Protein AF-A0A847WRG9-F1 (afdb_monomer)

Structure (mmCIF, N/CA/C/O backbone):
data_AF-A0A847WRG9-F1
#
_entry.id   AF-A0A847WRG9-F1
#
loop_
_atom_site.group_PDB
_atom_site.id
_atom_site.type_symbol
_atom_site.label_atom_id
_atom_site.label_alt_id
_atom_site.label_comp_id
_atom_site.label_asym_id
_atom_site.label_entity_id
_atom_site.label_seq_id
_atom_site.pdbx_PDB_ins_code
_atom_site.Cartn_x
_atom_site.Cartn_y
_atom_site.Cartn_z
_atom_site.occupancy
_atom_site.B_iso_or_equiv
_atom_site.auth_seq_id
_atom_site.auth_comp_id
_atom_site.auth_asym_id
_atom_site.auth_atom_id
_atom_site.pdbx_PDB_model_num
ATOM 1 N N . LEU A 1 1 ? -12.737 -18.619 11.299 1.00 97.94 1 LEU A N 1
ATOM 2 C CA . LEU A 1 1 ? -12.515 -17.155 11.251 1.00 97.94 1 LEU A CA 1
ATOM 3 C C . LEU A 1 1 ? -13.622 -16.467 10.463 1.00 97.94 1 LEU A C 1
ATOM 5 O O . LEU A 1 1 ? -14.404 -15.782 11.099 1.00 97.94 1 LEU A O 1
ATOM 9 N N . ILE A 1 2 ? -13.737 -16.700 9.147 1.00 98.62 2 ILE A N 1
ATOM 10 C CA . ILE A 1 2 ? -14.796 -16.131 8.282 1.00 98.62 2 ILE A CA 1
ATOM 11 C C . ILE A 1 2 ? -16.190 -16.294 8.905 1.00 98.62 2 ILE A C 1
ATOM 13 O O . ILE A 1 2 ? -16.892 -15.311 9.103 1.00 98.62 2 ILE A O 1
ATOM 17 N N . ASP A 1 3 ? -16.538 -17.514 9.315 1.00 98.62 3 ASP A N 1
ATOM 18 C CA . ASP A 1 3 ? -17.851 -17.801 9.909 1.00 98.62 3 ASP A CA 1
ATOM 19 C C . ASP A 1 3 ? -18.115 -17.019 11.203 1.00 98.62 3 ASP A C 1
ATOM 21 O O . ASP A 1 3 ? -19.244 -16.612 11.458 1.00 98.62 3 ASP A O 1
ATOM 25 N N . GLU A 1 4 ? -17.077 -16.770 12.010 1.00 98.75 4 GLU A N 1
ATOM 26 C CA . GLU A 1 4 ? -17.224 -15.987 13.240 1.00 98.75 4 GLU A CA 1
ATOM 27 C C . GLU A 1 4 ? -17.397 -14.496 12.914 1.00 98.75 4 GLU A C 1
ATOM 29 O O . GLU A 1 4 ? -18.232 -13.850 13.533 1.00 98.75 4 GLU A O 1
ATOM 34 N N . LEU A 1 5 ? -16.695 -13.956 11.907 1.00 98.75 5 LEU A N 1
ATOM 35 C CA . LEU A 1 5 ? -16.903 -12.575 11.443 1.00 98.75 5 LEU A CA 1
ATOM 36 C C . LEU A 1 5 ? -18.348 -12.366 10.973 1.00 98.75 5 LEU A C 1
ATOM 38 O O . LEU A 1 5 ? -19.029 -11.462 11.454 1.00 98.75 5 LEU A O 1
ATOM 42 N N . ILE A 1 6 ? -18.844 -13.260 10.114 1.00 98.56 6 ILE A N 1
ATOM 43 C CA . ILE A 1 6 ? -20.208 -13.196 9.570 1.00 98.56 6 ILE A CA 1
ATOM 44 C C . ILE A 1 6 ? -21.251 -13.311 10.682 1.00 98.56 6 ILE A C 1
ATOM 46 O O . ILE A 1 6 ? -22.214 -12.549 10.705 1.00 98.56 6 ILE A O 1
ATOM 50 N N . LYS A 1 7 ? -21.046 -14.214 11.648 1.00 98.69 7 LYS A N 1
ATOM 51 C CA . LYS A 1 7 ? -21.919 -14.355 12.824 1.00 98.69 7 LYS A CA 1
ATOM 52 C C . LYS A 1 7 ? -22.048 -13.054 13.631 1.00 98.69 7 LYS A C 1
ATOM 54 O O . LYS A 1 7 ? -23.094 -12.832 14.236 1.00 98.69 7 LYS A O 1
ATOM 59 N N . HIS A 1 8 ? -21.021 -12.202 13.630 1.00 98.62 8 HIS A N 1
ATOM 60 C CA . HIS A 1 8 ? -21.031 -10.878 14.271 1.00 98.62 8 HIS A CA 1
ATOM 61 C C . HIS A 1 8 ? -21.306 -9.722 13.293 1.00 98.62 8 HIS A C 1
ATOM 63 O O . HIS A 1 8 ? -21.110 -8.566 13.657 1.00 98.62 8 HIS A O 1
ATOM 69 N N . ASN A 1 9 ? -21.795 -10.009 12.080 1.00 98.31 9 ASN A N 1
ATOM 70 C CA . ASN A 1 9 ? -22.083 -9.031 11.021 1.00 98.31 9 ASN A CA 1
ATOM 71 C C . ASN A 1 9 ? -20.871 -8.176 10.611 1.00 98.31 9 ASN A C 1
ATOM 73 O O . ASN A 1 9 ? -21.007 -6.995 10.296 1.00 98.31 9 ASN A O 1
ATOM 77 N N . ILE A 1 10 ? -19.678 -8.771 10.625 1.00 98.75 10 ILE A N 1
ATOM 78 C CA . ILE A 1 10 ? -18.453 -8.155 10.118 1.00 98.75 10 ILE A CA 1
ATOM 79 C C . ILE A 1 10 ? -18.190 -8.726 8.726 1.00 98.75 10 ILE A C 1
ATOM 81 O O . ILE A 1 10 ? -17.963 -9.928 8.584 1.00 98.75 10 ILE A O 1
ATOM 85 N N . GLU A 1 11 ? -18.216 -7.864 7.711 1.00 98.69 11 GLU A N 1
ATOM 86 C CA . GLU A 1 11 ? -17.943 -8.244 6.324 1.00 98.69 11 GLU A CA 1
ATOM 87 C C . GLU A 1 11 ? -16.467 -8.663 6.172 1.00 98.69 11 GLU A C 1
ATOM 89 O O . GLU A 1 11 ? -15.572 -7.851 6.434 1.00 98.69 11 GLU A O 1
ATOM 94 N N . PRO A 1 12 ? -16.168 -9.908 5.761 1.00 98.69 12 PRO A N 1
ATOM 95 C CA . PRO A 1 12 ? -14.792 -10.323 5.535 1.00 98.69 12 PRO A CA 1
ATOM 96 C C . PRO A 1 12 ? -14.222 -9.680 4.262 1.00 98.69 12 PRO A C 1
ATOM 98 O O . PRO A 1 12 ? -14.803 -9.787 3.182 1.00 98.69 12 PRO A O 1
ATOM 101 N N . LEU A 1 13 ? -13.035 -9.088 4.387 1.00 98.75 13 LEU A N 1
ATOM 102 C CA . LEU A 1 13 ? -12.160 -8.703 3.280 1.00 98.75 13 LEU A CA 1
ATOM 103 C C . LEU A 1 13 ? -10.958 -9.652 3.288 1.00 98.75 13 LEU A C 1
ATOM 105 O O . LEU A 1 13 ? -10.174 -9.631 4.238 1.00 98.75 13 LEU A O 1
ATOM 109 N N . ILE A 1 14 ? -10.816 -10.504 2.270 1.00 98.81 14 ILE A N 1
ATOM 110 C CA . ILE A 1 14 ? -9.667 -11.420 2.184 1.00 98.81 14 ILE A CA 1
ATOM 111 C C . ILE A 1 14 ? -8.561 -10.788 1.348 1.00 98.81 14 ILE A C 1
ATOM 113 O O . ILE A 1 14 ? -8.740 -10.568 0.153 1.00 98.81 14 ILE A O 1
ATOM 117 N N . THR A 1 15 ? -7.395 -10.593 1.958 1.00 98.88 15 THR A N 1
ATOM 118 C CA . THR A 1 15 ? -6.132 -10.362 1.250 1.00 98.88 15 THR A CA 1
ATOM 119 C C . THR A 1 15 ? -5.470 -11.704 0.966 1.00 98.88 15 THR A C 1
ATOM 121 O O . THR A 1 15 ? -5.186 -12.458 1.894 1.00 98.88 15 THR A O 1
ATOM 124 N N . ILE A 1 16 ? -5.252 -12.019 -0.310 1.00 98.88 16 ILE A N 1
ATOM 125 C CA . ILE A 1 16 ? -4.745 -13.327 -0.741 1.00 98.88 16 ILE A CA 1
ATOM 126 C C . ILE A 1 16 ? -3.249 -13.457 -0.460 1.00 98.88 16 ILE A C 1
ATOM 128 O O . ILE A 1 16 ? -2.812 -14.510 -0.000 1.00 98.88 16 ILE A O 1
ATOM 132 N N . TYR A 1 17 ? -2.476 -12.406 -0.743 1.00 98.94 17 TYR A N 1
ATOM 133 C CA . TYR A 1 17 ? -1.026 -12.418 -0.588 1.00 98.94 17 TYR A CA 1
ATOM 134 C C . TYR A 1 17 ? -0.524 -11.234 0.235 1.00 98.94 17 TYR A C 1
ATOM 136 O O . TYR A 1 17 ? -0.743 -10.077 -0.140 1.00 98.94 17 TYR A O 1
ATOM 144 N N . HIS A 1 18 ? 0.208 -11.535 1.312 1.00 98.62 18 HIS A N 1
ATOM 145 C CA . HIS A 1 18 ? 0.909 -10.548 2.130 1.00 98.62 18 HIS A CA 1
ATOM 146 C C . HIS A 1 18 ? 2.333 -11.037 2.444 1.00 98.62 18 HIS A C 1
ATOM 148 O O . HIS A 1 18 ? 2.713 -11.260 3.590 1.00 98.62 18 HIS A O 1
ATOM 154 N N . TRP A 1 19 ? 3.131 -11.138 1.375 1.00 98.25 19 TRP A N 1
ATOM 155 C CA . TRP A 1 19 ? 4.603 -11.225 1.402 1.00 98.25 19 TRP A CA 1
ATOM 156 C C . TRP A 1 19 ? 5.178 -12.524 1.976 1.00 98.25 19 TRP A C 1
ATOM 158 O O . TRP A 1 19 ? 6.360 -12.609 2.296 1.00 98.25 19 TRP A O 1
ATOM 168 N N . ASP A 1 20 ? 4.348 -13.549 2.066 1.00 98.38 20 ASP A N 1
ATOM 169 C CA . ASP A 1 20 ? 4.588 -14.794 2.780 1.00 98.38 20 ASP A CA 1
ATOM 170 C C . ASP A 1 20 ? 4.621 -16.000 1.832 1.00 98.38 20 ASP A C 1
ATOM 172 O O . ASP A 1 20 ? 4.126 -17.083 2.150 1.00 98.38 20 ASP A O 1
ATOM 176 N N . VAL A 1 21 ? 5.216 -15.817 0.644 1.00 98.56 21 VAL A N 1
ATOM 177 C CA . VAL A 1 21 ? 5.358 -16.899 -0.342 1.00 98.56 21 VAL A CA 1
ATOM 178 C C . VAL A 1 21 ? 6.041 -18.118 0.300 1.00 98.56 21 VAL A C 1
ATOM 180 O O . VAL A 1 21 ? 7.057 -17.956 0.984 1.00 98.56 21 VAL A O 1
ATOM 183 N N . PRO A 1 22 ? 5.519 -19.348 0.109 1.00 98.75 22 PRO A N 1
ATOM 184 C CA . PRO A 1 22 ? 6.115 -20.534 0.711 1.00 98.75 22 PRO A CA 1
ATOM 185 C C . PRO A 1 22 ? 7.583 -20.713 0.313 1.00 98.75 22 PRO A C 1
ATOM 187 O O . PRO A 1 22 ? 7.917 -20.682 -0.872 1.00 98.75 22 PRO A O 1
ATOM 190 N N . GLN A 1 23 ? 8.446 -20.995 1.297 1.00 98.75 23 GLN A N 1
ATOM 191 C CA . GLN A 1 23 ? 9.884 -21.203 1.076 1.00 98.75 23 GLN A CA 1
ATOM 192 C C . GLN A 1 23 ? 10.168 -22.277 0.014 1.00 98.75 23 GLN A C 1
ATOM 194 O O . GLN A 1 23 ? 11.086 -22.121 -0.779 1.00 98.75 23 GLN A O 1
ATOM 199 N N . ALA A 1 24 ? 9.335 -23.317 -0.077 1.00 98.81 24 ALA A N 1
ATOM 200 C CA . ALA A 1 24 ? 9.489 -24.365 -1.084 1.00 98.81 24 ALA A CA 1
ATOM 201 C C . ALA A 1 24 ? 9.439 -23.840 -2.536 1.00 98.81 24 ALA A C 1
ATOM 203 O O . ALA A 1 24 ? 10.114 -24.395 -3.396 1.00 98.81 24 ALA A O 1
ATOM 204 N N . LEU A 1 25 ? 8.683 -22.769 -2.815 1.00 98.81 25 LEU A N 1
ATOM 205 C CA . LEU A 1 25 ? 8.627 -22.149 -4.148 1.00 98.81 25 LEU A CA 1
ATOM 206 C C . LEU A 1 25 ? 9.868 -21.287 -4.421 1.00 98.81 25 LEU A C 1
ATOM 208 O O . LEU A 1 25 ? 10.349 -21.213 -5.552 1.00 98.81 25 LEU A O 1
ATOM 212 N N . MET A 1 26 ? 10.414 -20.658 -3.375 1.00 98.69 26 MET A N 1
ATOM 213 C CA . MET A 1 26 ? 11.713 -19.989 -3.452 1.00 98.69 26 MET A CA 1
ATOM 214 C C . MET A 1 26 ? 12.821 -21.002 -3.763 1.00 98.69 26 MET A C 1
ATOM 216 O O . MET A 1 26 ? 13.598 -20.783 -4.687 1.00 98.69 26 MET A O 1
ATOM 220 N N . ASP A 1 27 ? 12.850 -22.129 -3.050 1.00 98.75 27 ASP A N 1
ATOM 221 C CA . ASP A 1 27 ? 13.854 -23.183 -3.231 1.00 98.75 27 ASP A CA 1
ATOM 222 C C . ASP A 1 27 ? 13.757 -23.858 -4.609 1.00 98.75 27 ASP A C 1
ATOM 224 O O . ASP A 1 27 ? 14.780 -24.209 -5.195 1.00 98.75 27 ASP A O 1
ATOM 228 N N . ALA A 1 28 ? 12.539 -24.051 -5.126 1.00 98.81 28 ALA A N 1
ATOM 229 C CA . ALA A 1 28 ? 12.308 -24.744 -6.391 1.00 98.81 28 ALA A CA 1
ATOM 230 C C . ALA A 1 28 ? 12.697 -23.903 -7.615 1.00 98.81 28 ALA A C 1
ATOM 232 O O . ALA A 1 28 ? 13.348 -24.419 -8.523 1.00 98.81 28 ALA A O 1
ATOM 233 N N . TYR A 1 29 ? 12.289 -22.631 -7.652 1.00 98.75 29 TYR A N 1
ATOM 234 C CA . TYR A 1 29 ? 12.412 -21.811 -8.862 1.00 98.75 29 TYR A CA 1
ATOM 235 C C . TYR A 1 29 ? 12.607 -20.307 -8.601 1.00 98.75 29 TYR A C 1
ATOM 237 O O . TYR A 1 29 ? 12.506 -19.505 -9.526 1.00 98.75 29 TYR A O 1
ATOM 245 N N . GLY A 1 30 ? 12.870 -19.886 -7.360 1.00 98.56 30 GLY A N 1
ATOM 246 C CA . GLY A 1 30 ? 13.065 -18.467 -7.034 1.00 98.56 30 GLY A CA 1
ATOM 247 C C . GLY A 1 30 ? 11.769 -17.666 -6.880 1.00 98.56 30 GLY A C 1
ATOM 248 O O . GLY A 1 30 ? 11.774 -16.445 -7.035 1.00 98.56 30 GLY A O 1
ATOM 249 N N . ALA A 1 31 ? 10.647 -18.326 -6.570 1.00 98.75 31 ALA A N 1
ATOM 250 C CA . ALA A 1 31 ? 9.357 -17.683 -6.320 1.00 98.75 31 ALA A CA 1
ATOM 251 C C . ALA A 1 31 ? 8.965 -16.664 -7.418 1.00 98.75 31 ALA A C 1
ATOM 253 O O . ALA A 1 31 ? 8.700 -17.046 -8.554 1.00 98.75 31 ALA A O 1
ATOM 254 N N . TRP A 1 32 ? 8.917 -15.369 -7.085 1.00 98.81 32 TRP A N 1
ATOM 255 C CA . TRP A 1 32 ? 8.470 -14.294 -7.980 1.00 98.81 32 TRP A CA 1
ATOM 256 C C . TRP A 1 32 ? 9.387 -14.041 -9.182 1.00 98.81 32 TRP A C 1
ATOM 258 O O . TRP A 1 32 ? 9.015 -13.269 -10.059 1.00 98.81 32 TRP A O 1
ATOM 268 N N . GLU A 1 33 ? 10.553 -14.683 -9.252 1.00 98.81 33 GLU A N 1
ATOM 269 C CA . GLU A 1 33 ? 11.451 -14.603 -10.410 1.00 98.81 33 GLU A CA 1
ATOM 2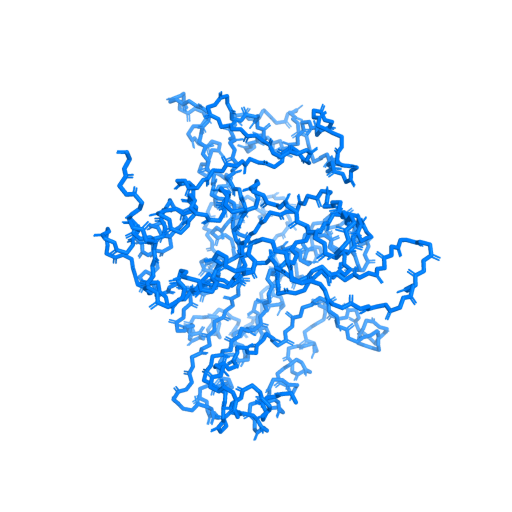70 C C . GLU A 1 33 ? 11.128 -15.614 -11.515 1.00 98.81 33 GLU A C 1
ATOM 272 O O . GLU A 1 33 ? 11.643 -15.478 -12.624 1.00 98.81 33 GLU A O 1
ATOM 277 N N . SER A 1 34 ? 10.259 -16.597 -11.253 1.00 98.81 34 SER A N 1
ATOM 278 C CA . SER A 1 34 ? 9.833 -17.583 -12.250 1.00 98.81 34 SER A CA 1
ATOM 279 C C . SER A 1 34 ? 8.366 -17.421 -12.612 1.00 98.81 34 SER A C 1
ATOM 281 O O . SER A 1 34 ? 7.509 -17.214 -11.755 1.00 98.81 34 SER A O 1
ATOM 283 N N . ARG A 1 35 ? 8.053 -17.614 -13.896 1.00 98.81 35 ARG A N 1
ATOM 284 C CA . ARG A 1 35 ? 6.673 -17.656 -14.392 1.00 98.81 35 ARG A CA 1
ATOM 285 C C . ARG A 1 35 ? 5.869 -18.847 -13.874 1.00 98.81 35 ARG A C 1
ATOM 287 O O . ARG A 1 35 ? 4.644 -18.784 -13.912 1.00 98.81 35 ARG A O 1
ATOM 294 N N . GLU A 1 36 ? 6.515 -19.881 -13.335 1.00 98.88 36 GLU A N 1
ATOM 295 C CA . GLU A 1 36 ? 5.826 -20.998 -12.667 1.00 98.88 36 GLU A CA 1
ATOM 296 C C . GLU A 1 36 ? 4.898 -20.504 -11.544 1.00 98.88 36 GLU A C 1
ATOM 298 O O . GLU A 1 36 ? 3.785 -21.012 -11.387 1.00 98.88 36 GLU A O 1
ATOM 303 N N . ILE A 1 37 ? 5.270 -19.410 -10.860 1.00 98.94 37 ILE A N 1
ATOM 304 C CA . ILE A 1 37 ? 4.445 -18.828 -9.795 1.00 98.94 37 ILE A CA 1
ATOM 305 C C . ILE A 1 37 ? 3.076 -18.342 -10.276 1.00 98.94 37 ILE A C 1
ATOM 307 O O . ILE A 1 37 ? 2.159 -18.243 -9.467 1.00 98.94 37 ILE A O 1
ATOM 311 N N . ILE A 1 38 ? 2.907 -18.033 -11.567 1.00 98.94 38 ILE A N 1
ATOM 312 C CA . ILE A 1 38 ? 1.639 -17.523 -12.103 1.00 98.94 38 ILE A CA 1
ATOM 313 C C . ILE A 1 38 ? 0.540 -18.571 -11.921 1.00 98.94 38 ILE A C 1
ATOM 315 O O . ILE A 1 38 ? -0.549 -18.241 -11.450 1.00 98.94 38 ILE A O 1
ATOM 319 N N . GLU A 1 39 ? 0.819 -19.833 -12.258 1.00 98.81 39 GLU A N 1
ATOM 320 C CA . GLU A 1 39 ? -0.169 -20.907 -12.132 1.00 98.81 39 GLU A CA 1
ATOM 321 C C . GLU A 1 39 ? -0.247 -21.464 -10.705 1.00 98.81 39 GLU A C 1
ATOM 323 O O . GLU A 1 39 ? -1.350 -21.780 -10.251 1.00 98.81 39 GLU A O 1
ATOM 328 N N . ASP A 1 40 ? 0.856 -21.492 -9.951 1.00 98.94 40 ASP A N 1
ATOM 329 C CA . ASP A 1 40 ? 0.831 -21.890 -8.536 1.00 98.94 40 ASP A CA 1
ATOM 330 C C . ASP A 1 40 ? 0.010 -20.905 -7.690 1.00 98.94 40 ASP A C 1
ATOM 332 O O . ASP A 1 40 ? -0.888 -21.300 -6.936 1.00 98.94 40 ASP A O 1
ATOM 336 N N . PHE A 1 41 ? 0.238 -19.601 -7.878 1.00 98.94 41 PHE A N 1
ATOM 337 C CA . PHE A 1 41 ? -0.548 -18.557 -7.229 1.00 98.94 41 PHE A CA 1
ATOM 338 C C . PHE A 1 41 ? -2.010 -18.591 -7.682 1.00 98.94 41 PHE A C 1
ATOM 340 O O . PHE A 1 41 ? -2.914 -18.484 -6.852 1.00 98.94 41 PHE A O 1
ATOM 347 N N . ASN A 1 42 ? -2.271 -18.789 -8.978 1.00 98.94 42 ASN A N 1
ATOM 348 C CA . ASN A 1 42 ? -3.634 -18.899 -9.496 1.00 98.94 42 ASN A CA 1
ATOM 349 C C . ASN A 1 42 ? -4.376 -20.123 -8.929 1.00 98.94 42 ASN A C 1
ATOM 351 O O . ASN A 1 42 ? -5.551 -20.015 -8.587 1.00 98.94 42 ASN A O 1
ATOM 355 N N . THR A 1 43 ? -3.697 -21.259 -8.761 1.00 98.88 43 THR A N 1
ATOM 356 C CA . THR A 1 43 ? -4.264 -22.470 -8.146 1.00 98.88 43 THR A CA 1
ATOM 357 C C . THR A 1 43 ? -4.616 -22.235 -6.675 1.00 98.88 43 THR A C 1
ATOM 359 O O . THR A 1 43 ? -5.689 -22.641 -6.207 1.00 98.88 43 THR A O 1
ATOM 362 N N . TYR A 1 44 ? -3.753 -21.528 -5.940 1.00 98.94 44 TYR A N 1
ATOM 363 C CA . TYR A 1 44 ? -4.049 -21.083 -4.579 1.00 98.94 44 TYR A CA 1
ATOM 364 C C . TYR A 1 44 ? -5.264 -20.138 -4.543 1.00 98.94 44 TYR A C 1
ATOM 366 O O . TYR A 1 44 ? -6.208 -20.388 -3.789 1.00 98.94 44 TYR A O 1
ATOM 374 N N . CYS A 1 45 ? -5.308 -19.127 -5.417 1.00 98.88 45 CYS A N 1
ATOM 375 C CA . CYS A 1 45 ? -6.448 -18.214 -5.552 1.00 98.88 45 CYS A CA 1
ATOM 376 C C . CYS A 1 45 ? -7.754 -18.965 -5.843 1.00 98.88 45 CYS A C 1
ATOM 378 O O . CYS A 1 45 ? -8.744 -18.796 -5.134 1.00 98.88 45 CYS A O 1
ATOM 380 N N . GLU A 1 46 ? -7.757 -19.843 -6.849 1.00 98.88 46 GLU A N 1
ATOM 381 C CA . GLU A 1 46 ? -8.910 -20.661 -7.229 1.00 98.88 46 GLU A CA 1
ATOM 382 C C . GLU A 1 46 ? -9.409 -21.518 -6.061 1.00 98.88 46 GLU A C 1
ATOM 384 O O . GLU A 1 46 ? -10.620 -21.654 -5.856 1.00 98.88 46 GLU A O 1
ATOM 389 N N . THR A 1 47 ? -8.487 -22.062 -5.264 1.00 98.88 47 THR A N 1
ATOM 390 C CA . THR A 1 47 ? -8.827 -22.808 -4.052 1.00 98.88 47 THR A CA 1
ATOM 391 C C . THR A 1 47 ? -9.582 -21.922 -3.063 1.00 98.88 47 THR A C 1
ATOM 393 O O . THR A 1 47 ? -10.662 -22.309 -2.615 1.00 98.88 47 THR A O 1
ATOM 396 N N . LEU A 1 48 ? -9.079 -20.722 -2.758 1.00 98.88 48 LEU A N 1
ATOM 397 C CA . LEU A 1 48 ? -9.758 -19.785 -1.856 1.00 98.88 48 LEU A CA 1
ATOM 398 C C . LEU A 1 48 ? -11.131 -19.366 -2.396 1.00 98.88 48 LEU A C 1
ATOM 400 O O . LEU A 1 48 ? -12.122 -19.420 -1.665 1.00 98.88 48 LEU A O 1
ATOM 404 N N . PHE A 1 49 ? -11.214 -19.015 -3.680 1.00 98.81 49 PHE A N 1
ATOM 405 C CA . PHE A 1 49 ? -12.455 -18.585 -4.328 1.00 98.81 49 PHE A CA 1
ATOM 406 C C . PHE A 1 49 ? -13.533 -19.667 -4.267 1.00 98.81 49 PHE A C 1
ATOM 408 O O . PHE A 1 49 ? -14.670 -19.382 -3.902 1.00 98.81 49 PHE A O 1
ATOM 415 N N . LYS A 1 50 ? -13.180 -20.929 -4.547 1.00 98.75 50 LYS A N 1
ATOM 416 C CA . LYS A 1 50 ? -14.121 -22.057 -4.460 1.00 98.75 50 LYS A CA 1
ATOM 417 C C . LYS A 1 50 ? -14.591 -22.338 -3.035 1.00 98.75 50 LYS A C 1
ATOM 419 O O . LYS A 1 50 ? -15.684 -22.867 -2.864 1.00 98.75 50 LYS A O 1
ATOM 424 N N . ARG A 1 51 ? -13.761 -22.072 -2.020 1.00 98.69 51 ARG A N 1
ATOM 425 C CA . ARG A 1 51 ? -14.089 -22.401 -0.621 1.00 98.69 51 ARG A CA 1
ATOM 426 C C . ARG A 1 51 ? -14.807 -21.296 0.132 1.00 98.69 51 ARG A C 1
ATOM 428 O O . ARG A 1 51 ? -15.549 -21.617 1.059 1.00 98.69 51 ARG A O 1
ATOM 435 N N . TYR A 1 52 ? -14.561 -20.042 -0.228 1.00 98.69 52 TYR A N 1
ATOM 436 C CA . TYR A 1 52 ? -15.045 -18.895 0.538 1.00 98.69 52 TYR A CA 1
ATOM 437 C C . TYR A 1 52 ? -15.829 -17.882 -0.300 1.00 98.69 52 TYR A C 1
ATOM 439 O O . TYR A 1 52 ? -16.455 -16.990 0.265 1.00 98.69 52 TYR A O 1
ATOM 447 N N . GLY A 1 53 ? -15.830 -18.002 -1.632 1.00 98.38 53 GLY A N 1
ATOM 448 C CA . GLY A 1 53 ? -16.534 -17.079 -2.529 1.00 98.38 53 GLY A CA 1
ATOM 449 C C . GLY A 1 53 ? -18.057 -17.084 -2.384 1.00 98.38 53 GLY A C 1
ATOM 450 O O . GLY A 1 53 ? -18.709 -16.165 -2.862 1.00 98.38 53 GLY A O 1
ATOM 451 N N . ASP A 1 54 ? -18.631 -18.076 -1.699 1.00 98.00 54 ASP A N 1
ATOM 452 C CA . ASP A 1 54 ? -20.051 -18.109 -1.340 1.00 98.00 54 ASP A CA 1
ATOM 453 C C . ASP A 1 54 ? -20.415 -17.110 -0.227 1.00 98.00 54 ASP A C 1
ATOM 455 O O . ASP A 1 54 ? -21.583 -16.760 -0.072 1.00 98.00 54 ASP A O 1
ATOM 459 N N . ARG A 1 55 ? -19.426 -16.667 0.561 1.00 97.94 55 ARG A N 1
ATOM 460 C CA . ARG A 1 55 ? -19.622 -15.883 1.793 1.00 97.94 55 ARG A CA 1
ATOM 461 C C . ARG A 1 55 ? -18.695 -14.675 1.935 1.00 97.94 55 ARG A C 1
ATOM 463 O O . ARG A 1 55 ? -18.835 -13.922 2.892 1.00 97.94 55 ARG A O 1
ATOM 470 N N . VAL A 1 56 ? -17.749 -14.489 1.018 1.00 98.69 56 VAL A N 1
ATOM 471 C CA . VAL A 1 56 ? -16.803 -13.367 1.019 1.00 98.69 56 VAL A CA 1
ATOM 472 C C . VAL A 1 56 ? -16.976 -12.568 -0.260 1.00 98.69 56 VAL A C 1
ATOM 474 O O . VAL A 1 56 ? -16.705 -13.064 -1.357 1.00 98.69 56 VAL A O 1
ATOM 477 N N . LYS A 1 57 ? -17.405 -11.312 -0.117 1.00 98.50 57 LYS A N 1
ATOM 478 C CA . LYS A 1 57 ? -17.650 -10.420 -1.249 1.00 98.50 57 LYS A CA 1
ATOM 479 C C . LYS A 1 57 ? -16.396 -9.687 -1.710 1.00 98.50 57 LYS A C 1
ATOM 481 O O . LYS A 1 57 ? -16.220 -9.545 -2.916 1.00 98.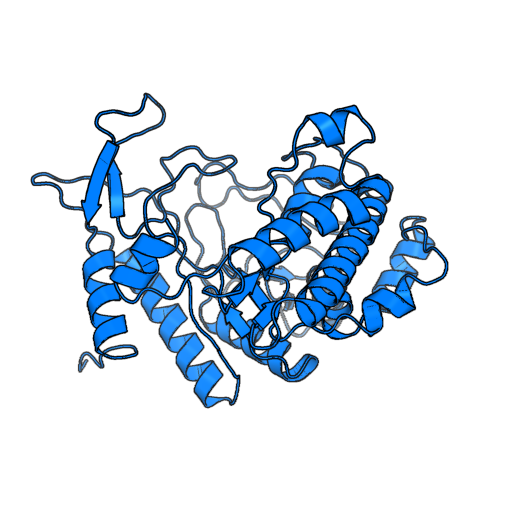50 57 LYS A O 1
ATOM 486 N N . TYR A 1 58 ? -15.544 -9.224 -0.796 1.00 98.88 58 TYR A N 1
ATOM 487 C CA . TYR A 1 58 ? -14.406 -8.360 -1.122 1.00 98.88 58 TYR A CA 1
ATOM 488 C C . TYR A 1 58 ? -13.065 -9.090 -1.018 1.00 98.88 58 TYR A C 1
ATOM 490 O O . TYR A 1 58 ? -12.788 -9.781 -0.035 1.00 98.88 58 TYR A O 1
ATOM 498 N N . TRP A 1 59 ? -12.223 -8.898 -2.032 1.00 98.94 59 TRP A N 1
ATOM 499 C CA . TRP A 1 59 ? -10.959 -9.608 -2.196 1.00 98.94 59 TRP A CA 1
ATOM 500 C C . TRP A 1 59 ? -9.843 -8.661 -2.634 1.00 98.94 59 TRP A C 1
ATOM 502 O O . TRP A 1 59 ? -9.984 -7.935 -3.616 1.00 98.94 59 TRP A O 1
ATOM 512 N N . VAL A 1 60 ? -8.714 -8.711 -1.936 1.00 98.94 60 VAL A N 1
ATOM 513 C CA . VAL A 1 60 ? -7.458 -8.088 -2.354 1.00 98.94 60 VAL A CA 1
ATOM 514 C C . VAL A 1 60 ? -6.530 -9.177 -2.875 1.00 98.94 60 VAL A C 1
ATOM 516 O O . VAL A 1 60 ? -6.308 -10.173 -2.191 1.00 98.94 60 VAL A O 1
ATOM 519 N N . THR A 1 61 ? -5.983 -9.011 -4.079 1.00 98.88 61 THR A N 1
ATOM 520 C CA . THR A 1 61 ? -5.013 -9.959 -4.651 1.00 98.88 61 THR A CA 1
ATOM 521 C C . THR A 1 61 ? -3.642 -9.804 -3.993 1.00 98.88 61 THR A C 1
ATOM 523 O O . THR A 1 61 ? -3.356 -10.439 -2.978 1.00 98.88 61 THR A O 1
ATOM 526 N N . LEU A 1 62 ? -2.796 -8.949 -4.564 1.00 98.94 62 LEU A N 1
ATOM 527 C CA . LEU A 1 62 ? -1.477 -8.616 -4.050 1.00 98.94 62 LEU A CA 1
ATOM 528 C C . LEU A 1 62 ? -1.597 -7.347 -3.210 1.00 98.94 62 LEU A C 1
ATOM 530 O O . LEU A 1 62 ? -2.022 -6.305 -3.718 1.00 98.94 62 LEU A O 1
ATOM 534 N N . ASN A 1 63 ? -1.231 -7.439 -1.932 1.00 98.88 63 ASN A N 1
ATOM 535 C CA . ASN A 1 63 ? -1.096 -6.269 -1.076 1.00 98.88 63 ASN A CA 1
ATOM 536 C C . ASN A 1 63 ? 0.306 -5.676 -1.214 1.00 98.88 63 ASN A C 1
ATOM 538 O O . ASN A 1 63 ? 1.301 -6.377 -1.018 1.00 98.88 63 ASN A O 1
ATOM 542 N N . GLU A 1 64 ? 0.371 -4.386 -1.539 1.00 98.81 64 GLU A N 1
ATOM 543 C CA . GLU A 1 64 ? 1.596 -3.587 -1.556 1.00 98.81 64 GLU A CA 1
ATOM 544 C C . GLU A 1 64 ? 2.712 -4.217 -2.405 1.00 98.81 64 GLU A C 1
ATOM 546 O O . GLU A 1 64 ? 3.846 -4.410 -1.958 1.00 98.81 64 GLU A O 1
ATOM 551 N N . GLN A 1 65 ? 2.393 -4.554 -3.662 1.00 98.94 65 GLN A N 1
ATOM 552 C CA . GLN A 1 65 ? 3.354 -5.175 -4.582 1.00 98.94 65 GLN A CA 1
ATOM 553 C C . GLN A 1 65 ? 4.654 -4.387 -4.715 1.00 98.94 65 GLN A C 1
ATOM 555 O O . GLN A 1 65 ? 5.741 -4.960 -4.695 1.00 98.94 65 GLN A O 1
ATOM 560 N N . ASN A 1 66 ? 4.549 -3.064 -4.807 1.00 98.75 66 ASN A N 1
ATOM 561 C CA . ASN A 1 66 ? 5.694 -2.168 -4.866 1.00 98.75 66 ASN A CA 1
ATOM 562 C C . ASN A 1 66 ? 6.601 -2.278 -3.634 1.00 98.75 66 ASN A C 1
ATOM 564 O O . ASN A 1 66 ? 7.813 -2.108 -3.763 1.00 98.75 66 ASN A O 1
ATOM 568 N N . ILE A 1 67 ? 6.046 -2.611 -2.466 1.00 98.44 67 ILE A N 1
ATOM 569 C CA . ILE A 1 67 ? 6.817 -2.782 -1.238 1.00 98.44 67 ILE A CA 1
ATOM 570 C C . ILE A 1 67 ? 7.524 -4.132 -1.225 1.00 98.44 67 ILE A C 1
ATOM 572 O O . ILE A 1 67 ? 8.745 -4.145 -1.096 1.00 98.44 67 ILE A O 1
ATOM 576 N N . PHE A 1 68 ? 6.837 -5.266 -1.408 1.00 98.69 68 PHE A N 1
ATOM 577 C CA . PHE A 1 68 ? 7.541 -6.558 -1.340 1.00 98.69 68 PHE A CA 1
ATOM 578 C C . PHE A 1 68 ? 8.535 -6.754 -2.485 1.00 98.69 68 PHE A C 1
ATOM 580 O O . PHE A 1 68 ? 9.598 -7.334 -2.277 1.00 98.69 68 PHE A O 1
ATOM 587 N N . ILE A 1 69 ? 8.241 -6.222 -3.676 1.00 98.75 69 ILE A N 1
ATOM 588 C CA . ILE A 1 69 ? 9.189 -6.230 -4.790 1.00 98.75 69 ILE A CA 1
ATOM 589 C C . ILE A 1 69 ? 10.356 -5.272 -4.515 1.00 98.75 69 ILE A C 1
ATOM 591 O O . ILE A 1 69 ? 11.515 -5.664 -4.641 1.00 98.75 69 ILE A O 1
ATOM 595 N N . GLY A 1 70 ? 10.081 -4.030 -4.104 1.00 97.62 70 GLY A N 1
ATOM 596 C CA . GLY A 1 70 ? 11.127 -3.039 -3.841 1.00 97.62 70 GLY A CA 1
ATOM 597 C C . GLY A 1 70 ? 12.039 -3.441 -2.679 1.00 97.62 70 GLY A C 1
ATOM 598 O O . GLY A 1 70 ? 13.264 -3.412 -2.800 1.00 97.62 70 GLY A O 1
ATOM 599 N N . LEU A 1 71 ? 11.466 -3.884 -1.561 1.00 96.69 71 LEU A N 1
ATOM 600 C CA . LEU A 1 71 ? 12.236 -4.331 -0.402 1.00 96.69 71 LEU A CA 1
ATOM 601 C C . LEU A 1 71 ? 12.934 -5.675 -0.634 1.00 96.69 71 LEU A C 1
ATOM 603 O O . LEU A 1 71 ? 14.003 -5.895 -0.068 1.00 96.69 71 LEU A O 1
ATOM 607 N N . GLY A 1 72 ? 12.359 -6.553 -1.459 1.00 98.19 72 GLY A N 1
ATOM 608 C CA . GLY A 1 72 ? 12.920 -7.868 -1.766 1.00 98.19 72 GLY A CA 1
ATOM 609 C C . GLY A 1 72 ? 14.061 -7.848 -2.782 1.00 98.19 72 GLY A C 1
ATOM 610 O O . GLY A 1 72 ? 15.005 -8.624 -2.637 1.00 98.19 72 GLY A O 1
ATOM 611 N N . TYR A 1 73 ? 13.983 -6.968 -3.790 1.00 98.50 73 TYR A N 1
ATOM 612 C CA . TYR A 1 73 ? 14.871 -6.998 -4.960 1.00 98.50 73 TYR A CA 1
ATOM 613 C C . TYR A 1 73 ? 15.652 -5.706 -5.223 1.00 98.50 73 TYR A C 1
ATOM 615 O O . TYR A 1 73 ? 16.642 -5.760 -5.947 1.00 98.50 73 TYR A O 1
ATOM 623 N N . ARG A 1 74 ? 15.264 -4.555 -4.653 1.00 95.81 74 ARG A N 1
ATOM 624 C CA . ARG A 1 74 ? 16.037 -3.301 -4.764 1.00 95.81 74 ARG A CA 1
ATOM 625 C C . ARG A 1 74 ? 16.880 -3.044 -3.522 1.00 95.81 74 ARG A C 1
ATOM 627 O O . ARG A 1 74 ? 18.102 -2.968 -3.619 1.00 95.81 74 ARG A O 1
ATOM 634 N N . SER A 1 75 ? 16.246 -2.931 -2.355 1.00 93.81 75 SER A N 1
ATOM 635 C CA . SER A 1 75 ? 16.959 -2.600 -1.112 1.00 93.81 75 SER A CA 1
ATOM 636 C C . SER A 1 75 ? 17.502 -3.825 -0.371 1.00 93.81 75 SER A C 1
ATOM 638 O O . SER A 1 75 ? 18.413 -3.684 0.450 1.00 93.81 75 SER A O 1
ATOM 640 N N . GLY A 1 76 ? 16.974 -5.019 -0.666 1.00 95.44 76 GLY A N 1
ATOM 641 C CA . GLY A 1 76 ? 17.345 -6.283 -0.028 1.00 95.44 76 GLY A CA 1
ATOM 642 C C . GLY A 1 76 ? 17.021 -6.343 1.469 1.00 95.44 76 GLY A C 1
ATOM 643 O O . GLY A 1 76 ? 17.694 -7.055 2.209 1.00 95.44 76 GLY A O 1
ATOM 644 N N . LEU A 1 77 ? 16.043 -5.558 1.931 1.00 93.81 77 LEU A N 1
ATOM 645 C CA . LEU A 1 77 ? 15.611 -5.520 3.331 1.00 93.81 77 LEU A CA 1
ATOM 646 C C . LEU A 1 77 ? 14.626 -6.642 3.676 1.00 93.81 77 LEU A C 1
ATOM 648 O O . LEU A 1 77 ? 14.575 -7.065 4.828 1.00 93.81 77 LEU A O 1
ATOM 652 N N . HIS A 1 78 ? 13.860 -7.122 2.696 1.00 96.75 78 HIS A N 1
ATOM 653 C CA . HIS A 1 78 ? 12.956 -8.268 2.823 1.00 96.75 78 HIS A CA 1
ATOM 654 C C . HIS A 1 78 ? 13.453 -9.443 1.972 1.00 96.75 78 HIS A C 1
ATOM 656 O O . HIS A 1 78 ? 14.308 -9.244 1.106 1.00 96.75 78 HIS A O 1
ATOM 662 N N . PRO A 1 79 ? 12.936 -10.669 2.183 1.00 98.00 79 PRO A N 1
ATOM 663 C CA . PRO A 1 79 ? 13.215 -11.787 1.289 1.00 98.00 79 PRO A CA 1
ATOM 664 C C . PRO A 1 79 ? 12.914 -11.435 -0.183 1.00 98.00 79 PRO A C 1
ATOM 666 O O . PRO A 1 79 ? 11.914 -10.763 -0.445 1.00 98.00 79 PRO A O 1
ATOM 669 N N . PRO A 1 80 ? 13.739 -11.884 -1.148 1.00 98.25 80 PRO A N 1
ATOM 670 C CA . PRO A 1 80 ? 14.910 -12.760 -0.991 1.00 98.25 80 PRO A CA 1
ATOM 671 C C . PRO A 1 80 ? 16.228 -12.060 -0.595 1.00 98.25 80 PRO A C 1
ATOM 673 O O . PRO A 1 80 ? 17.276 -12.701 -0.606 1.00 98.25 80 PRO A O 1
ATOM 676 N N . GLY A 1 81 ? 16.221 -10.771 -0.247 1.00 97.62 81 GLY A N 1
ATOM 677 C CA . GLY A 1 81 ? 17.435 -10.034 0.130 1.00 97.62 81 GLY A CA 1
ATOM 678 C C . GLY A 1 81 ? 18.308 -9.646 -1.068 1.00 97.62 81 GLY A C 1
ATOM 679 O O . GLY A 1 81 ? 19.522 -9.487 -0.938 1.00 97.62 81 GLY A O 1
ATOM 680 N N . VAL A 1 82 ? 17.699 -9.522 -2.246 1.00 98.12 82 VAL A N 1
ATOM 681 C CA . VAL A 1 82 ? 18.364 -9.197 -3.509 1.00 98.12 82 VAL A CA 1
ATOM 682 C C . VAL A 1 82 ? 18.497 -7.680 -3.666 1.00 98.12 82 VAL A C 1
ATOM 684 O O . VAL A 1 82 ? 17.655 -6.910 -3.206 1.00 98.12 82 VAL A O 1
ATOM 687 N N . LYS A 1 83 ? 19.581 -7.252 -4.322 1.00 97.56 83 LYS A N 1
ATOM 688 C CA . LYS A 1 83 ? 19.865 -5.853 -4.675 1.00 97.56 83 LYS A CA 1
ATOM 689 C C . LYS A 1 83 ? 20.219 -5.749 -6.158 1.00 97.56 83 LYS A C 1
ATOM 691 O O . LYS A 1 83 ? 21.380 -5.579 -6.518 1.00 97.56 83 LYS A O 1
ATOM 696 N N . ASP A 1 84 ? 19.220 -5.940 -7.009 1.00 98.12 84 ASP A N 1
ATOM 697 C CA . ASP A 1 84 ? 19.344 -5.983 -8.463 1.00 98.12 84 ASP A CA 1
ATOM 698 C C . ASP A 1 84 ? 18.061 -5.448 -9.117 1.00 98.12 84 ASP A C 1
ATOM 700 O O . ASP A 1 84 ? 16.994 -6.066 -9.061 1.00 98.12 84 ASP A O 1
ATOM 704 N N . LEU A 1 85 ? 18.170 -4.283 -9.761 1.00 97.38 85 LEU A N 1
ATOM 705 C CA . LEU A 1 85 ? 17.034 -3.616 -10.396 1.00 97.38 85 LEU A CA 1
ATOM 706 C C . LEU A 1 85 ? 16.479 -4.390 -11.596 1.00 97.38 85 LEU A C 1
ATOM 708 O O . LEU A 1 85 ? 15.270 -4.361 -11.816 1.00 97.38 85 LEU A O 1
ATOM 712 N N . LYS A 1 86 ? 17.318 -5.098 -12.361 1.00 98.56 86 LYS A N 1
ATOM 713 C CA . LYS A 1 86 ? 16.850 -5.880 -13.512 1.00 98.56 86 LYS A CA 1
ATOM 714 C C . LYS A 1 86 ? 15.966 -7.025 -13.032 1.00 98.56 86 LYS A C 1
ATOM 716 O O . LYS A 1 86 ? 14.867 -7.219 -13.553 1.00 98.56 86 LYS A O 1
ATOM 721 N N . ARG A 1 87 ? 16.415 -7.727 -11.990 1.00 98.75 87 ARG A N 1
ATOM 722 C CA . ARG A 1 87 ? 15.637 -8.785 -11.329 1.00 98.75 87 ARG A CA 1
ATOM 723 C C . ARG A 1 87 ? 14.372 -8.229 -10.679 1.00 98.75 87 ARG A C 1
ATOM 725 O O . ARG A 1 87 ? 13.310 -8.822 -10.834 1.00 98.75 87 ARG A O 1
ATOM 732 N N . MET A 1 88 ? 14.447 -7.054 -10.046 1.00 98.75 88 MET A N 1
ATOM 733 C CA . MET A 1 88 ? 13.278 -6.366 -9.484 1.00 98.75 88 MET A CA 1
ATOM 734 C C . MET A 1 88 ? 12.191 -6.127 -10.540 1.00 98.75 88 MET A C 1
ATOM 736 O O . MET A 1 88 ? 11.034 -6.482 -10.315 1.00 98.75 88 MET A O 1
ATOM 740 N N . TYR A 1 89 ? 12.536 -5.537 -11.689 1.00 98.81 89 TYR A N 1
ATOM 741 C CA . TYR A 1 89 ? 11.551 -5.265 -12.740 1.00 98.81 89 TYR A CA 1
ATOM 742 C C . TYR A 1 89 ? 11.019 -6.546 -13.387 1.00 98.81 89 TYR A C 1
ATOM 744 O O . TYR A 1 89 ? 9.825 -6.604 -13.690 1.00 98.81 89 TYR A O 1
ATOM 752 N N . GLN A 1 90 ? 11.849 -7.586 -13.530 1.00 98.88 90 GLN A N 1
ATOM 753 C CA . GLN A 1 90 ? 11.397 -8.892 -14.013 1.00 98.88 90 GLN A CA 1
ATOM 754 C C . GLN A 1 90 ? 10.387 -9.538 -13.052 1.00 98.88 90 GLN A C 1
ATOM 756 O O . GLN A 1 90 ? 9.288 -9.906 -13.471 1.00 98.88 90 GLN A O 1
ATOM 761 N N . ALA A 1 91 ? 10.709 -9.604 -11.757 1.00 98.94 91 ALA A N 1
ATOM 762 C CA . ALA A 1 91 ? 9.815 -10.149 -10.738 1.00 98.94 91 ALA A CA 1
ATOM 763 C C . ALA A 1 91 ? 8.517 -9.334 -10.616 1.00 98.94 91 ALA A C 1
ATOM 765 O O . ALA A 1 91 ? 7.429 -9.893 -10.477 1.00 98.94 91 ALA A O 1
ATOM 766 N N . ASN A 1 92 ? 8.604 -8.004 -10.748 1.00 98.94 92 ASN A N 1
ATOM 767 C CA . ASN A 1 92 ? 7.436 -7.127 -10.808 1.00 98.94 92 ASN A CA 1
ATOM 768 C C . ASN A 1 92 ? 6.506 -7.481 -11.975 1.00 98.94 92 ASN A C 1
ATOM 770 O O . ASN A 1 92 ? 5.286 -7.481 -11.821 1.00 98.94 92 ASN A O 1
ATOM 774 N N . HIS A 1 93 ? 7.071 -7.754 -13.153 1.00 98.94 93 HIS A N 1
ATOM 775 C CA . HIS A 1 93 ? 6.276 -8.112 -14.319 1.00 98.94 93 HIS A CA 1
ATOM 776 C C . HIS A 1 93 ? 5.559 -9.450 -14.116 1.00 98.94 93 HIS A C 1
ATOM 778 O O . HIS A 1 93 ? 4.353 -9.531 -14.333 1.00 98.94 93 HIS A O 1
ATOM 784 N N . ILE A 1 94 ? 6.252 -10.462 -13.591 1.00 98.94 94 ILE A N 1
ATOM 785 C CA . ILE A 1 94 ? 5.655 -11.765 -13.266 1.00 98.94 94 ILE A CA 1
ATOM 786 C C . ILE A 1 94 ? 4.524 -11.613 -12.234 1.00 98.94 94 ILE A C 1
ATOM 788 O O . ILE A 1 94 ? 3.438 -12.165 -12.425 1.00 98.94 94 ILE A O 1
ATOM 792 N N . ALA A 1 95 ? 4.725 -10.805 -11.187 1.00 98.94 95 ALA A N 1
ATOM 793 C CA . ALA A 1 95 ? 3.685 -10.494 -10.206 1.00 98.94 95 ALA A CA 1
ATOM 794 C C . ALA A 1 95 ? 2.459 -9.807 -10.842 1.00 98.94 95 ALA A C 1
ATOM 796 O O . ALA A 1 95 ? 1.322 -10.166 -10.525 1.00 98.94 95 ALA A O 1
ATOM 797 N N . ASN A 1 96 ? 2.660 -8.896 -11.804 1.00 98.94 96 ASN A N 1
ATOM 798 C CA . ASN A 1 96 ? 1.559 -8.283 -12.557 1.00 98.94 96 ASN A CA 1
ATOM 799 C C . ASN A 1 96 ? 0.746 -9.327 -13.340 1.00 98.94 96 ASN A C 1
ATOM 801 O O . ASN A 1 96 ? -0.487 -9.276 -13.334 1.00 98.94 96 ASN A O 1
ATOM 805 N N . ILE A 1 97 ? 1.421 -10.284 -13.985 1.00 98.94 97 ILE A N 1
ATOM 806 C CA . ILE A 1 97 ? 0.763 -11.374 -14.717 1.00 98.94 97 ILE A CA 1
ATOM 807 C C . ILE A 1 97 ? -0.010 -12.291 -13.761 1.00 98.94 97 ILE A C 1
ATOM 809 O O . ILE A 1 97 ? -1.169 -12.614 -14.031 1.00 98.94 97 ILE A O 1
ATOM 813 N N . ALA A 1 98 ? 0.574 -12.648 -12.615 1.00 98.94 98 ALA A N 1
ATOM 814 C CA . ALA A 1 98 ? -0.088 -13.451 -11.587 1.00 98.94 98 ALA A CA 1
ATOM 815 C C . ALA A 1 98 ? -1.345 -12.757 -11.027 1.00 98.94 98 ALA A C 1
ATOM 817 O O . ALA A 1 98 ? -2.401 -13.382 -10.910 1.00 98.94 98 ALA A O 1
ATOM 818 N N . ASN A 1 99 ? -1.271 -11.448 -10.756 1.00 98.94 99 ASN A N 1
ATOM 819 C CA . ASN A 1 99 ? -2.424 -10.639 -10.360 1.00 98.94 99 ASN A CA 1
ATOM 820 C C . ASN A 1 99 ? -3.535 -10.663 -11.425 1.00 98.94 99 ASN A C 1
ATOM 822 O O . ASN A 1 99 ? -4.691 -10.957 -11.115 1.00 98.94 99 ASN A O 1
ATOM 826 N N . ALA A 1 100 ? -3.190 -10.398 -12.688 1.00 98.94 100 ALA A N 1
ATOM 827 C CA . ALA A 1 100 ? -4.156 -10.389 -13.784 1.00 98.94 100 ALA A CA 1
ATOM 828 C C . ALA A 1 100 ? -4.813 -11.764 -13.993 1.00 98.94 100 ALA A C 1
ATOM 830 O O . ALA A 1 100 ? -6.030 -11.858 -14.179 1.00 98.94 100 ALA A O 1
ATOM 831 N N . LYS A 1 101 ? -4.028 -12.842 -13.898 1.00 98.94 101 LYS A N 1
ATOM 832 C CA . LYS A 1 101 ? -4.514 -14.223 -13.960 1.00 98.94 101 LYS A CA 1
ATOM 833 C C . LYS A 1 101 ? -5.503 -14.529 -12.830 1.00 98.94 101 LYS A C 1
ATOM 835 O O . LYS A 1 101 ? -6.578 -15.064 -13.103 1.00 98.94 101 LYS A O 1
ATOM 840 N N . ALA A 1 102 ? -5.188 -14.138 -11.594 1.00 98.88 102 ALA A N 1
ATOM 841 C CA . ALA A 1 102 ? -6.073 -14.330 -10.447 1.00 98.88 102 ALA A CA 1
ATOM 842 C C . ALA A 1 102 ? -7.410 -13.585 -10.616 1.00 98.88 102 ALA A C 1
ATOM 844 O O . ALA A 1 102 ? -8.467 -14.165 -10.363 1.00 98.88 102 ALA A O 1
ATOM 845 N N . ILE A 1 103 ? -7.386 -12.339 -11.109 1.00 98.94 103 ILE A N 1
ATOM 846 C CA . ILE A 1 103 ? -8.604 -11.568 -11.412 1.00 98.94 103 ILE A CA 1
ATOM 847 C C . ILE A 1 103 ? -9.425 -12.259 -12.513 1.00 98.94 103 ILE A C 1
ATOM 849 O O . ILE A 1 103 ? -10.640 -12.396 -12.374 1.00 98.94 103 ILE A O 1
ATOM 853 N N . GLU A 1 104 ? -8.793 -12.745 -13.588 1.00 98.50 104 GLU A N 1
ATOM 854 C CA . GLU A 1 104 ? -9.491 -13.472 -14.661 1.00 98.50 104 GLU A CA 1
ATOM 855 C C . GLU A 1 104 ? -10.193 -14.737 -14.132 1.00 98.50 104 GLU A C 1
ATOM 857 O O . GLU A 1 104 ? -11.344 -15.015 -14.485 1.00 98.50 104 GLU A O 1
ATOM 862 N N . THR A 1 105 ? -9.524 -15.491 -13.260 1.00 98.75 105 THR A N 1
ATOM 863 C CA . THR A 1 105 ? -10.085 -16.679 -12.606 1.00 98.75 105 THR A CA 1
ATOM 864 C C . THR A 1 105 ? -11.215 -16.317 -11.644 1.00 98.75 105 THR A C 1
ATOM 866 O O . THR A 1 105 ? -12.258 -16.974 -11.653 1.00 98.75 105 THR A O 1
ATOM 869 N N . PHE A 1 106 ? -11.068 -15.236 -10.873 1.00 98.88 106 PHE A N 1
ATOM 870 C CA . PHE A 1 106 ? -12.093 -14.751 -9.949 1.00 98.88 106 PHE A CA 1
ATOM 871 C C . PHE A 1 106 ? -13.433 -14.516 -10.651 1.00 98.88 106 PHE A C 1
ATOM 873 O O . PHE A 1 106 ? -14.458 -15.015 -10.188 1.00 98.88 106 PHE A O 1
ATOM 880 N N . ARG A 1 107 ? -13.432 -13.859 -11.821 1.00 98.06 107 ARG A N 1
ATOM 881 C CA . ARG A 1 107 ? -14.659 -13.583 -12.599 1.00 98.06 107 ARG A CA 1
ATOM 882 C C . ARG A 1 107 ? -15.431 -14.837 -13.004 1.00 98.06 107 ARG A C 1
ATOM 884 O O . ARG A 1 107 ? -16.642 -14.773 -13.200 1.00 98.06 107 ARG A O 1
ATOM 891 N N . LYS A 1 108 ? -14.746 -15.974 -13.144 1.00 97.94 108 LYS A N 1
ATOM 892 C CA . LYS A 1 108 ? -15.363 -17.255 -13.516 1.00 97.94 108 LYS A CA 1
ATOM 893 C C . LYS A 1 108 ? -16.019 -17.946 -12.315 1.00 97.94 108 LYS A C 1
ATOM 895 O O . LYS A 1 108 ? -16.945 -18.730 -12.512 1.00 97.94 108 LYS A O 1
ATOM 900 N N . ILE A 1 109 ? -15.550 -17.664 -11.096 1.00 98.38 109 ILE A N 1
ATOM 901 C CA . ILE A 1 109 ? -15.911 -18.402 -9.876 1.00 98.38 109 ILE A CA 1
ATOM 902 C C . ILE A 1 109 ? -16.822 -17.575 -8.961 1.00 98.38 109 ILE A C 1
ATOM 904 O O . ILE A 1 109 ? -17.871 -18.065 -8.550 1.00 98.38 109 ILE A O 1
ATOM 908 N N . VAL A 1 110 ? -16.463 -16.322 -8.672 1.00 98.25 110 VAL A N 1
ATOM 909 C CA . VAL A 1 110 ? -17.158 -15.445 -7.716 1.00 98.25 110 VAL A CA 1
ATOM 910 C C . VAL A 1 110 ? -17.869 -14.324 -8.480 1.00 98.25 110 VAL A C 1
ATOM 912 O O . VAL A 1 110 ? -17.359 -13.215 -8.619 1.00 98.25 110 VAL A O 1
ATOM 915 N N . LYS A 1 111 ? -19.049 -14.630 -9.033 1.00 93.50 111 LYS A N 1
ATOM 916 C CA . LYS A 1 111 ? -19.746 -13.753 -9.997 1.00 93.50 111 LYS A CA 1
ATOM 917 C C . LYS A 1 111 ? -20.155 -12.387 -9.435 1.00 93.50 111 LYS A C 1
ATOM 919 O O . LYS A 1 111 ? -20.058 -11.399 -10.155 1.00 93.50 111 LYS A O 1
ATOM 924 N N . ASP A 1 112 ? -20.562 -12.339 -8.168 1.00 94.94 112 ASP A N 1
ATOM 925 C CA . ASP A 1 112 ? -21.074 -11.123 -7.512 1.00 94.94 112 ASP A CA 1
ATOM 926 C C . ASP A 1 112 ? -20.042 -10.456 -6.581 1.00 94.94 112 ASP A C 1
ATOM 928 O O . ASP A 1 112 ? -20.347 -9.499 -5.862 1.00 94.94 112 ASP A O 1
ATOM 932 N N . GLY A 1 113 ? -18.812 -10.976 -6.575 1.00 98.38 113 GLY A N 1
ATOM 933 C CA . GLY A 1 113 ? -17.724 -10.475 -5.747 1.00 98.38 113 GLY A CA 1
ATOM 934 C C . GLY A 1 113 ? -17.012 -9.264 -6.350 1.00 98.38 113 GLY A C 1
ATOM 935 O O . GLY A 1 113 ? -17.162 -8.927 -7.527 1.00 98.38 113 GLY A O 1
ATOM 936 N N . LYS A 1 114 ? -16.203 -8.614 -5.517 1.00 98.88 114 LYS A N 1
ATOM 937 C CA . LYS A 1 114 ? -15.387 -7.446 -5.837 1.00 98.88 114 LYS A CA 1
ATOM 938 C C . LYS A 1 114 ? -13.922 -7.759 -5.567 1.00 98.88 114 LYS A C 1
ATOM 940 O O . LYS A 1 114 ? -13.586 -8.168 -4.458 1.00 98.88 114 LYS A O 1
ATOM 945 N N . ILE A 1 115 ? -13.067 -7.563 -6.567 1.00 98.94 115 ILE A N 1
ATOM 946 C CA . ILE A 1 115 ? -11.636 -7.867 -6.481 1.00 98.94 115 ILE A CA 1
ATOM 947 C C . ILE A 1 115 ? -10.773 -6.727 -7.021 1.00 98.94 115 ILE A C 1
ATOM 949 O O . ILE A 1 115 ? -11.098 -6.125 -8.047 1.00 98.94 115 ILE A O 1
ATOM 953 N N . GLY A 1 116 ? -9.651 -6.463 -6.359 1.00 98.88 116 GLY A N 1
ATOM 954 C CA . GLY A 1 116 ? -8.647 -5.508 -6.820 1.00 98.88 116 GLY A CA 1
ATOM 955 C C . GLY A 1 116 ? -7.283 -5.725 -6.157 1.00 98.88 116 GLY A C 1
ATOM 956 O O . GLY A 1 116 ? -7.212 -6.343 -5.096 1.00 98.88 116 GLY A O 1
ATOM 957 N N . PRO A 1 117 ? -6.185 -5.251 -6.763 1.00 98.94 117 PRO A N 1
ATOM 958 C CA . PRO A 1 117 ? -4.900 -5.157 -6.078 1.00 98.94 117 PRO A CA 1
ATOM 959 C C . PRO A 1 117 ? -4.923 -4.015 -5.055 1.00 98.94 117 PRO A C 1
ATOM 961 O O . PRO A 1 117 ? -5.747 -3.105 -5.161 1.00 98.94 117 PRO A O 1
ATOM 964 N N . SER A 1 118 ? -3.999 -4.040 -4.091 1.00 98.94 118 SER A N 1
ATOM 965 C CA . SER A 1 118 ? -3.827 -2.950 -3.128 1.00 98.94 118 SER A CA 1
ATOM 966 C C . SER A 1 118 ? -2.440 -2.339 -3.224 1.00 98.94 118 SER A C 1
ATOM 968 O O . SER A 1 118 ? -1.439 -3.056 -3.239 1.00 98.94 118 SER A O 1
ATOM 970 N N . PHE A 1 119 ? -2.377 -1.017 -3.329 1.00 98.94 119 PHE A N 1
ATOM 971 C CA . PHE A 1 119 ? -1.159 -0.292 -3.651 1.00 98.94 119 PHE A CA 1
ATOM 972 C C . PHE A 1 119 ? -0.726 0.628 -2.505 1.00 98.94 119 PHE A C 1
ATOM 974 O O . PHE A 1 119 ? -1.519 1.442 -2.027 1.00 98.94 119 PHE A O 1
ATOM 981 N N . ALA A 1 120 ? 0.549 0.529 -2.107 1.00 98.81 120 ALA A N 1
ATOM 982 C CA . ALA A 1 120 ? 1.160 1.449 -1.154 1.00 98.81 120 ALA A CA 1
ATOM 983 C C . ALA A 1 120 ? 1.474 2.767 -1.846 1.00 98.81 120 ALA A C 1
ATOM 985 O O . ALA A 1 120 ? 2.457 2.867 -2.586 1.00 98.81 120 ALA A O 1
ATOM 986 N N . TYR A 1 121 ? 0.631 3.770 -1.623 1.00 98.81 121 TYR A N 1
ATOM 987 C CA . TYR A 1 121 ? 0.688 5.014 -2.369 1.00 98.81 121 TYR A CA 1
ATOM 988 C C . TYR A 1 121 ? 1.148 6.173 -1.493 1.00 98.81 121 TYR A C 1
ATOM 990 O O . TYR A 1 121 ? 0.493 6.542 -0.519 1.00 98.81 121 TYR A O 1
ATOM 998 N N . SER A 1 122 ? 2.251 6.784 -1.914 1.00 98.50 122 SER A N 1
ATOM 999 C CA . SER A 1 122 ? 2.713 8.079 -1.433 1.00 98.50 122 SER A CA 1
ATOM 1000 C C . SER A 1 122 ? 2.658 9.077 -2.593 1.00 98.50 122 SER A C 1
ATOM 1002 O O . SER A 1 122 ? 3.555 9.053 -3.440 1.00 98.50 122 SER A O 1
ATOM 1004 N N . PRO A 1 123 ? 1.603 9.908 -2.700 1.00 98.62 123 PRO A N 1
ATOM 1005 C CA . PRO A 1 123 ? 1.490 10.895 -3.768 1.00 98.62 123 PRO A CA 1
ATOM 1006 C C . PRO A 1 123 ? 2.700 11.831 -3.801 1.00 98.62 123 PRO A C 1
ATOM 1008 O O . PRO A 1 123 ? 3.103 12.384 -2.772 1.00 98.62 123 PRO A O 1
ATOM 1011 N N . ALA A 1 124 ? 3.256 12.030 -4.996 1.00 98.44 124 ALA A N 1
ATOM 1012 C CA . ALA A 1 124 ? 4.373 12.932 -5.214 1.00 98.44 124 ALA A CA 1
ATOM 1013 C C . ALA A 1 124 ? 3.913 14.392 -5.264 1.00 98.44 124 ALA A C 1
ATOM 1015 O O . ALA A 1 124 ? 2.997 14.747 -6.022 1.00 98.44 124 ALA A O 1
ATOM 1016 N N . TYR A 1 125 ? 4.584 15.241 -4.487 1.00 98.69 125 TYR A N 1
ATOM 1017 C CA . TYR A 1 125 ? 4.469 16.697 -4.521 1.00 98.69 125 TYR A CA 1
ATOM 1018 C C . TYR A 1 125 ? 5.768 17.328 -5.027 1.00 98.69 125 TYR A C 1
ATOM 1020 O O . TYR A 1 125 ? 6.846 16.903 -4.607 1.00 98.69 125 TYR A O 1
ATOM 1028 N N . PRO A 1 126 ? 5.705 18.375 -5.860 1.00 98.38 126 PRO A N 1
ATOM 1029 C CA . PRO A 1 126 ? 6.868 19.216 -6.103 1.00 98.38 126 PRO A CA 1
ATOM 1030 C C . PRO A 1 126 ? 7.155 20.087 -4.874 1.00 98.38 126 PRO A C 1
ATOM 1032 O O . PRO A 1 126 ? 6.227 20.529 -4.195 1.00 98.38 126 PRO A O 1
ATOM 1035 N N . LEU A 1 127 ? 8.433 20.352 -4.590 1.00 98.12 127 LEU A N 1
ATOM 1036 C CA . LEU A 1 127 ? 8.832 21.252 -3.501 1.00 98.12 127 LEU A CA 1
ATOM 1037 C C . LEU A 1 127 ? 8.273 22.670 -3.684 1.00 98.12 127 LEU A C 1
ATOM 1039 O O . LEU A 1 127 ? 7.817 23.294 -2.728 1.00 98.12 127 LEU A O 1
ATOM 1043 N N . ASP A 1 128 ? 8.348 23.185 -4.908 1.00 98.12 128 ASP A N 1
ATOM 1044 C CA . ASP A 1 128 ? 7.908 24.523 -5.285 1.00 98.12 128 ASP A CA 1
ATOM 1045 C C . ASP A 1 128 ? 7.511 24.560 -6.775 1.00 98.12 128 ASP A C 1
ATOM 1047 O O . ASP A 1 128 ? 7.466 23.536 -7.458 1.00 98.12 128 ASP A O 1
ATOM 1051 N N . SER A 1 129 ? 7.201 25.751 -7.291 1.00 98.38 129 SER A N 1
ATOM 1052 C CA . SER A 1 129 ? 6.788 25.956 -8.682 1.00 98.38 129 SER A CA 1
ATOM 1053 C C . SER A 1 129 ? 7.945 26.079 -9.680 1.00 98.38 129 SER A C 1
ATOM 1055 O O . SER A 1 129 ? 7.707 26.464 -10.829 1.00 98.38 129 SER A O 1
ATOM 1057 N N . LYS A 1 130 ? 9.194 25.779 -9.290 1.00 98.62 130 LYS A N 1
ATOM 1058 C CA . LYS A 1 130 ? 10.301 25.749 -10.254 1.00 98.62 130 LYS A CA 1
ATOM 1059 C C . LYS A 1 130 ? 10.037 24.656 -11.288 1.00 98.62 130 LYS A C 1
ATOM 1061 O O . LYS A 1 130 ? 9.754 23.523 -10.891 1.00 98.62 130 LYS A O 1
ATOM 1066 N N . PRO A 1 131 ? 10.150 24.945 -12.596 1.00 98.56 131 PRO A N 1
ATOM 1067 C CA . PRO A 1 131 ? 9.855 23.961 -13.632 1.00 98.56 131 PRO A CA 1
ATOM 1068 C C . PRO A 1 131 ? 10.608 22.638 -13.453 1.00 98.56 131 PRO A C 1
ATOM 1070 O O . PRO A 1 131 ? 10.015 21.577 -13.627 1.00 98.56 131 PRO A O 1
ATOM 1073 N N . GLU A 1 132 ? 11.876 22.673 -13.036 1.00 98.38 132 GLU A N 1
ATOM 1074 C CA . GLU A 1 132 ? 12.655 21.459 -12.777 1.00 98.38 132 GLU A CA 1
ATOM 1075 C C . GLU A 1 132 ? 12.109 20.612 -11.612 1.00 98.38 132 GLU A C 1
ATOM 1077 O O . GLU A 1 132 ? 12.183 19.385 -11.660 1.00 98.38 132 GLU A O 1
ATOM 1082 N N . ASN A 1 133 ? 11.500 21.239 -10.601 1.00 98.56 133 ASN A N 1
ATOM 1083 C CA . ASN A 1 133 ? 10.878 20.546 -9.472 1.00 98.56 133 ASN A CA 1
ATOM 1084 C C . ASN A 1 133 ? 9.509 19.969 -9.844 1.00 98.56 133 ASN A C 1
ATOM 1086 O O . ASN A 1 133 ? 9.157 18.893 -9.365 1.00 98.56 133 ASN A O 1
ATOM 1090 N N . ILE A 1 134 ? 8.769 20.634 -10.740 1.00 98.69 134 ILE A N 1
ATOM 1091 C CA . ILE A 1 134 ? 7.550 20.067 -11.332 1.00 98.69 134 ILE A CA 1
ATOM 1092 C C . ILE A 1 134 ? 7.894 18.788 -12.100 1.00 98.69 134 ILE A C 1
ATOM 1094 O O . ILE A 1 134 ? 7.304 17.747 -11.834 1.00 98.69 134 ILE A O 1
ATOM 1098 N N . ILE A 1 135 ? 8.896 18.830 -12.985 1.00 98.38 135 ILE A N 1
ATOM 1099 C CA . ILE A 1 135 ? 9.339 17.645 -13.737 1.00 98.38 135 ILE A CA 1
ATOM 1100 C C . ILE A 1 135 ? 9.834 16.534 -12.803 1.00 98.38 135 ILE A C 1
ATOM 1102 O O . ILE A 1 135 ? 9.516 15.369 -13.026 1.00 98.38 135 ILE A O 1
ATOM 1106 N N . ALA A 1 136 ? 10.559 16.873 -11.733 1.00 98.38 136 ALA A N 1
ATOM 1107 C CA . ALA A 1 136 ? 10.980 15.890 -10.737 1.00 98.38 136 ALA A CA 1
ATOM 1108 C C . ALA A 1 136 ? 9.786 15.187 -10.070 1.00 98.38 136 ALA A C 1
ATOM 1110 O O . ALA A 1 136 ? 9.815 13.970 -9.896 1.00 98.38 136 ALA A O 1
ATOM 1111 N N . ALA A 1 137 ? 8.723 15.924 -9.735 1.00 98.44 137 ALA A N 1
ATOM 1112 C CA . ALA A 1 137 ? 7.507 15.347 -9.170 1.00 98.44 137 ALA A CA 1
ATOM 1113 C C . ALA A 1 137 ? 6.721 14.497 -10.185 1.00 98.44 137 ALA A C 1
ATOM 1115 O O . ALA A 1 137 ? 6.222 13.444 -9.803 1.00 98.44 137 ALA A O 1
ATOM 1116 N N . GLU A 1 138 ? 6.656 14.895 -11.461 1.00 98.50 138 GLU A N 1
ATOM 1117 C CA . GLU A 1 138 ? 6.056 14.077 -12.530 1.00 98.50 138 GLU A CA 1
ATOM 1118 C C . GLU A 1 138 ? 6.820 12.756 -12.716 1.00 98.50 138 GLU A C 1
ATOM 1120 O O . GLU A 1 138 ? 6.219 11.682 -12.721 1.00 98.50 138 GLU A O 1
ATOM 1125 N N . ASN A 1 139 ? 8.156 12.816 -12.775 1.00 98.19 139 ASN A N 1
ATOM 1126 C CA . ASN A 1 139 ? 9.010 11.627 -12.839 1.00 98.19 139 ASN A CA 1
ATOM 1127 C C . ASN A 1 139 ? 8.808 10.727 -11.613 1.00 98.19 139 ASN A C 1
ATOM 1129 O O . ASN A 1 139 ? 8.710 9.507 -11.749 1.00 98.19 139 ASN A O 1
ATOM 1133 N N . ALA A 1 140 ? 8.741 11.325 -10.419 1.00 97.94 140 ALA A N 1
ATOM 1134 C CA . ALA A 1 140 ? 8.526 10.605 -9.172 1.00 97.94 140 ALA A CA 1
ATOM 1135 C C . ALA A 1 140 ? 7.147 9.936 -9.126 1.00 97.94 140 ALA A C 1
ATOM 1137 O O . ALA A 1 140 ? 7.060 8.784 -8.714 1.00 97.94 140 ALA A O 1
ATOM 1138 N N . GLU A 1 141 ? 6.083 10.610 -9.560 1.00 98.69 141 GLU A N 1
ATOM 1139 C CA . GLU A 1 141 ? 4.739 10.029 -9.630 1.00 98.69 141 GLU A CA 1
ATOM 1140 C C . GLU A 1 141 ? 4.687 8.879 -10.646 1.00 98.69 141 GLU A C 1
ATOM 1142 O O . GLU A 1 141 ? 4.125 7.817 -10.372 1.00 98.69 141 GLU A O 1
ATOM 1147 N N . GLU A 1 142 ? 5.310 9.055 -11.815 1.00 97.88 142 GLU A N 1
ATOM 1148 C CA . GLU A 1 142 ? 5.300 8.035 -12.858 1.00 97.88 142 GLU A CA 1
ATOM 1149 C C . GLU A 1 142 ? 6.058 6.774 -12.426 1.00 97.88 142 GLU A C 1
ATOM 1151 O O . GLU A 1 142 ? 5.509 5.672 -12.526 1.00 97.88 142 GLU A O 1
ATOM 1156 N N . ILE A 1 143 ? 7.272 6.925 -11.881 1.00 95.31 143 ILE A N 1
ATOM 1157 C CA . ILE A 1 143 ? 8.071 5.780 -11.435 1.00 95.31 143 ILE A CA 1
ATOM 1158 C C . ILE A 1 143 ? 7.519 5.145 -10.169 1.00 95.31 143 ILE A C 1
ATOM 1160 O O . ILE A 1 143 ? 7.570 3.927 -10.083 1.00 95.31 143 ILE A O 1
ATOM 1164 N N . ASN A 1 144 ? 7.042 5.937 -9.193 1.00 96.69 144 ASN A N 1
ATOM 1165 C CA . ASN A 1 144 ? 6.685 5.438 -7.863 1.00 96.69 144 ASN A CA 1
ATOM 1166 C C . ASN A 1 144 ? 5.226 4.998 -7.773 1.00 96.69 144 ASN A C 1
ATOM 1168 O O . ASN A 1 144 ? 4.909 4.277 -6.835 1.00 96.69 144 ASN A O 1
ATOM 1172 N N . ALA A 1 145 ? 4.357 5.409 -8.704 1.00 98.38 145 ALA A N 1
ATOM 1173 C CA . ALA A 1 145 ? 2.920 5.158 -8.634 1.00 98.38 145 ALA A CA 1
ATOM 1174 C C . ALA A 1 145 ? 2.341 4.624 -9.954 1.00 98.38 145 ALA A C 1
ATOM 1176 O O . ALA A 1 145 ? 1.823 3.502 -9.986 1.00 98.38 145 ALA A O 1
ATOM 1177 N N . HIS A 1 146 ? 2.452 5.377 -11.056 1.00 98.81 146 HIS A N 1
ATOM 1178 C CA . HIS A 1 146 ? 1.848 4.977 -12.337 1.00 98.81 146 HIS A CA 1
ATOM 1179 C C . HIS A 1 146 ? 2.438 3.670 -12.881 1.00 98.81 146 HIS A C 1
ATOM 1181 O O . HIS A 1 146 ? 1.701 2.868 -13.445 1.00 98.81 146 HIS A O 1
ATOM 1187 N N . TRP A 1 147 ? 3.723 3.393 -12.636 1.00 98.69 147 TRP A N 1
ATOM 1188 C CA . TRP A 1 147 ? 4.373 2.134 -13.017 1.00 98.69 147 TRP A CA 1
ATOM 1189 C C . TRP A 1 147 ? 3.628 0.871 -12.540 1.00 98.69 147 TRP A C 1
ATOM 1191 O O . TRP A 1 147 ? 3.649 -0.153 -13.226 1.00 98.69 147 TRP A O 1
ATOM 1201 N N . TRP A 1 148 ? 2.936 0.947 -11.398 1.00 98.88 148 TRP A N 1
ATOM 1202 C CA . TRP A 1 148 ? 2.087 -0.131 -10.880 1.00 98.88 148 TRP A CA 1
ATOM 1203 C C . TRP A 1 148 ? 0.615 0.087 -11.214 1.00 98.88 148 TRP A C 1
ATOM 1205 O O . TRP A 1 148 ? -0.024 -0.784 -11.806 1.00 98.88 148 TRP A O 1
ATOM 1215 N N . MET A 1 149 ? 0.063 1.249 -10.857 1.00 98.94 149 MET A N 1
ATOM 1216 C CA . MET A 1 149 ? -1.377 1.483 -10.966 1.00 98.94 149 MET A CA 1
ATOM 1217 C C . MET A 1 149 ? -1.881 1.539 -12.416 1.00 98.94 149 MET A C 1
ATOM 1219 O O . MET A 1 149 ? -2.993 1.071 -12.665 1.00 98.94 149 MET A O 1
ATOM 1223 N N . ASP A 1 150 ? -1.081 2.009 -13.384 1.00 98.88 150 ASP A N 1
ATOM 1224 C CA . ASP A 1 150 ? -1.459 1.956 -14.807 1.00 98.88 150 ASP A CA 1
ATOM 1225 C C . ASP A 1 150 ? -1.544 0.499 -15.292 1.00 98.88 150 ASP A C 1
ATOM 1227 O O . ASP A 1 150 ? -2.421 0.153 -16.086 1.00 98.88 150 ASP A O 1
ATOM 1231 N N . VAL A 1 151 ? -0.697 -0.400 -14.779 1.00 98.88 151 VAL A N 1
ATOM 1232 C CA . VAL A 1 151 ? -0.785 -1.828 -15.114 1.00 98.88 151 VAL A CA 1
ATOM 1233 C C . VAL A 1 151 ? -2.043 -2.442 -14.513 1.00 98.88 151 VAL A C 1
ATOM 1235 O O . VAL A 1 151 ? -2.751 -3.165 -15.210 1.00 98.88 151 VAL A O 1
ATOM 1238 N N . TYR A 1 152 ? -2.370 -2.117 -13.263 1.00 98.94 152 TYR A N 1
ATOM 1239 C CA . TYR A 1 152 ? -3.594 -2.602 -12.624 1.00 98.94 152 TYR A CA 1
ATOM 1240 C C . TYR A 1 152 ? -4.862 -2.122 -13.339 1.00 98.94 152 TYR A C 1
ATOM 1242 O O . TYR A 1 152 ? -5.772 -2.912 -13.580 1.00 98.94 152 TYR A O 1
ATOM 1250 N N . ALA A 1 153 ? -4.937 -0.835 -13.681 1.00 98.88 153 ALA A N 1
ATOM 1251 C CA . ALA A 1 153 ? -6.139 -0.243 -14.258 1.00 98.88 153 ALA A CA 1
ATOM 1252 C C . ALA A 1 153 ? -6.236 -0.471 -15.773 1.00 98.88 153 ALA A C 1
ATOM 1254 O O . ALA A 1 153 ? -7.294 -0.821 -16.308 1.00 98.88 153 ALA A O 1
ATOM 1255 N N . TRP A 1 154 ? -5.139 -0.282 -16.501 1.00 98.75 154 TRP A N 1
ATOM 1256 C CA . TRP A 1 154 ? -5.131 -0.232 -17.964 1.00 98.75 154 TRP A CA 1
ATOM 1257 C C . TRP A 1 154 ? -4.409 -1.405 -18.618 1.00 98.75 154 TRP A C 1
ATOM 1259 O O . TRP A 1 154 ? -4.764 -1.765 -19.743 1.00 98.75 154 TRP A O 1
ATOM 1269 N N . GLY A 1 155 ? -3.492 -2.058 -17.909 1.00 98.62 155 GLY A N 1
ATOM 1270 C CA . GLY A 1 155 ? -2.731 -3.192 -18.423 1.00 98.62 155 GLY A CA 1
ATOM 1271 C C . GLY A 1 155 ? -1.573 -2.788 -19.332 1.00 98.62 155 GLY A C 1
ATOM 1272 O O . GLY A 1 155 ? -1.230 -3.524 -20.256 1.00 98.62 155 GLY A O 1
ATOM 1273 N N . HIS A 1 156 ? -0.995 -1.607 -19.110 1.00 97.88 156 HIS A N 1
ATOM 1274 C CA . HIS A 1 156 ? 0.219 -1.158 -19.786 1.00 97.88 156 HIS A CA 1
ATOM 1275 C C . HIS A 1 156 ? 1.110 -0.360 -18.833 1.00 97.88 156 HIS A C 1
ATOM 1277 O O . HIS A 1 156 ? 0.633 0.232 -17.869 1.00 97.88 156 HIS A O 1
ATOM 1283 N N . TYR A 1 157 ? 2.404 -0.321 -19.137 1.00 98.69 157 TYR A N 1
ATOM 1284 C CA . TYR A 1 157 ? 3.357 0.540 -18.443 1.00 98.69 157 TYR A CA 1
ATOM 1285 C C . TYR A 1 157 ? 3.301 1.973 -18.992 1.00 98.69 157 TYR A C 1
ATOM 1287 O O . TYR A 1 157 ? 2.942 2.165 -20.163 1.00 98.69 157 TYR A O 1
ATOM 1295 N N . PRO A 1 158 ? 3.642 2.989 -18.185 1.00 97.94 158 PRO A N 1
ATOM 1296 C CA . PRO A 1 158 ? 3.749 4.356 -18.665 1.00 97.94 158 PRO A CA 1
ATOM 1297 C C . PRO A 1 158 ? 5.011 4.526 -19.533 1.00 97.94 158 PRO A C 1
ATOM 1299 O O . PRO A 1 158 ? 6.067 3.942 -19.278 1.00 97.94 158 PRO A O 1
ATOM 1302 N N . LYS A 1 159 ? 4.874 5.275 -20.634 1.00 97.31 159 LYS A N 1
ATOM 1303 C CA . LYS A 1 159 ? 5.850 5.280 -21.736 1.00 97.31 159 LYS A CA 1
ATOM 1304 C C . LYS A 1 159 ? 7.156 5.996 -21.393 1.00 97.31 159 LYS A C 1
ATOM 1306 O O . LYS A 1 159 ? 8.211 5.546 -21.836 1.00 97.31 159 LYS A O 1
ATOM 1311 N N . THR A 1 160 ? 7.100 7.104 -20.654 1.00 95.12 160 THR A N 1
ATOM 1312 C CA . THR A 1 160 ? 8.304 7.875 -20.300 1.00 95.12 160 THR A CA 1
ATOM 1313 C C . THR A 1 160 ? 9.223 7.014 -19.444 1.00 95.12 160 THR A C 1
ATOM 1315 O O . THR A 1 160 ? 10.408 6.876 -19.743 1.00 95.12 160 THR A O 1
ATOM 1318 N N . MET A 1 161 ? 8.641 6.347 -18.451 1.00 94.94 161 MET A N 1
ATOM 1319 C CA . MET A 1 161 ? 9.343 5.448 -17.555 1.00 94.94 161 MET A CA 1
ATOM 1320 C C . MET A 1 161 ? 9.848 4.198 -18.273 1.00 94.94 161 MET A C 1
ATOM 1322 O O . MET A 1 161 ? 10.989 3.795 -18.062 1.00 94.94 161 MET A O 1
ATOM 1326 N N . TRP A 1 162 ? 9.046 3.611 -19.170 1.00 97.94 162 TRP A N 1
ATOM 1327 C CA . TRP A 1 162 ? 9.492 2.486 -19.996 1.00 97.94 162 TRP A CA 1
ATOM 1328 C C . TRP A 1 162 ? 10.756 2.830 -20.793 1.00 97.94 162 TRP A C 1
ATOM 1330 O O . TRP A 1 162 ? 11.729 2.082 -20.742 1.00 97.94 162 TRP A O 1
ATOM 1340 N N . ASN A 1 163 ? 10.768 3.978 -21.478 1.00 97.69 163 ASN A N 1
ATOM 1341 C CA . ASN A 1 163 ? 11.920 4.422 -22.263 1.00 97.69 163 ASN A CA 1
ATOM 1342 C C . ASN A 1 163 ? 13.168 4.632 -21.393 1.00 97.69 163 ASN A C 1
ATOM 1344 O O . ASN A 1 163 ? 14.266 4.273 -21.809 1.00 97.69 163 ASN A O 1
ATOM 1348 N N . TYR A 1 164 ? 13.003 5.191 -20.190 1.00 95.50 164 TYR A N 1
ATOM 1349 C CA . TYR A 1 164 ? 14.106 5.334 -19.242 1.00 95.50 164 TYR A CA 1
ATOM 1350 C C . TYR A 1 164 ? 14.665 3.966 -18.818 1.00 95.50 164 TYR A C 1
ATOM 1352 O O . TYR A 1 164 ? 15.873 3.747 -18.859 1.00 95.50 164 TYR A O 1
ATOM 1360 N N . LEU A 1 165 ? 13.807 3.002 -18.466 1.00 96.50 165 LEU A N 1
ATOM 1361 C CA . LEU A 1 165 ? 14.285 1.660 -18.119 1.00 96.50 165 LEU A CA 1
ATOM 1362 C C . LEU A 1 165 ? 14.947 0.962 -19.302 1.00 96.50 165 LEU A C 1
ATOM 1364 O O . LEU A 1 165 ? 15.893 0.208 -19.104 1.00 96.50 165 LEU A O 1
ATOM 1368 N N . GLU A 1 166 ? 14.470 1.200 -20.520 1.00 98.00 166 GLU A N 1
ATOM 1369 C CA . GLU A 1 166 ? 15.058 0.624 -21.725 1.00 98.00 166 GLU A 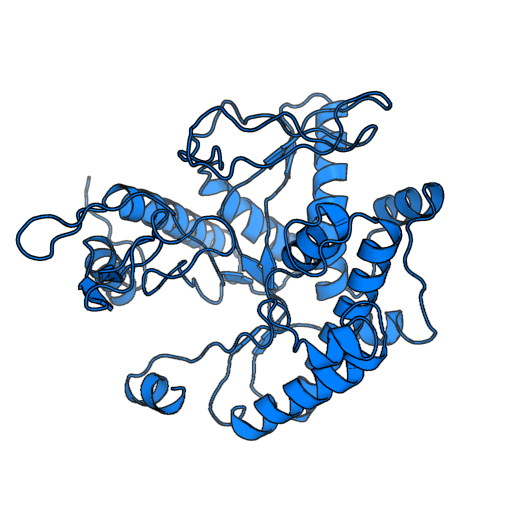CA 1
ATOM 1370 C C . GLU A 1 166 ? 16.475 1.161 -21.951 1.00 98.00 166 GLU A C 1
ATOM 1372 O O . GLU A 1 166 ? 17.384 0.368 -22.199 1.00 98.00 166 GLU A O 1
ATOM 1377 N N . SER A 1 167 ? 16.699 2.472 -21.774 1.00 96.94 167 SER A N 1
ATOM 1378 C CA . SER A 1 167 ? 18.044 3.057 -21.879 1.00 96.94 167 SER A CA 1
ATOM 1379 C C . SER A 1 167 ? 19.015 2.545 -20.814 1.00 96.94 167 SER A C 1
ATOM 1381 O O . SER A 1 167 ? 20.214 2.488 -21.069 1.00 96.94 167 SER A O 1
ATOM 1383 N N . GLU A 1 168 ? 18.503 2.124 -19.657 1.00 95.75 168 GLU A N 1
ATOM 1384 C CA . GLU A 1 168 ? 19.291 1.524 -18.572 1.00 95.75 168 GLU A CA 1
ATOM 1385 C C . GLU A 1 168 ? 19.398 -0.014 -18.675 1.00 95.75 168 GLU A C 1
ATOM 1387 O O . GLU A 1 168 ? 20.027 -0.657 -17.837 1.00 95.75 168 GLU A O 1
ATOM 1392 N N . GLY A 1 169 ? 18.768 -0.645 -19.677 1.00 97.88 169 GLY A N 1
ATOM 1393 C CA . GLY A 1 169 ? 18.729 -2.108 -19.826 1.00 97.88 169 GLY A CA 1
ATOM 1394 C C . GLY A 1 169 ? 17.861 -2.840 -18.786 1.00 97.88 169 GLY A C 1
ATOM 1395 O O . GLY A 1 169 ? 17.965 -4.061 -18.628 1.00 97.88 169 GLY A O 1
ATOM 1396 N N . LEU A 1 170 ? 16.987 -2.115 -18.085 1.00 98.12 170 LEU A N 1
ATOM 1397 C CA . LEU A 1 170 ? 16.205 -2.559 -16.928 1.00 98.12 170 LEU A CA 1
ATOM 1398 C C . LEU A 1 170 ? 14.776 -3.020 -17.251 1.00 98.12 170 LEU A C 1
ATOM 1400 O O . LEU A 1 170 ? 14.104 -3.538 -16.361 1.00 98.12 170 LEU A O 1
ATOM 1404 N N . THR A 1 171 ? 14.290 -2.862 -18.485 1.00 98.12 171 THR A N 1
ATOM 1405 C CA . THR A 1 171 ? 12.934 -3.307 -18.865 1.00 98.12 171 THR A CA 1
ATOM 1406 C C . THR A 1 171 ? 12.738 -4.810 -18.639 1.00 98.12 171 THR A C 1
ATOM 1408 O O . THR A 1 171 ? 13.665 -5.585 -18.884 1.00 98.12 171 THR A O 1
ATOM 1411 N N . PRO A 1 172 ? 11.559 -5.261 -18.177 1.00 98.12 172 PRO A N 1
ATOM 1412 C CA . PRO A 1 172 ? 11.284 -6.687 -18.054 1.00 98.12 172 PRO A CA 1
ATOM 1413 C C . PRO A 1 172 ? 11.160 -7.350 -19.428 1.00 98.12 172 PRO A C 1
ATOM 1415 O O . PRO A 1 172 ? 10.782 -6.717 -20.417 1.00 98.12 172 PRO A O 1
ATOM 1418 N N . GLU A 1 173 ? 11.434 -8.646 -19.473 1.00 98.31 173 GLU A N 1
ATOM 1419 C CA . GLU A 1 173 ? 11.133 -9.489 -20.622 1.00 98.31 173 GLU A CA 1
ATOM 1420 C C . GLU A 1 173 ? 9.623 -9.732 -20.708 1.00 98.31 173 GLU A C 1
ATOM 1422 O O . GLU A 1 173 ? 8.997 -10.213 -19.758 1.00 98.31 173 GLU A O 1
ATOM 1427 N N . ILE A 1 174 ? 9.055 -9.393 -21.866 1.00 98.25 174 ILE A N 1
ATOM 1428 C CA . ILE A 1 174 ? 7.633 -9.550 -22.175 1.00 98.25 174 ILE A CA 1
ATOM 1429 C C . ILE A 1 174 ? 7.447 -10.788 -23.051 1.00 98.25 174 ILE A C 1
ATOM 1431 O O . ILE A 1 174 ? 8.101 -10.923 -24.087 1.00 98.25 174 ILE A O 1
ATOM 1435 N N . GLU A 1 175 ? 6.520 -11.661 -22.673 1.00 98.38 175 GLU A N 1
ATOM 1436 C CA . GLU A 1 175 ? 6.132 -12.834 -23.450 1.00 98.38 175 GLU A CA 1
ATOM 1437 C C . GLU A 1 175 ? 4.864 -12.579 -24.284 1.00 98.38 175 GLU A C 1
ATOM 1439 O O . GLU A 1 175 ? 4.030 -11.728 -23.945 1.00 98.38 175 GLU A O 1
ATOM 1444 N N . PRO A 1 176 ? 4.676 -13.317 -25.397 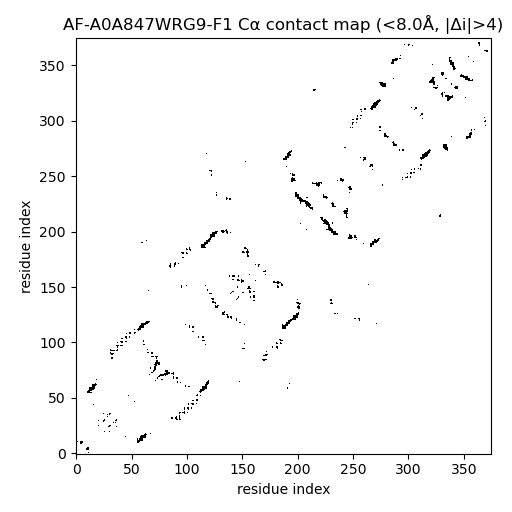1.00 98.56 176 PRO A N 1
ATOM 1445 C CA . PRO A 1 176 ? 3.454 -13.231 -26.187 1.00 98.56 176 PRO A CA 1
ATOM 1446 C C . PRO A 1 176 ? 2.200 -13.475 -25.333 1.00 98.56 176 PRO A C 1
ATOM 1448 O O . PRO A 1 176 ? 2.052 -14.529 -24.720 1.00 98.56 176 PRO A O 1
ATOM 1451 N N . GLY A 1 177 ? 1.262 -12.524 -25.340 1.00 98.38 177 GLY A N 1
ATOM 1452 C CA . GLY A 1 177 ? -0.003 -12.621 -24.606 1.00 98.38 177 GLY A CA 1
ATOM 1453 C C . GLY A 1 177 ? -0.030 -11.909 -23.250 1.00 98.38 177 GLY A C 1
ATOM 1454 O O . GLY A 1 177 ? -1.114 -11.775 -22.673 1.00 98.38 177 GLY A O 1
ATOM 1455 N N . ASP A 1 178 ? 1.112 -11.426 -22.747 1.00 98.69 178 ASP A N 1
ATOM 1456 C CA . ASP A 1 178 ? 1.188 -10.738 -21.453 1.00 98.69 178 ASP A CA 1
ATOM 1457 C C . ASP A 1 178 ? 0.316 -9.481 -21.426 1.00 98.69 178 ASP A C 1
ATOM 1459 O O . ASP A 1 178 ? -0.568 -9.339 -20.578 1.00 98.69 178 ASP A O 1
ATOM 1463 N N . PHE A 1 179 ? 0.498 -8.575 -22.390 1.00 98.62 179 PHE A N 1
ATOM 1464 C CA . PHE A 1 179 ? -0.292 -7.344 -22.447 1.00 98.62 179 PHE A CA 1
ATOM 1465 C C . PHE A 1 179 ? -1.778 -7.616 -22.701 1.00 98.62 179 PHE A C 1
ATOM 1467 O O . PHE A 1 179 ? -2.633 -6.883 -22.208 1.00 98.62 179 PHE A O 1
ATOM 1474 N N . GLU A 1 180 ? -2.116 -8.667 -23.442 1.00 98.62 180 GLU A N 1
ATOM 1475 C CA . GLU A 1 180 ? -3.489 -9.097 -23.685 1.00 98.62 180 GLU A CA 1
ATOM 1476 C C . GLU A 1 180 ? -4.164 -9.582 -22.399 1.00 98.62 180 GLU A C 1
ATOM 1478 O O . GLU A 1 180 ? -5.358 -9.337 -22.210 1.00 98.62 180 GLU A O 1
ATOM 1483 N N . LEU A 1 181 ? -3.431 -10.271 -21.518 1.00 98.81 181 LEU A N 1
ATOM 1484 C CA . LEU A 1 181 ? -3.918 -10.680 -20.200 1.00 98.81 181 LEU A CA 1
ATOM 1485 C C . LEU A 1 181 ? -4.052 -9.475 -19.263 1.00 98.81 181 LEU A C 1
ATOM 1487 O O . LEU A 1 181 ? -5.124 -9.266 -18.693 1.00 98.81 181 LEU A O 1
ATOM 1491 N N . LEU A 1 182 ? -3.018 -8.637 -19.169 1.00 98.88 182 LEU A N 1
ATOM 1492 C CA . LEU A 1 182 ? -3.035 -7.430 -18.337 1.00 98.88 182 LEU A CA 1
ATOM 1493 C C . LEU A 1 182 ? -4.197 -6.496 -18.714 1.00 98.88 182 LEU A C 1
ATOM 1495 O O . LEU A 1 182 ? -4.912 -5.997 -17.849 1.00 98.88 182 LEU A O 1
ATOM 1499 N N . LYS A 1 183 ? -4.448 -6.289 -20.014 1.00 98.62 183 LYS A N 1
ATOM 1500 C CA . LYS A 1 183 ? -5.518 -5.395 -20.486 1.00 98.62 183 LYS A CA 1
ATOM 1501 C C . LYS A 1 183 ? -6.918 -5.884 -20.134 1.00 98.62 183 LYS A C 1
ATOM 1503 O O . LYS A 1 183 ? -7.773 -5.047 -19.846 1.00 98.62 183 LYS A O 1
ATOM 1508 N N . ARG A 1 184 ? -7.184 -7.193 -20.183 1.00 97.75 184 ARG A N 1
ATOM 1509 C CA . ARG A 1 184 ? -8.537 -7.738 -19.953 1.00 97.75 184 ARG A CA 1
ATOM 1510 C C . ARG A 1 184 ? -8.865 -7.977 -18.478 1.00 97.75 184 ARG A C 1
ATOM 1512 O O . ARG A 1 184 ? -10.041 -8.027 -18.126 1.00 97.75 184 ARG A O 1
ATOM 1519 N N . ALA A 1 185 ? -7.858 -8.101 -17.616 1.00 98.31 185 ALA A N 1
ATOM 1520 C CA . ALA A 1 185 ? -8.029 -8.358 -16.189 1.00 98.31 185 ALA A CA 1
ATOM 1521 C C . ALA A 1 185 ? -8.352 -7.077 -15.395 1.00 98.31 185 ALA A C 1
ATOM 1523 O O . ALA A 1 185 ? -7.533 -6.579 -14.628 1.00 98.31 185 ALA A O 1
ATOM 1524 N N . LYS A 1 186 ? -9.556 -6.523 -15.584 1.00 98.50 186 LYS A N 1
ATOM 1525 C CA . LYS A 1 186 ? -9.967 -5.278 -14.914 1.00 98.50 186 LYS A CA 1
ATOM 1526 C C . LYS A 1 186 ? -10.385 -5.501 -13.448 1.00 98.50 186 LYS A C 1
ATOM 1528 O O . LYS A 1 186 ? -11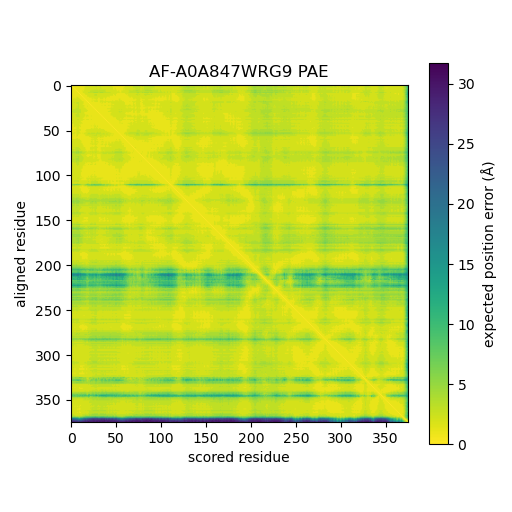.248 -6.358 -13.193 1.00 98.50 186 LYS A O 1
ATOM 1533 N N . PRO A 1 187 ? -9.830 -4.729 -12.493 1.00 98.81 187 PRO A N 1
ATOM 1534 C CA . PRO A 1 187 ? -10.272 -4.761 -11.104 1.00 98.81 187 PRO A CA 1
ATOM 1535 C C . PRO A 1 187 ? -11.621 -4.044 -10.941 1.00 98.81 187 PRO A C 1
ATOM 1537 O O . PRO A 1 187 ? -12.018 -3.246 -11.788 1.00 98.81 187 PRO A O 1
ATOM 1540 N N . ASP A 1 188 ? -12.329 -4.325 -9.846 1.00 98.88 188 ASP A N 1
ATOM 1541 C CA . ASP A 1 188 ? -13.521 -3.559 -9.451 1.00 98.88 188 ASP A CA 1
ATOM 1542 C C . ASP A 1 188 ? -13.185 -2.283 -8.681 1.00 98.88 188 ASP A C 1
ATOM 1544 O O . ASP A 1 188 ? -14.009 -1.375 -8.625 1.00 98.88 188 ASP A O 1
ATOM 1548 N N . PHE A 1 189 ? -12.025 -2.254 -8.029 1.00 98.94 189 PHE A N 1
ATOM 1549 C CA . PHE A 1 189 ? -11.567 -1.146 -7.204 1.00 98.94 189 PHE A CA 1
ATOM 1550 C C . PHE A 1 189 ? -10.038 -1.080 -7.198 1.00 98.94 189 PHE A C 1
ATOM 1552 O O . PHE A 1 189 ? -9.364 -2.076 -7.467 1.00 98.94 189 PHE A O 1
ATOM 1559 N N . MET A 1 190 ? -9.495 0.084 -6.853 1.00 98.94 190 MET A N 1
ATOM 1560 C CA . MET A 1 190 ? -8.091 0.229 -6.474 1.00 98.94 190 MET A CA 1
ATOM 1561 C C . MET A 1 190 ? -7.986 0.156 -4.949 1.00 98.94 190 MET A C 1
ATOM 1563 O O . MET A 1 190 ? -8.610 0.955 -4.250 1.00 98.94 190 MET A O 1
ATOM 1567 N N . GLY A 1 191 ? -7.246 -0.815 -4.419 1.00 98.94 191 GLY A N 1
ATOM 1568 C CA . GLY A 1 191 ? -6.905 -0.841 -3.000 1.00 98.94 191 GLY A CA 1
ATOM 1569 C C . GLY A 1 191 ? -5.830 0.204 -2.699 1.00 98.94 191 GLY A C 1
ATOM 1570 O O . GLY A 1 191 ? -4.900 0.373 -3.491 1.00 98.94 191 GLY A O 1
ATOM 1571 N N . LEU A 1 192 ? -5.958 0.911 -1.579 1.00 98.94 192 LEU A N 1
ATOM 1572 C CA . LEU A 1 192 ? -5.061 1.997 -1.189 1.00 98.94 192 LEU A CA 1
ATOM 1573 C C . LEU A 1 192 ? -4.523 1.794 0.232 1.00 98.94 192 LEU A C 1
ATOM 1575 O O . LEU A 1 192 ? -5.275 1.914 1.201 1.00 98.94 192 LEU A O 1
ATOM 1579 N N . ASN A 1 193 ? -3.211 1.583 0.337 1.00 98.88 193 ASN A N 1
ATOM 1580 C CA . ASN A 1 193 ? -2.457 1.669 1.583 1.00 98.88 193 ASN A CA 1
ATOM 1581 C C . ASN A 1 193 ? -1.807 3.063 1.619 1.00 98.88 193 ASN A C 1
ATOM 1583 O O . ASN A 1 193 ? -0.937 3.370 0.801 1.00 98.88 193 ASN A O 1
ATOM 1587 N N . TYR A 1 194 ? -2.258 3.934 2.520 1.00 98.88 194 TYR A N 1
ATOM 1588 C CA . TYR A 1 194 ? -1.807 5.323 2.612 1.00 98.88 194 TYR A CA 1
ATOM 1589 C C . TYR A 1 194 ? -1.266 5.644 4.001 1.00 98.88 194 TYR A C 1
ATOM 1591 O O . TYR A 1 194 ? -1.903 5.362 5.014 1.00 98.88 194 TYR A O 1
ATOM 1599 N N . TYR A 1 195 ? -0.132 6.339 4.040 1.00 98.38 195 TYR A N 1
ATOM 1600 C CA . TYR A 1 195 ? 0.460 6.834 5.285 1.00 98.38 195 TYR A CA 1
ATOM 1601 C C . TYR A 1 195 ? 0.951 8.273 5.200 1.00 98.38 195 TYR A C 1
ATOM 1603 O O . TYR A 1 195 ? 0.866 8.998 6.191 1.00 98.38 195 TYR A O 1
ATOM 1611 N N . GLN A 1 196 ? 1.498 8.662 4.050 1.00 98.31 196 GLN A N 1
ATOM 1612 C CA . GLN A 1 196 ? 2.192 9.927 3.863 1.00 98.31 196 GLN A CA 1
ATOM 1613 C C . GLN A 1 196 ? 2.222 10.313 2.386 1.00 98.31 196 GLN A C 1
ATOM 1615 O O . GLN A 1 196 ? 2.056 9.460 1.516 1.00 98.31 196 GLN A O 1
ATOM 1620 N N . THR A 1 197 ? 2.504 11.583 2.119 1.00 98.56 197 THR A N 1
ATOM 1621 C CA . THR A 1 197 ? 2.975 12.064 0.817 1.00 98.56 197 THR A CA 1
ATOM 1622 C C . THR A 1 197 ? 4.497 12.064 0.759 1.00 98.56 197 THR A C 1
ATOM 1624 O O . THR A 1 197 ? 5.192 11.800 1.745 1.00 98.56 197 THR A O 1
ATOM 1627 N N . SER A 1 198 ? 5.053 12.345 -0.416 1.00 97.69 198 SER A N 1
ATOM 1628 C CA . SER A 1 198 ? 6.491 12.550 -0.578 1.00 97.69 198 SER A CA 1
ATOM 1629 C C . SER A 1 198 ? 6.758 13.773 -1.437 1.00 97.69 198 SER A C 1
ATOM 1631 O O . SER A 1 198 ? 6.164 13.939 -2.500 1.00 97.69 198 SER A O 1
ATOM 1633 N N . THR A 1 199 ? 7.646 14.648 -0.968 1.00 98.31 199 THR A N 1
ATOM 1634 C CA . THR A 1 199 ? 8.000 15.881 -1.676 1.00 98.31 199 THR A CA 1
ATOM 1635 C C . THR A 1 199 ? 9.329 15.712 -2.395 1.00 98.31 199 THR A C 1
ATOM 1637 O O . THR A 1 199 ? 10.281 15.158 -1.843 1.00 98.31 199 THR A O 1
ATOM 1640 N N . PHE A 1 200 ? 9.388 16.192 -3.634 1.00 98.06 200 PHE A N 1
ATOM 1641 C CA . PHE A 1 200 ? 10.508 15.993 -4.538 1.00 98.06 200 PHE A CA 1
ATOM 1642 C C . PHE A 1 200 ? 11.027 17.316 -5.099 1.00 98.06 200 PHE A C 1
ATOM 1644 O O . PHE A 1 200 ? 10.269 18.251 -5.363 1.00 98.06 200 PHE A O 1
ATOM 1651 N N . GLU A 1 201 ? 12.338 17.365 -5.311 1.00 98.12 201 GLU A N 1
ATOM 1652 C CA . GLU A 1 201 ? 13.004 18.415 -6.078 1.00 98.12 201 GLU A CA 1
ATOM 1653 C C . GLU A 1 201 ? 13.938 17.798 -7.130 1.00 98.12 201 GLU A C 1
ATOM 1655 O O . GLU A 1 201 ? 14.225 16.592 -7.108 1.00 98.12 201 GLU A O 1
ATOM 1660 N N . ALA A 1 202 ? 14.406 18.627 -8.061 1.00 97.94 202 ALA A N 1
ATOM 1661 C CA . ALA A 1 202 ? 15.310 18.226 -9.128 1.00 97.94 202 ALA A CA 1
ATOM 1662 C C . ALA A 1 202 ? 16.592 17.574 -8.586 1.00 97.94 202 ALA A C 1
ATOM 1664 O O . ALA A 1 202 ? 17.178 18.012 -7.592 1.00 97.94 202 ALA A O 1
ATOM 1665 N N . ASN A 1 203 ? 17.051 16.530 -9.275 1.00 98.00 203 ASN A N 1
ATOM 1666 C CA . ASN A 1 203 ? 18.249 15.783 -8.911 1.00 98.00 203 ASN A CA 1
ATOM 1667 C C . ASN A 1 203 ? 19.168 15.645 -10.130 1.00 98.00 203 ASN A C 1
ATOM 1669 O O . ASN A 1 203 ? 18.745 15.061 -11.128 1.00 98.00 203 ASN A O 1
ATOM 1673 N N . PRO A 1 204 ? 20.398 16.184 -10.090 1.00 96.38 204 PRO A N 1
ATOM 1674 C CA . PRO A 1 204 ? 21.317 16.089 -11.218 1.00 96.38 204 PRO A CA 1
ATOM 1675 C C . PRO A 1 204 ? 21.785 14.642 -11.446 1.00 96.38 204 PRO A C 1
ATOM 1677 O O . PRO A 1 204 ? 21.548 13.758 -10.620 1.00 96.38 204 PRO A O 1
ATOM 1680 N N . LEU A 1 205 ? 22.440 14.390 -12.584 1.00 94.25 205 LEU A N 1
ATOM 1681 C CA . LEU A 1 205 ? 22.920 13.052 -12.972 1.00 94.25 205 LEU A CA 1
ATOM 1682 C C . LEU A 1 205 ? 23.951 12.469 -11.991 1.00 94.25 205 LEU A C 1
ATOM 1684 O O . LEU A 1 205 ? 24.018 11.258 -11.822 1.00 94.25 205 LEU A O 1
ATOM 1688 N N . ASP A 1 206 ? 24.728 13.323 -11.330 1.00 94.62 206 ASP A N 1
ATOM 1689 C CA . ASP A 1 206 ? 25.688 12.994 -10.269 1.00 94.62 206 ASP A CA 1
ATOM 1690 C C . ASP A 1 206 ? 25.110 13.227 -8.859 1.00 94.62 206 ASP A C 1
ATOM 1692 O O . ASP A 1 206 ? 25.843 13.369 -7.880 1.00 94.62 206 ASP A O 1
ATOM 1696 N N . GLY A 1 207 ? 23.781 13.314 -8.768 1.00 94.94 207 GLY A N 1
ATOM 1697 C CA . GLY A 1 207 ? 23.053 13.684 -7.567 1.00 94.94 207 GLY A CA 1
ATOM 1698 C C . GLY A 1 207 ? 22.855 12.554 -6.556 1.00 94.94 207 GLY A C 1
ATOM 1699 O O . GLY A 1 207 ? 23.605 11.584 -6.469 1.00 94.94 207 GLY A O 1
ATOM 1700 N N . VAL A 1 208 ? 21.821 12.705 -5.733 1.00 94.12 208 VAL A N 1
ATOM 1701 C CA . VAL A 1 208 ? 21.545 11.822 -4.594 1.00 94.12 208 VAL A CA 1
ATOM 1702 C C . VAL A 1 208 ? 21.004 10.476 -5.081 1.00 94.12 208 VAL A C 1
ATOM 1704 O O . VAL A 1 208 ? 20.013 10.446 -5.811 1.00 94.12 208 VAL A O 1
ATOM 1707 N N . GLY A 1 209 ? 21.646 9.383 -4.660 1.00 92.62 209 GLY A N 1
ATOM 1708 C CA . GLY A 1 209 ? 21.187 8.006 -4.868 1.00 92.62 209 GLY A CA 1
ATOM 1709 C C . GLY A 1 209 ? 20.278 7.488 -3.751 1.00 92.62 209 GLY A C 1
ATOM 1710 O O . GLY A 1 209 ? 19.893 8.229 -2.847 1.00 92.62 209 GLY A O 1
ATOM 1711 N N . GLU A 1 210 ? 19.944 6.200 -3.796 1.00 86.81 210 GLU A N 1
ATOM 1712 C CA . GLU A 1 210 ? 19.115 5.564 -2.768 1.00 86.81 210 GLU A CA 1
ATOM 1713 C C . GLU A 1 210 ? 19.857 5.492 -1.422 1.00 86.81 210 GLU A C 1
ATOM 1715 O O . GLU A 1 210 ? 21.049 5.176 -1.363 1.00 86.81 210 GLU A O 1
ATOM 1720 N N . ALA A 1 211 ? 19.149 5.782 -0.328 1.00 84.94 211 ALA A N 1
ATOM 1721 C CA . ALA A 1 211 ? 19.691 5.750 1.028 1.00 84.94 211 ALA A CA 1
ATOM 1722 C C . ALA A 1 211 ? 18.858 4.882 1.981 1.00 84.94 211 ALA A C 1
ATOM 1724 O O . ALA A 1 211 ? 17.707 4.538 1.715 1.00 84.94 211 ALA A O 1
ATOM 1725 N N . GLU A 1 212 ? 19.456 4.542 3.124 1.00 77.62 212 GLU A N 1
ATOM 1726 C CA . GLU A 1 212 ? 18.805 3.760 4.180 1.00 77.62 212 GLU A CA 1
ATOM 1727 C C . GLU A 1 212 ? 17.643 4.521 4.836 1.00 77.62 212 GLU A C 1
ATOM 1729 O O . GLU A 1 212 ? 17.743 5.714 5.137 1.00 77.62 212 GLU A O 1
ATOM 1734 N N . MET A 1 213 ? 16.559 3.793 5.112 1.00 77.62 213 MET A N 1
ATOM 1735 C CA . MET A 1 213 ? 15.374 4.299 5.805 1.00 77.62 213 MET A CA 1
ATOM 1736 C C . MET A 1 213 ? 15.601 4.451 7.318 1.00 77.62 213 MET A C 1
ATOM 1738 O O . MET A 1 213 ? 16.347 3.686 7.930 1.00 77.62 213 MET A O 1
ATOM 1742 N N . ASN A 1 214 ? 14.885 5.388 7.951 1.00 80.00 214 ASN A N 1
ATOM 1743 C CA . ASN A 1 214 ? 14.811 5.473 9.410 1.00 80.00 214 ASN A CA 1
ATOM 1744 C C . ASN A 1 214 ? 13.958 4.324 9.973 1.00 80.00 214 ASN A C 1
ATOM 1746 O O . ASN A 1 214 ? 12.730 4.336 9.898 1.00 80.00 214 ASN A O 1
ATOM 1750 N N . THR A 1 215 ? 14.617 3.344 10.584 1.00 81.12 215 THR A N 1
ATOM 1751 C CA . THR A 1 215 ? 13.980 2.187 11.234 1.00 81.12 215 THR A CA 1
ATOM 1752 C C . THR A 1 215 ? 13.991 2.275 12.763 1.00 81.12 215 THR A C 1
ATOM 1754 O O . THR A 1 215 ? 13.530 1.358 13.439 1.00 81.12 215 THR A O 1
ATOM 1757 N N . THR A 1 216 ? 14.493 3.377 13.330 1.00 80.06 216 THR A N 1
ATOM 1758 C CA . THR A 1 216 ? 14.770 3.493 14.775 1.00 80.06 216 THR A CA 1
ATOM 1759 C C . THR A 1 216 ? 13.692 4.235 15.558 1.00 80.06 216 THR A C 1
ATOM 1761 O O . THR A 1 216 ? 13.608 4.074 16.771 1.00 80.06 216 THR A O 1
ATOM 1764 N N . GLY A 1 217 ? 12.886 5.066 14.889 1.00 79.88 217 GLY A N 1
ATOM 1765 C CA . GLY A 1 217 ? 11.960 5.985 15.560 1.00 79.88 217 GLY A CA 1
ATOM 1766 C C . GLY A 1 217 ? 12.659 7.183 16.200 1.00 79.88 217 GLY A C 1
ATOM 1767 O O . GLY A 1 217 ? 12.073 7.883 17.018 1.00 79.88 217 GLY A O 1
ATOM 1768 N N . LYS A 1 218 ? 13.926 7.434 15.849 1.00 85.38 218 LYS A N 1
ATOM 1769 C CA . LYS A 1 218 ? 14.612 8.673 16.202 1.00 85.38 218 LYS A CA 1
ATOM 1770 C C . LYS A 1 218 ? 14.363 9.710 15.112 1.00 85.38 218 LYS A C 1
ATOM 1772 O O . LYS A 1 218 ? 14.902 9.593 14.009 1.00 85.38 218 LYS A O 1
ATOM 1777 N N . LYS A 1 219 ? 13.585 10.737 15.438 1.00 89.12 219 LYS A N 1
ATOM 1778 C CA . LYS A 1 219 ? 13.245 11.830 14.521 1.00 89.12 219 LYS A CA 1
ATOM 1779 C C . LYS A 1 219 ? 14.491 12.562 14.012 1.00 89.12 219 LYS A C 1
ATOM 1781 O O . LYS A 1 219 ? 15.455 12.765 14.753 1.00 89.12 219 LYS A O 1
ATOM 1786 N N . GLY A 1 220 ? 14.457 12.980 12.755 1.00 86.62 220 GLY A N 1
ATOM 1787 C CA . GLY A 1 220 ? 15.510 13.715 12.062 1.00 86.62 220 GLY A CA 1
ATOM 1788 C C . GLY A 1 220 ? 16.695 12.858 11.621 1.00 86.62 220 GLY A C 1
ATOM 1789 O O . GLY A 1 220 ? 17.776 13.405 11.417 1.00 86.62 220 GLY A O 1
ATOM 1790 N N . THR A 1 221 ? 16.531 11.535 11.511 1.00 86.44 221 THR A N 1
ATOM 1791 C CA . THR A 1 221 ? 17.630 10.622 11.133 1.00 86.44 221 THR A CA 1
ATOM 1792 C C . THR A 1 221 ? 17.506 10.046 9.728 1.00 86.44 221 THR A C 1
ATOM 1794 O O . THR A 1 221 ? 18.433 9.381 9.263 1.00 86.44 221 THR A O 1
ATOM 1797 N N . SER A 1 222 ? 16.409 10.334 9.023 1.00 86.12 222 SER A N 1
ATOM 1798 C CA . SER A 1 222 ? 16.269 9.981 7.608 1.00 86.12 222 SER A CA 1
ATOM 1799 C C . SER A 1 222 ? 17.340 10.656 6.752 1.00 86.12 222 SER A C 1
ATOM 1801 O O . SER A 1 222 ? 17.596 11.856 6.870 1.00 86.12 222 SER A O 1
ATOM 1803 N N . LYS A 1 223 ? 17.975 9.869 5.882 1.00 85.62 223 LYS A N 1
ATOM 1804 C CA . LYS A 1 223 ? 19.015 10.331 4.959 1.00 85.62 223 LYS A CA 1
ATOM 1805 C C . LYS A 1 223 ? 18.382 10.845 3.664 1.00 85.62 223 LYS A C 1
ATOM 1807 O O . LYS A 1 223 ? 17.294 10.415 3.283 1.00 85.62 223 LYS A O 1
ATOM 1812 N N . ALA A 1 224 ? 19.077 11.749 2.974 1.00 84.88 224 ALA A N 1
ATOM 1813 C CA . ALA A 1 224 ? 18.680 12.163 1.633 1.00 84.88 224 ALA A CA 1
ATOM 1814 C C . ALA A 1 224 ? 18.706 10.942 0.702 1.00 84.88 224 ALA A C 1
ATOM 1816 O O . ALA A 1 224 ? 19.712 10.238 0.653 1.00 84.88 224 ALA A O 1
ATOM 1817 N N . SER A 1 225 ? 17.606 10.705 -0.006 1.00 92.25 225 SER A N 1
ATOM 1818 C CA . SER A 1 225 ? 17.436 9.583 -0.929 1.00 92.25 225 SER A CA 1
ATOM 1819 C C . SER A 1 225 ? 16.868 10.104 -2.242 1.00 92.25 225 SER A C 1
ATOM 1821 O O . SER A 1 225 ? 16.085 11.057 -2.248 1.00 92.25 225 SER A O 1
ATOM 1823 N N . GLY A 1 226 ? 17.259 9.512 -3.360 1.00 93.75 226 GLY A N 1
ATOM 1824 C CA . GLY A 1 226 ? 16.802 9.939 -4.671 1.00 93.75 226 GLY A CA 1
ATOM 1825 C C . GLY A 1 226 ? 17.209 8.992 -5.782 1.00 93.75 226 GLY A C 1
ATOM 1826 O O . GLY A 1 226 ? 17.819 7.948 -5.561 1.00 93.75 226 GLY A O 1
ATOM 1827 N N . HIS A 1 227 ? 16.852 9.396 -6.990 1.00 93.81 227 HIS A N 1
ATOM 1828 C CA . HIS A 1 227 ? 17.215 8.740 -8.229 1.00 93.81 227 HIS A CA 1
ATOM 1829 C C . HIS A 1 227 ? 17.959 9.758 -9.106 1.00 93.81 227 HIS A C 1
ATOM 1831 O O . HIS A 1 227 ? 17.326 10.720 -9.564 1.00 93.81 227 HIS A O 1
ATOM 1837 N N . PRO A 1 228 ? 19.290 9.629 -9.288 1.00 94.81 228 PRO A N 1
ATOM 1838 C CA . PRO A 1 228 ? 20.085 10.601 -10.036 1.00 94.81 228 PRO A CA 1
ATOM 1839 C C . PRO A 1 228 ? 19.520 10.836 -11.437 1.00 94.81 228 PRO A C 1
ATOM 1841 O O . PRO A 1 228 ? 19.105 9.902 -12.119 1.00 94.81 228 PRO A O 1
ATOM 1844 N N . GLY A 1 229 ? 19.449 12.101 -11.845 1.00 94.00 229 GLY A N 1
ATOM 1845 C CA . GLY A 1 229 ? 18.858 12.516 -13.118 1.00 94.00 229 GLY A CA 1
ATOM 1846 C C . GLY A 1 229 ? 17.329 12.591 -13.158 1.00 94.00 229 GLY A C 1
ATOM 1847 O O . GLY A 1 229 ? 16.802 13.150 -14.117 1.00 94.00 229 GLY A O 1
ATOM 1848 N N . LEU A 1 230 ? 16.613 12.070 -12.152 1.00 95.25 230 LEU A N 1
ATOM 1849 C CA . LEU A 1 230 ? 15.144 12.075 -12.127 1.00 95.25 230 LEU A CA 1
ATOM 1850 C C . LEU A 1 230 ? 14.582 12.974 -11.020 1.00 95.25 230 LEU A C 1
ATOM 1852 O O . LEU A 1 230 ? 13.885 13.942 -11.316 1.00 95.25 230 LEU A O 1
ATOM 1856 N N . PHE A 1 231 ? 14.864 12.656 -9.754 1.00 97.38 231 PHE A N 1
ATOM 1857 C CA . PHE A 1 231 ? 14.339 13.369 -8.580 1.00 97.38 231 PHE A CA 1
ATOM 1858 C C . PHE A 1 231 ? 15.098 12.985 -7.310 1.00 97.38 231 PHE A C 1
ATOM 1860 O O . PHE A 1 231 ? 15.784 11.965 -7.258 1.00 97.38 231 PHE A O 1
ATOM 1867 N N . LYS A 1 232 ? 14.955 13.781 -6.252 1.00 97.38 232 LYS A N 1
ATOM 1868 C CA . LYS A 1 232 ? 15.359 13.402 -4.892 1.00 97.38 232 LYS A CA 1
ATOM 1869 C C . LYS A 1 232 ? 14.306 13.837 -3.888 1.00 97.38 232 LYS A C 1
ATOM 1871 O O . LYS A 1 232 ? 13.628 14.844 -4.088 1.00 97.38 232 LYS A O 1
ATOM 1876 N N . TYR A 1 233 ? 14.176 13.058 -2.823 1.00 95.06 233 TYR A N 1
ATOM 1877 C CA . TYR A 1 233 ? 13.275 13.345 -1.721 1.00 95.06 233 TYR A CA 1
ATOM 1878 C C . TYR A 1 233 ? 13.771 14.547 -0.921 1.00 95.06 233 TYR A C 1
ATOM 1880 O O . TYR A 1 233 ? 14.961 14.664 -0.610 1.00 95.06 233 TYR A O 1
ATOM 1888 N N . VAL A 1 234 ? 12.835 15.402 -0.530 1.00 94.56 234 VAL A N 1
ATOM 1889 C CA . VAL A 1 234 ? 13.062 16.516 0.383 1.00 94.56 234 VAL A CA 1
ATOM 1890 C C . VAL A 1 234 ? 11.960 16.566 1.426 1.00 94.56 234 VAL A C 1
ATOM 1892 O O . VAL A 1 234 ? 10.815 16.190 1.184 1.00 94.56 234 VAL A O 1
ATOM 1895 N N . LYS A 1 235 ? 12.307 17.051 2.618 1.00 93.88 235 LYS A N 1
ATOM 1896 C CA . LYS A 1 235 ? 11.320 17.261 3.673 1.00 93.88 235 LYS A CA 1
ATOM 1897 C C . LYS A 1 235 ? 10.341 18.353 3.243 1.00 93.88 235 LYS A C 1
ATOM 1899 O O . LYS A 1 235 ? 10.767 19.458 2.915 1.00 93.88 235 LYS A O 1
ATOM 1904 N N . ASN A 1 236 ? 9.045 18.069 3.335 1.00 96.06 236 ASN A N 1
ATOM 1905 C CA . ASN A 1 236 ? 8.007 19.079 3.166 1.00 96.06 236 ASN A CA 1
ATOM 1906 C C . ASN A 1 236 ? 8.067 20.094 4.331 1.00 96.06 236 ASN A C 1
ATOM 1908 O O . ASN A 1 236 ? 7.862 19.693 5.481 1.00 96.06 236 ASN A O 1
ATOM 1912 N N . PRO A 1 237 ? 8.340 21.391 4.087 1.00 95.25 237 PRO A N 1
ATOM 1913 C CA . PRO A 1 237 ? 8.412 22.388 5.155 1.00 95.25 237 PRO A CA 1
ATOM 1914 C C . PRO A 1 237 ? 7.034 22.775 5.723 1.00 95.25 237 PRO A C 1
ATOM 1916 O O . PRO A 1 237 ? 6.981 23.463 6.739 1.00 95.25 237 PRO A O 1
ATOM 1919 N N . TYR A 1 238 ? 5.940 22.342 5.089 1.00 96.50 238 TYR A N 1
ATOM 1920 C CA . TYR A 1 238 ? 4.561 22.693 5.448 1.00 96.50 238 TYR A CA 1
ATOM 1921 C C . TYR A 1 238 ? 3.808 21.585 6.190 1.00 96.50 238 TYR A C 1
ATOM 1923 O O . TYR A 1 238 ? 2.644 21.775 6.531 1.00 96.50 238 TYR A O 1
ATOM 1931 N N . ALA A 1 239 ? 4.442 20.434 6.423 1.00 94.88 239 ALA A N 1
ATOM 1932 C CA . ALA A 1 239 ? 3.810 19.287 7.059 1.00 94.88 239 ALA A CA 1
ATOM 1933 C C . ALA A 1 239 ? 4.626 18.782 8.252 1.00 94.88 239 ALA A C 1
ATOM 1935 O O . ALA A 1 239 ? 5.862 18.820 8.270 1.00 94.88 239 ALA A O 1
ATOM 1936 N N . GLU A 1 240 ? 3.915 18.286 9.261 1.00 95.44 240 GLU A N 1
ATOM 1937 C CA . GLU A 1 240 ? 4.537 17.617 10.393 1.00 95.44 240 GLU A CA 1
ATOM 1938 C C . GLU A 1 240 ? 5.025 16.218 10.010 1.00 95.44 240 GLU A C 1
ATOM 1940 O O . GLU A 1 240 ? 4.743 15.680 8.940 1.00 95.44 240 GLU A O 1
ATOM 1945 N N . THR A 1 241 ? 5.810 15.625 10.902 1.00 95.62 241 THR A N 1
ATOM 1946 C CA . THR A 1 241 ? 6.373 14.286 10.718 1.00 95.62 241 THR A CA 1
ATOM 1947 C C . THR A 1 241 ? 6.237 13.485 12.001 1.00 95.62 241 THR A C 1
ATOM 1949 O O . THR A 1 241 ? 6.350 14.046 13.095 1.00 95.62 241 THR A O 1
ATOM 1952 N N . THR A 1 242 ? 6.036 12.178 11.865 1.00 93.56 242 THR A N 1
ATOM 1953 C CA . THR A 1 242 ? 6.126 11.215 12.970 1.00 93.56 242 THR A CA 1
ATOM 1954 C C . THR A 1 242 ? 7.559 11.131 13.513 1.00 93.56 242 THR A C 1
ATOM 1956 O O . THR A 1 242 ? 8.496 11.705 12.949 1.00 93.56 242 THR A O 1
ATOM 1959 N N . ASP A 1 243 ? 7.765 10.357 14.577 1.00 90.12 243 ASP A N 1
ATOM 1960 C CA . ASP A 1 243 ? 9.107 10.066 15.100 1.00 90.12 243 ASP A CA 1
ATOM 1961 C C . ASP A 1 243 ? 9.976 9.233 14.135 1.00 90.12 243 ASP A C 1
ATOM 1963 O O . ASP A 1 243 ? 11.202 9.213 14.245 1.00 90.12 243 ASP A O 1
ATOM 1967 N N . TRP A 1 244 ? 9.358 8.601 13.131 1.00 90.94 244 TRP A N 1
ATOM 1968 C CA . TRP A 1 244 ? 10.036 7.904 12.030 1.00 90.94 244 TRP A CA 1
ATOM 1969 C C . TRP A 1 244 ? 10.241 8.793 10.794 1.00 90.94 244 TRP A C 1
ATOM 1971 O O . TRP A 1 244 ? 10.511 8.279 9.714 1.00 90.94 244 TRP A O 1
ATOM 1981 N N . ASP A 1 245 ? 10.096 10.115 10.932 1.00 92.69 245 ASP A N 1
ATOM 1982 C CA . ASP A 1 245 ? 10.178 11.110 9.851 1.00 92.69 245 ASP A CA 1
ATOM 1983 C C . ASP A 1 245 ? 9.131 10.958 8.736 1.00 92.69 245 ASP A C 1
ATOM 1985 O O . ASP A 1 245 ? 9.227 11.634 7.713 1.00 92.69 245 ASP A O 1
ATOM 1989 N N . TRP A 1 246 ? 8.114 10.111 8.925 1.00 94.75 246 TRP A N 1
ATOM 1990 C CA . TRP A 1 246 ? 7.026 9.987 7.953 1.00 94.75 246 TRP A CA 1
ATOM 1991 C C . TRP A 1 246 ? 6.128 11.210 8.010 1.00 94.75 246 TRP A C 1
ATOM 1993 O O . TRP A 1 246 ? 5.729 11.608 9.107 1.00 94.75 246 TRP A O 1
ATOM 2003 N N . THR A 1 247 ? 5.807 11.790 6.858 1.00 96.50 247 THR A N 1
ATOM 2004 C CA . THR A 1 247 ? 4.966 12.985 6.777 1.00 96.50 247 THR A CA 1
ATOM 2005 C C . THR A 1 247 ? 3.543 12.683 7.241 1.00 96.50 247 THR A C 1
ATOM 2007 O O . THR A 1 247 ? 2.920 11.732 6.783 1.00 96.50 247 THR A O 1
ATOM 2010 N N . ILE A 1 248 ? 3.017 13.505 8.150 1.00 98.06 248 ILE A N 1
ATOM 2011 C CA . ILE A 1 248 ? 1.611 13.463 8.559 1.00 98.06 248 ILE A CA 1
ATOM 2012 C C . ILE A 1 248 ? 0.860 14.438 7.652 1.00 98.06 248 ILE A C 1
ATOM 2014 O O . ILE A 1 248 ? 0.926 15.649 7.852 1.00 98.06 248 ILE A O 1
ATOM 2018 N N . ASP A 1 249 ? 0.190 13.907 6.630 1.00 98.50 249 ASP A N 1
ATOM 2019 C CA . ASP A 1 249 ? -0.512 14.705 5.619 1.00 98.50 249 ASP A CA 1
ATOM 2020 C C . ASP A 1 249 ? -1.900 14.112 5.316 1.00 98.50 249 ASP A C 1
ATOM 2022 O O . ASP A 1 249 ? -2.038 13.301 4.400 1.00 98.50 249 ASP A O 1
ATOM 2026 N N . PRO A 1 250 ? -2.948 14.480 6.071 1.00 98.38 250 PRO A N 1
ATOM 2027 C CA . PRO A 1 250 ? -4.304 14.013 5.789 1.00 98.38 250 PRO A CA 1
ATOM 2028 C C . PRO A 1 250 ? -4.843 14.537 4.448 1.00 98.38 250 PRO A C 1
ATOM 2030 O O . PRO A 1 250 ? -5.552 13.811 3.754 1.00 98.38 250 PRO A O 1
ATOM 2033 N N . GLU A 1 251 ? -4.486 15.754 4.021 1.00 98.44 251 GLU A N 1
ATOM 2034 C CA . GLU A 1 251 ? -4.934 16.279 2.719 1.00 98.44 251 GLU A CA 1
ATOM 2035 C C . GLU A 1 251 ? -4.286 15.506 1.561 1.00 98.44 251 GLU A C 1
ATOM 2037 O O . GLU A 1 251 ? -4.909 15.294 0.521 1.00 98.44 251 GLU A O 1
ATOM 2042 N N . GLY A 1 252 ? -3.082 14.976 1.769 1.00 98.75 252 GLY A N 1
ATOM 2043 C CA . GLY A 1 252 ? -2.444 14.021 0.870 1.00 98.75 252 GLY A CA 1
ATOM 2044 C C . GLY A 1 252 ? -3.257 12.759 0.598 1.00 98.75 252 GLY A C 1
ATOM 2045 O O . GLY A 1 252 ? -3.260 12.284 -0.539 1.00 98.75 252 GLY A O 1
ATOM 2046 N N . LEU A 1 253 ? -4.042 12.270 1.566 1.00 98.88 253 LEU A N 1
ATOM 2047 C CA . LEU A 1 253 ? -4.980 11.170 1.325 1.00 98.88 253 LEU A CA 1
ATOM 2048 C C . LEU A 1 253 ? -6.090 11.604 0.363 1.00 98.88 253 LEU A C 1
ATOM 2050 O O . LEU A 1 253 ? -6.418 10.883 -0.578 1.00 98.88 253 LEU A O 1
ATOM 2054 N N . ARG A 1 254 ? -6.643 12.808 0.540 1.00 98.81 254 ARG A N 1
ATOM 2055 C CA . ARG A 1 254 ? -7.626 13.362 -0.401 1.00 98.81 254 ARG A CA 1
ATOM 2056 C C . ARG A 1 254 ? -7.027 13.548 -1.794 1.00 98.81 254 ARG A C 1
ATOM 2058 O O . ARG A 1 254 ? -7.697 13.232 -2.778 1.00 98.81 254 ARG A O 1
ATOM 2065 N N . VAL A 1 255 ? -5.772 13.990 -1.900 1.00 98.81 255 VAL A N 1
ATOM 2066 C CA . VAL A 1 255 ? -5.058 14.054 -3.184 1.00 98.81 255 VAL A CA 1
ATOM 2067 C C . VAL A 1 255 ? -4.915 12.666 -3.806 1.00 98.81 255 VAL A C 1
ATOM 2069 O O . VAL A 1 255 ? -5.234 12.519 -4.985 1.00 98.81 255 VAL A O 1
ATOM 2072 N N . ALA A 1 256 ? -4.510 11.650 -3.038 1.00 98.88 256 ALA A N 1
ATOM 2073 C CA . ALA A 1 256 ? -4.399 10.270 -3.512 1.00 98.88 256 ALA A CA 1
ATOM 2074 C C . ALA A 1 256 ? -5.728 9.765 -4.097 1.00 98.88 256 ALA A C 1
ATOM 2076 O O . ALA A 1 256 ? -5.784 9.306 -5.239 1.00 98.88 256 ALA A O 1
ATOM 2077 N N . LEU A 1 257 ? -6.812 9.928 -3.334 1.00 98.88 257 LEU A N 1
ATOM 2078 C CA . LEU A 1 257 ? -8.169 9.544 -3.723 1.00 98.88 257 LEU A CA 1
ATOM 2079 C C . LEU A 1 257 ? -8.621 10.270 -4.995 1.00 98.88 257 LEU A C 1
ATOM 2081 O O . LEU A 1 257 ? -9.111 9.641 -5.934 1.00 98.88 257 LEU A O 1
ATOM 2085 N N . ARG A 1 258 ? -8.397 11.587 -5.070 1.00 98.88 258 ARG A N 1
ATOM 2086 C CA . ARG A 1 258 ? -8.711 12.377 -6.265 1.00 98.88 258 ARG A CA 1
ATOM 2087 C C . ARG A 1 258 ? -7.895 11.950 -7.477 1.00 98.88 258 ARG A C 1
ATOM 2089 O O . ARG A 1 258 ? -8.468 11.876 -8.559 1.00 98.88 258 ARG A O 1
ATOM 2096 N N . ARG A 1 259 ? -6.594 11.674 -7.330 1.00 98.88 259 ARG A N 1
ATOM 2097 C CA . ARG A 1 259 ? -5.726 11.226 -8.433 1.00 98.88 259 ARG A CA 1
ATOM 2098 C C . ARG A 1 259 ? -6.176 9.872 -8.970 1.00 98.88 259 ARG A C 1
ATOM 2100 O O . ARG A 1 259 ? -6.356 9.748 -10.178 1.00 98.88 259 ARG A O 1
ATOM 2107 N N . ILE A 1 260 ? -6.440 8.900 -8.095 1.00 98.81 260 ILE A N 1
ATOM 2108 C CA . ILE A 1 260 ? -6.932 7.572 -8.493 1.00 98.81 260 ILE A CA 1
ATOM 2109 C C . ILE A 1 260 ? -8.274 7.694 -9.227 1.00 98.81 260 ILE A C 1
ATOM 2111 O O . ILE A 1 260 ? -8.415 7.178 -10.337 1.00 98.81 260 ILE A O 1
ATOM 2115 N N . ASN A 1 261 ? -9.236 8.427 -8.661 1.00 97.62 261 ASN A N 1
ATOM 2116 C CA . ASN A 1 261 ? -10.554 8.602 -9.273 1.00 97.62 261 ASN A CA 1
ATOM 2117 C C . ASN A 1 261 ? -10.482 9.370 -10.601 1.00 97.62 261 ASN A C 1
ATOM 2119 O O . ASN A 1 261 ? -11.055 8.949 -11.603 1.00 97.62 261 ASN A O 1
ATOM 2123 N N . ASN A 1 262 ? -9.745 10.484 -10.637 1.00 98.69 262 ASN A N 1
ATOM 2124 C CA . ASN A 1 262 ? -9.607 11.303 -11.838 1.00 98.69 262 ASN A CA 1
ATOM 2125 C C . ASN A 1 262 ? -8.902 10.553 -12.967 1.00 98.69 262 ASN A C 1
ATOM 2127 O O . ASN A 1 262 ? -9.318 10.693 -14.112 1.00 98.69 262 ASN A O 1
ATOM 2131 N N . ARG A 1 263 ? -7.867 9.766 -12.656 1.00 98.69 263 ARG A N 1
ATOM 2132 C CA . ARG A 1 263 ? -7.076 9.052 -13.658 1.00 98.69 263 ARG A CA 1
ATOM 2133 C C . ARG A 1 263 ? -7.764 7.778 -14.133 1.00 98.69 263 ARG A C 1
ATOM 2135 O O . ARG A 1 263 ? -7.865 7.576 -15.338 1.00 98.69 263 ARG A O 1
ATOM 2142 N N . TYR A 1 264 ? -8.256 6.945 -13.216 1.00 98.75 264 TYR A N 1
ATOM 2143 C CA . TYR A 1 264 ? -8.715 5.588 -13.538 1.00 98.75 264 TYR A CA 1
ATOM 2144 C C . TYR A 1 264 ? -10.233 5.398 -13.487 1.00 98.75 264 TYR A C 1
ATOM 2146 O O . TYR A 1 264 ? -10.713 4.370 -13.957 1.00 98.75 264 TYR A O 1
ATOM 2154 N N . GLN A 1 265 ? -10.977 6.345 -12.900 1.00 98.44 265 GLN A N 1
ATOM 2155 C CA . GLN A 1 265 ? -12.425 6.245 -12.660 1.00 98.44 265 GLN A CA 1
ATOM 2156 C C . GLN A 1 265 ? -12.824 4.944 -11.939 1.00 98.44 265 GLN A C 1
ATOM 2158 O O . GLN A 1 265 ? -13.889 4.377 -12.185 1.00 98.44 265 GLN A O 1
ATOM 2163 N N . LEU A 1 266 ? -11.940 4.461 -11.062 1.00 98.62 266 LEU A N 1
ATOM 2164 C CA . LEU A 1 266 ? -12.168 3.288 -10.228 1.00 98.62 266 LEU A CA 1
ATOM 2165 C C . LEU A 1 266 ? -12.633 3.716 -8.832 1.00 98.62 266 LEU A C 1
ATOM 2167 O O . LEU A 1 266 ? -12.055 4.655 -8.274 1.00 98.62 266 LEU A O 1
ATOM 2171 N N . PRO A 1 267 ? -13.583 2.980 -8.230 1.00 98.81 267 PRO A N 1
ATOM 2172 C CA . PRO A 1 267 ? -13.812 3.040 -6.795 1.00 98.81 267 PRO A CA 1
ATOM 2173 C C . PRO A 1 267 ? -12.531 2.726 -6.017 1.00 98.81 267 PRO A C 1
ATOM 2175 O O . PRO A 1 267 ? -11.684 1.949 -6.474 1.00 98.81 267 PRO A O 1
ATOM 2178 N N . VAL A 1 268 ? -12.400 3.291 -4.820 1.00 98.88 268 VAL A N 1
ATOM 2179 C CA . VAL A 1 268 ? -11.233 3.093 -3.954 1.00 98.88 268 VAL A CA 1
ATOM 2180 C C . VAL A 1 268 ? -11.641 2.404 -2.663 1.00 98.88 268 VAL A C 1
ATOM 2182 O O . VAL A 1 268 ? -12.537 2.865 -1.960 1.00 98.88 268 VAL A O 1
ATOM 2185 N N . LEU A 1 269 ? -10.951 1.321 -2.314 1.00 98.94 269 LEU A N 1
ATOM 2186 C CA . LEU A 1 269 ? -11.013 0.737 -0.976 1.00 98.94 269 LEU A CA 1
ATOM 2187 C C . LEU A 1 269 ? -9.728 1.112 -0.243 1.00 98.94 269 LEU A C 1
ATOM 2189 O O . LEU A 1 269 ? -8.654 0.657 -0.626 1.00 98.94 269 LEU A O 1
ATOM 2193 N N . ILE A 1 270 ? -9.818 1.937 0.799 1.00 98.94 270 ILE A N 1
ATOM 2194 C CA . ILE A 1 270 ? -8.645 2.254 1.618 1.00 98.94 270 ILE A CA 1
ATOM 2195 C C . ILE A 1 270 ? -8.414 1.054 2.526 1.00 98.94 270 ILE A C 1
ATOM 2197 O O . ILE A 1 270 ? -9.162 0.829 3.474 1.00 98.94 270 ILE A O 1
ATOM 2201 N N . THR A 1 271 ? -7.426 0.245 2.183 1.00 98.88 271 THR A N 1
ATOM 2202 C CA . THR A 1 271 ? -7.116 -1.039 2.819 1.00 98.88 271 THR A CA 1
ATOM 2203 C C . THR A 1 271 ? -6.186 -0.874 4.012 1.00 98.88 271 THR A C 1
ATOM 2205 O O . THR A 1 271 ? -6.156 -1.748 4.878 1.00 98.88 271 THR A O 1
ATOM 2208 N N . GLU A 1 272 ? -5.458 0.242 4.082 1.00 98.81 272 GLU A N 1
ATOM 2209 C CA . GLU A 1 272 ? -4.535 0.510 5.175 1.00 98.81 272 GLU A CA 1
ATOM 2210 C C . GLU A 1 272 ? -4.294 2.011 5.369 1.00 98.81 272 GLU A C 1
ATOM 2212 O O . GLU A 1 272 ? -3.943 2.726 4.433 1.00 98.81 272 GLU A O 1
ATOM 2217 N N . ASN A 1 273 ? -4.459 2.490 6.600 1.00 98.81 273 ASN A N 1
ATOM 2218 C CA . ASN A 1 273 ? -3.980 3.792 7.063 1.00 98.81 273 ASN A CA 1
ATOM 2219 C C . ASN A 1 273 ? -3.972 3.811 8.593 1.00 98.81 273 ASN A C 1
ATOM 2221 O O . ASN A 1 273 ? -4.916 3.337 9.226 1.00 98.81 273 ASN A O 1
ATOM 2225 N N . GLY A 1 274 ? -2.932 4.364 9.209 1.00 98.00 274 GLY A N 1
ATOM 2226 C CA . GLY A 1 274 ? -2.873 4.454 10.663 1.00 98.00 274 GLY A CA 1
ATOM 2227 C C . GLY A 1 274 ? -1.593 5.079 11.188 1.00 98.00 274 GLY A C 1
ATOM 2228 O O . GLY A 1 274 ? -0.699 5.455 10.433 1.00 98.00 274 GLY A O 1
ATOM 2229 N N . LEU A 1 275 ? -1.498 5.167 12.514 1.00 98.06 275 LEU A N 1
ATOM 2230 C CA . LEU A 1 275 ? -0.353 5.755 13.199 1.00 98.06 275 LEU A CA 1
ATOM 2231 C C . LEU A 1 275 ? 0.330 4.732 14.107 1.00 98.06 275 LEU A C 1
ATOM 2233 O O . LEU A 1 275 ? -0.261 4.220 15.065 1.00 98.06 275 LEU A O 1
ATOM 2237 N N . GLY A 1 276 ? 1.606 4.492 13.809 1.00 95.31 276 GLY A N 1
ATOM 2238 C CA . GLY A 1 276 ? 2.512 3.726 14.652 1.00 95.31 276 GLY A CA 1
ATOM 2239 C C . GLY A 1 276 ? 3.187 4.629 15.678 1.00 95.31 276 GLY A C 1
ATOM 2240 O O . GLY A 1 276 ? 3.871 5.572 15.284 1.00 95.31 276 GLY A O 1
ATOM 2241 N N . ALA A 1 277 ? 3.029 4.329 16.964 1.00 95.06 277 ALA A N 1
ATOM 2242 C CA . ALA A 1 277 ? 3.592 5.113 18.063 1.00 95.06 277 ALA A CA 1
ATOM 2243 C C . ALA A 1 277 ? 3.994 4.215 19.244 1.00 95.06 277 ALA A C 1
ATOM 2245 O O . ALA A 1 277 ? 3.653 3.030 19.284 1.00 95.06 277 ALA A O 1
ATOM 2246 N N . PHE A 1 278 ? 4.727 4.781 20.201 1.00 94.81 278 PHE A N 1
ATOM 2247 C CA . PHE A 1 278 ? 5.097 4.101 21.440 1.00 94.81 278 PHE A CA 1
ATOM 2248 C C . PHE A 1 278 ? 3.981 4.248 22.483 1.00 94.81 278 PHE A C 1
ATOM 2250 O O . PHE A 1 278 ? 3.982 5.185 23.281 1.00 94.81 278 PHE A O 1
ATOM 2257 N N . ASP A 1 279 ? 3.012 3.330 22.483 1.00 97.00 279 ASP A N 1
ATOM 2258 C CA . ASP A 1 279 ? 1.942 3.376 23.485 1.00 97.00 279 ASP A CA 1
ATOM 2259 C C . ASP A 1 279 ? 2.432 2.891 24.862 1.00 97.00 279 ASP A C 1
ATOM 2261 O O . ASP A 1 279 ? 3.142 1.887 24.969 1.00 97.00 279 ASP A O 1
ATOM 2265 N N . THR A 1 280 ? 1.981 3.558 25.928 1.00 97.12 280 THR A N 1
ATOM 2266 C CA . THR A 1 280 ? 2.245 3.158 27.320 1.00 97.12 280 THR A CA 1
ATOM 2267 C C . THR A 1 280 ? 1.000 2.516 27.929 1.00 97.12 280 THR A C 1
ATOM 2269 O O . THR A 1 280 ? -0.100 3.042 27.782 1.00 97.12 280 THR A O 1
ATOM 2272 N N . LEU A 1 281 ? 1.176 1.379 28.609 1.00 97.81 281 LEU A N 1
ATOM 2273 C CA . LEU A 1 281 ? 0.128 0.759 29.420 1.00 97.81 281 LEU A CA 1
ATOM 2274 C C . LEU A 1 281 ? 0.172 1.347 30.835 1.00 97.81 281 LEU A C 1
ATOM 2276 O O . LEU A 1 281 ? 1.130 1.114 31.571 1.00 97.81 281 LEU A O 1
ATOM 2280 N N . GLU A 1 282 ? -0.853 2.110 31.190 1.00 97.88 282 GLU A N 1
ATOM 2281 C CA . GLU A 1 282 ? -1.031 2.732 32.502 1.00 97.88 282 GLU A CA 1
ATOM 2282 C C . GLU A 1 282 ? -1.714 1.775 33.499 1.00 97.88 282 GLU A C 1
ATOM 2284 O O . GLU A 1 282 ? -2.191 0.690 33.144 1.00 97.88 282 GLU A O 1
ATOM 2289 N N . GLU A 1 283 ? -1.760 2.175 34.774 1.00 96.50 283 GLU A N 1
ATOM 2290 C CA . GLU A 1 283 ? -2.466 1.431 35.821 1.00 96.50 283 GLU A CA 1
ATOM 2291 C C . GLU A 1 283 ? -3.954 1.254 35.467 1.00 96.50 283 GLU A C 1
ATOM 2293 O O . GLU A 1 283 ? -4.608 2.166 34.966 1.00 96.50 283 GLU A O 1
ATOM 2298 N N . GLY A 1 284 ? -4.498 0.061 35.728 1.00 96.94 284 GLY A N 1
ATOM 2299 C CA . GLY A 1 284 ? -5.902 -0.248 35.440 1.00 96.94 284 GLY A CA 1
ATOM 2300 C C . GLY A 1 284 ? -6.199 -0.651 33.992 1.00 96.94 284 GLY A C 1
ATOM 2301 O O . GLY A 1 284 ? -7.355 -0.578 33.583 1.00 96.94 284 GLY A O 1
ATOM 2302 N N . ASP A 1 285 ? -5.193 -1.098 33.231 1.00 97.94 285 ASP A N 1
ATOM 2303 C CA . ASP A 1 285 ? -5.329 -1.492 31.820 1.00 97.94 285 ASP A CA 1
ATOM 2304 C C . ASP A 1 285 ? -5.859 -0.344 30.943 1.00 97.94 285 ASP A C 1
ATOM 2306 O O . ASP A 1 285 ? -6.800 -0.490 30.159 1.00 97.94 285 ASP A O 1
ATOM 2310 N N . VAL A 1 286 ? -5.221 0.821 31.081 1.00 98.50 286 VAL A N 1
ATOM 2311 C CA . VAL A 1 286 ? -5.547 2.040 30.333 1.00 98.50 286 VAL A CA 1
ATOM 2312 C C . VAL A 1 286 ? -4.418 2.378 29.362 1.00 98.50 286 VAL A C 1
ATOM 2314 O O . VAL A 1 286 ? -3.241 2.278 29.694 1.00 98.50 286 VAL A O 1
ATOM 2317 N N . VAL A 1 287 ? -4.781 2.782 28.144 1.00 98.69 287 VAL A N 1
ATOM 2318 C CA . VAL A 1 287 ? -3.851 3.317 27.140 1.00 98.69 287 VAL A CA 1
ATOM 2319 C C . VAL A 1 287 ? -4.473 4.579 26.549 1.00 98.69 287 VAL A C 1
ATOM 2321 O O . VAL A 1 287 ? -5.473 4.497 25.827 1.00 98.69 287 VAL A O 1
ATOM 2324 N N . ASN A 1 288 ? -3.891 5.735 26.872 1.00 98.50 288 ASN A N 1
ATOM 2325 C CA . ASN A 1 288 ? -4.325 7.043 26.383 1.00 98.50 288 ASN A CA 1
ATOM 2326 C C . ASN A 1 288 ? -3.567 7.413 25.103 1.00 98.50 288 ASN A C 1
ATOM 2328 O O . ASN A 1 288 ? -2.464 7.952 25.143 1.00 98.50 288 ASN A O 1
ATOM 2332 N N . ASP A 1 289 ? -4.160 7.101 23.954 1.00 98.50 289 ASP A N 1
ATOM 2333 C CA . ASP A 1 289 ? -3.563 7.296 22.635 1.00 98.50 289 ASP A CA 1
ATOM 2334 C C . ASP A 1 289 ? -4.256 8.395 21.817 1.00 98.50 289 ASP A C 1
ATOM 2336 O O . ASP A 1 289 ? -4.624 8.199 20.659 1.00 98.50 289 ASP A O 1
ATOM 2340 N N . ASP A 1 290 ? -4.420 9.575 22.421 1.00 98.50 290 ASP A N 1
ATOM 2341 C CA . ASP A 1 290 ? -5.054 10.740 21.786 1.00 98.50 290 ASP A CA 1
ATOM 2342 C C . ASP A 1 290 ? -4.392 11.132 20.455 1.00 98.50 290 ASP A C 1
ATOM 2344 O O . ASP A 1 290 ? -5.085 11.391 19.480 1.00 98.50 290 ASP A O 1
ATOM 2348 N N . TYR A 1 291 ? -3.065 11.021 20.347 1.00 97.56 291 TYR A N 1
ATOM 2349 C CA . TYR A 1 291 ? -2.336 11.245 19.089 1.00 97.56 291 TYR A CA 1
ATOM 2350 C C . TYR A 1 291 ? -2.805 10.339 17.939 1.00 97.56 291 TYR A C 1
ATOM 2352 O O . TYR A 1 291 ? -2.759 10.732 16.773 1.00 97.56 291 TYR A O 1
ATOM 2360 N N . ARG A 1 292 ? -3.255 9.113 18.241 1.00 98.62 292 ARG A N 1
ATOM 2361 C CA . ARG A 1 292 ? -3.799 8.191 17.237 1.00 98.62 292 ARG A CA 1
ATOM 2362 C C . ARG A 1 292 ? -5.205 8.608 16.833 1.00 98.62 292 ARG A C 1
ATOM 2364 O O . ARG A 1 292 ? -5.535 8.511 15.656 1.00 98.62 292 ARG A O 1
ATOM 2371 N N . ILE A 1 293 ? -6.002 9.088 17.786 1.00 98.69 293 ILE A N 1
ATOM 2372 C CA . ILE A 1 293 ? -7.324 9.656 17.512 1.00 98.69 293 ILE A CA 1
ATOM 2373 C C . ILE A 1 293 ? -7.185 10.873 16.592 1.00 98.69 293 ILE A C 1
ATOM 2375 O O . ILE A 1 293 ? -7.813 10.879 15.541 1.00 98.69 293 ILE A O 1
ATOM 2379 N N . ASP A 1 294 ? -6.312 11.828 16.914 1.00 98.25 294 ASP A N 1
ATOM 2380 C CA . ASP A 1 294 ? -6.111 13.051 16.122 1.00 98.25 294 ASP A CA 1
ATOM 2381 C C . ASP A 1 294 ? -5.655 12.738 14.682 1.00 98.25 294 ASP A C 1
ATOM 2383 O O . ASP A 1 294 ? -6.157 13.303 13.700 1.00 98.25 294 ASP A O 1
ATOM 2387 N N . TYR A 1 295 ? -4.729 11.780 14.529 1.00 98.56 295 TYR A N 1
ATOM 2388 C CA . TYR A 1 295 ? -4.292 11.310 13.213 1.00 98.56 295 TYR A CA 1
ATOM 2389 C C . TYR A 1 295 ? -5.458 10.711 12.421 1.00 98.56 295 TYR A C 1
ATOM 2391 O O . TYR A 1 295 ? -5.707 11.122 11.289 1.00 98.56 295 TYR A O 1
ATOM 2399 N N . LEU A 1 296 ? -6.194 9.759 12.997 1.00 98.62 296 LEU A N 1
ATOM 2400 C CA . LEU A 1 296 ? -7.276 9.076 12.287 1.00 98.62 296 LEU A CA 1
ATOM 2401 C C . LEU A 1 296 ? -8.449 10.023 11.999 1.00 98.62 296 LEU A C 1
ATOM 2403 O O . LEU A 1 296 ? -9.003 9.987 10.905 1.00 98.62 296 LEU A O 1
ATOM 2407 N N . GLU A 1 297 ? -8.804 10.902 12.936 1.00 98.44 297 GLU A N 1
ATOM 2408 C CA . GLU A 1 297 ? -9.864 11.898 12.768 1.00 98.44 297 GLU A CA 1
ATOM 2409 C C . GLU A 1 297 ? -9.577 12.827 11.586 1.00 98.44 297 GLU A C 1
ATOM 2411 O O . GLU A 1 297 ? -10.434 13.000 10.716 1.00 98.44 297 GLU A O 1
ATOM 2416 N N . SER A 1 298 ? -8.353 13.355 11.490 1.00 98.25 298 SER A N 1
ATOM 2417 C CA . SER A 1 298 ? -7.968 14.217 10.367 1.00 98.25 298 SER A CA 1
ATOM 2418 C C . SER A 1 298 ? -7.996 13.493 9.012 1.00 98.25 298 SER A C 1
ATOM 2420 O O . SER A 1 298 ? -8.426 14.079 8.016 1.00 98.25 298 SER A O 1
ATOM 2422 N N . HIS A 1 299 ? -7.626 12.208 8.957 1.00 98.75 299 HIS A N 1
ATOM 2423 C CA . HIS A 1 299 ? -7.698 11.412 7.725 1.00 98.75 299 HIS A CA 1
ATOM 2424 C C . HIS A 1 299 ? -9.142 11.052 7.352 1.00 98.75 299 HIS A C 1
ATOM 2426 O O . HIS A 1 299 ? -9.506 11.143 6.181 1.00 98.75 299 HIS A O 1
ATOM 2432 N N . VAL A 1 300 ? -10.000 10.719 8.321 1.00 98.62 300 VAL A N 1
ATOM 2433 C CA . VAL A 1 300 ? -11.433 10.484 8.071 1.00 98.62 300 VAL A CA 1
ATOM 2434 C C . VAL A 1 300 ? -12.111 11.753 7.544 1.00 98.62 300 VAL A C 1
ATOM 2436 O O . VAL A 1 300 ? -12.904 11.667 6.605 1.00 98.62 300 VAL A O 1
ATOM 2439 N N . ALA A 1 301 ? -11.758 12.935 8.061 1.00 98.50 301 ALA A N 1
ATOM 2440 C CA . ALA A 1 301 ? -12.246 14.206 7.522 1.00 98.50 301 ALA A CA 1
ATOM 2441 C C . ALA A 1 301 ? -11.825 14.404 6.053 1.00 98.50 301 ALA A C 1
ATOM 2443 O O . ALA A 1 301 ? -12.640 14.787 5.212 1.00 98.50 301 ALA A O 1
ATOM 2444 N N . ALA A 1 302 ? -10.570 14.090 5.712 1.00 98.62 302 ALA A N 1
ATOM 2445 C CA . ALA A 1 302 ? -10.082 14.159 4.336 1.00 98.62 302 ALA A CA 1
ATOM 2446 C C . ALA A 1 302 ? -10.803 13.169 3.401 1.00 98.62 302 ALA A C 1
ATOM 2448 O O . ALA A 1 302 ? -11.123 13.524 2.264 1.00 98.62 302 ALA A O 1
ATOM 2449 N N . ILE A 1 303 ? -11.131 11.964 3.884 1.00 98.75 303 ILE A N 1
ATOM 2450 C CA . ILE A 1 303 ? -11.941 10.980 3.147 1.00 98.75 303 ILE A CA 1
ATOM 2451 C C . ILE A 1 303 ? -13.348 11.530 2.885 1.00 98.75 303 ILE A C 1
ATOM 2453 O O . ILE A 1 303 ? -13.817 11.477 1.750 1.00 98.75 303 ILE A O 1
ATOM 2457 N N . GLN A 1 304 ? -14.012 12.110 3.891 1.00 98.50 304 GLN A N 1
ATOM 2458 C CA . GLN A 1 304 ? -15.336 12.727 3.716 1.00 98.50 304 GLN A CA 1
ATOM 2459 C C . GLN A 1 304 ? -15.307 13.874 2.692 1.00 98.50 304 GLN A C 1
ATOM 2461 O O . GLN A 1 304 ? -16.211 13.995 1.860 1.00 98.50 304 GLN A O 1
ATOM 2466 N N . ASN A 1 305 ? -14.245 14.682 2.700 1.00 98.56 305 ASN A N 1
ATOM 2467 C CA . ASN A 1 305 ? -14.035 15.726 1.698 1.00 98.56 305 ASN A CA 1
ATOM 2468 C C . ASN A 1 305 ? -13.807 15.142 0.293 1.00 98.56 305 ASN A C 1
ATOM 2470 O O . ASN A 1 305 ? -14.347 15.669 -0.674 1.00 98.56 305 ASN A O 1
ATOM 2474 N N . ALA A 1 306 ? -13.065 14.039 0.156 1.00 98.75 306 ALA A N 1
ATOM 2475 C CA . ALA A 1 306 ? -12.883 13.357 -1.127 1.00 98.75 306 ALA A CA 1
ATOM 2476 C C . ALA A 1 306 ? -14.194 12.750 -1.663 1.00 98.75 306 ALA A C 1
ATOM 2478 O O . ALA A 1 306 ? -14.478 12.858 -2.855 1.00 98.75 306 ALA A O 1
ATOM 2479 N N . ILE A 1 307 ? -15.024 12.172 -0.788 1.00 98.69 307 ILE A N 1
ATOM 2480 C CA . ILE A 1 307 ? -16.372 11.700 -1.149 1.00 98.69 307 ILE A CA 1
ATOM 2481 C C . ILE A 1 307 ? -17.224 12.879 -1.638 1.00 98.69 307 ILE A C 1
ATOM 2483 O O . ILE A 1 307 ? -17.895 12.778 -2.662 1.00 98.69 307 ILE A O 1
ATOM 2487 N N . SER A 1 308 ? -17.141 14.027 -0.958 1.00 98.50 308 SER A N 1
ATOM 2488 C CA . SER A 1 308 ? -17.841 15.257 -1.356 1.00 98.50 308 SER A CA 1
ATOM 2489 C C . SER A 1 308 ? -17.339 15.826 -2.693 1.00 98.50 308 SER A C 1
ATOM 2491 O O . SER A 1 308 ? -18.125 16.402 -3.441 1.00 98.50 308 SER A O 1
ATOM 2493 N N . ASP A 1 309 ? -16.060 15.619 -3.027 1.00 98.56 309 ASP A N 1
ATOM 2494 C CA . ASP A 1 309 ? -15.484 15.938 -4.343 1.00 98.56 309 ASP A CA 1
ATOM 2495 C C . ASP A 1 309 ? -15.968 14.986 -5.461 1.00 98.56 309 ASP A C 1
ATOM 2497 O O . ASP A 1 309 ? -15.693 15.234 -6.637 1.00 98.56 309 ASP A O 1
ATOM 2501 N N . GLY A 1 310 ? -16.672 13.899 -5.119 1.00 98.25 310 GLY A N 1
ATOM 2502 C CA . GLY A 1 310 ? -17.208 12.911 -6.060 1.00 98.25 310 GLY A CA 1
ATOM 2503 C C . GLY A 1 310 ? -16.365 11.642 -6.221 1.00 98.25 310 GLY A C 1
ATOM 2504 O O . GLY A 1 310 ? -16.550 10.921 -7.201 1.00 98.25 310 GLY A O 1
ATOM 2505 N N . VAL A 1 311 ? -15.429 11.363 -5.307 1.00 98.69 311 VAL A N 1
ATOM 2506 C CA . VAL A 1 311 ? -14.690 10.090 -5.295 1.00 98.69 311 VAL A CA 1
ATOM 2507 C C . VAL A 1 311 ? -15.556 8.977 -4.700 1.00 98.69 311 VAL A C 1
ATOM 2509 O O . VAL A 1 311 ? -16.094 9.132 -3.605 1.00 98.69 311 VAL A O 1
ATOM 2512 N N . ASP A 1 312 ? -15.648 7.835 -5.385 1.00 98.44 312 ASP A N 1
ATOM 2513 C CA . ASP A 1 312 ? -16.312 6.637 -4.859 1.00 98.44 312 ASP A CA 1
ATOM 2514 C C . ASP A 1 312 ? -15.368 5.876 -3.913 1.00 98.44 312 ASP A C 1
ATOM 2516 O O . ASP A 1 312 ? -14.458 5.169 -4.351 1.00 98.44 312 ASP A O 1
ATOM 2520 N N . VAL A 1 313 ? -15.549 6.062 -2.603 1.00 98.81 313 VAL A N 1
ATOM 2521 C CA . VAL A 1 313 ? -14.781 5.366 -1.561 1.00 98.81 313 VAL A CA 1
ATOM 2522 C C . VAL A 1 313 ? -15.635 4.250 -0.965 1.00 98.81 313 VAL A C 1
ATOM 2524 O O . VAL A 1 313 ? -16.630 4.508 -0.291 1.00 98.81 313 VAL A O 1
ATOM 2527 N N . LEU A 1 314 ? -15.213 3.003 -1.173 1.00 98.69 314 LEU A N 1
ATOM 2528 C CA . LEU A 1 314 ? -15.942 1.801 -0.759 1.00 98.69 314 LEU A CA 1
ATOM 2529 C C . LEU A 1 314 ? -15.865 1.532 0.748 1.00 98.69 314 LEU A C 1
ATOM 2531 O O . LEU A 1 314 ? -16.763 0.914 1.316 1.00 98.69 314 LEU A O 1
ATOM 2535 N N . GLY A 1 315 ? -14.770 1.940 1.387 1.00 98.62 315 GLY A N 1
ATOM 2536 C CA . GLY A 1 315 ? -14.518 1.664 2.796 1.00 98.62 315 GLY A CA 1
ATOM 2537 C C . GLY A 1 315 ? -13.149 2.148 3.264 1.00 98.62 315 GLY A C 1
ATOM 2538 O O . GLY A 1 315 ? -12.306 2.555 2.461 1.00 98.62 315 GLY A O 1
ATOM 2539 N N . TYR A 1 316 ? -12.953 2.092 4.582 1.00 98.88 316 TYR A N 1
ATOM 2540 C CA . TYR A 1 316 ? -11.744 2.533 5.270 1.00 98.88 316 TYR A CA 1
ATOM 2541 C C . TYR A 1 316 ? -11.317 1.505 6.322 1.00 98.88 316 TYR A C 1
ATOM 2543 O O . TYR A 1 316 ? -11.994 1.316 7.332 1.00 98.88 316 TYR A O 1
ATOM 2551 N N . CYS A 1 317 ? -10.192 0.841 6.073 1.00 98.88 317 CYS A N 1
ATOM 2552 C CA . CYS A 1 317 ? -9.583 -0.146 6.951 1.00 98.88 317 CYS A CA 1
ATOM 2553 C C . CYS A 1 317 ? -8.385 0.478 7.674 1.00 98.88 317 CYS A C 1
ATOM 2555 O O . CYS A 1 317 ? -7.326 0.720 7.096 1.00 98.88 317 CYS A O 1
ATOM 2557 N N . THR A 1 318 ? -8.550 0.737 8.966 1.00 98.56 318 THR A N 1
ATOM 2558 C CA . THR A 1 318 ? -7.485 1.286 9.808 1.00 98.56 318 THR A CA 1
ATOM 2559 C C . THR A 1 318 ? -6.405 0.246 10.087 1.00 98.56 318 THR A C 1
ATOM 2561 O O . THR A 1 318 ? -6.717 -0.892 10.453 1.00 98.56 318 THR A O 1
ATOM 2564 N N . TRP A 1 319 ? -5.144 0.661 10.037 1.00 98.62 319 TRP A N 1
ATOM 2565 C CA . TRP A 1 319 ? -4.017 -0.136 10.501 1.00 98.62 319 TRP A CA 1
ATOM 2566 C C . TRP A 1 319 ? -3.700 0.207 11.960 1.00 98.62 319 TRP A C 1
ATOM 2568 O O . TRP A 1 319 ? -3.167 1.276 12.248 1.00 98.62 319 TRP A O 1
ATOM 2578 N N . SER A 1 320 ? -4.024 -0.646 12.931 1.00 98.62 320 SER A N 1
ATOM 2579 C CA . SER A 1 320 ? -4.544 -2.022 12.816 1.00 98.62 320 SER A CA 1
ATOM 2580 C C . SER A 1 320 ? -5.593 -2.329 13.888 1.00 98.62 320 SER A C 1
ATOM 2582 O O . SER A 1 320 ? -5.864 -1.518 14.772 1.00 98.62 320 SER A O 1
ATOM 2584 N N . PHE A 1 321 ? -6.221 -3.508 13.830 1.00 98.81 321 PHE A N 1
ATOM 2585 C CA . PHE A 1 321 ? -7.210 -3.893 14.840 1.00 98.81 321 PHE A CA 1
ATOM 2586 C C . PHE A 1 321 ? -6.561 -4.169 16.208 1.00 98.81 321 PHE A C 1
ATOM 2588 O O . PHE A 1 321 ? -6.892 -3.517 17.199 1.00 98.81 321 PHE A O 1
ATOM 2595 N N . THR A 1 322 ? -5.603 -5.097 16.271 1.00 98.88 322 THR A N 1
ATOM 2596 C CA . THR A 1 322 ? -4.745 -5.303 17.448 1.00 98.88 322 THR A CA 1
ATOM 2597 C C . THR A 1 322 ? -3.325 -4.865 17.143 1.00 98.88 322 THR A C 1
ATOM 2599 O O . THR A 1 322 ? -2.917 -4.891 15.987 1.00 98.88 322 THR A O 1
ATOM 2602 N N . ASP A 1 323 ? -2.531 -4.587 18.175 1.00 98.62 323 ASP A N 1
ATOM 2603 C CA . ASP A 1 323 ? -1.079 -4.562 18.002 1.00 98.62 323 ASP A CA 1
ATOM 2604 C C . ASP A 1 323 ? -0.586 -5.880 17.388 1.00 98.62 323 ASP A C 1
ATOM 2606 O O . ASP A 1 323 ? -1.157 -6.955 17.616 1.00 98.62 323 ASP A O 1
ATOM 2610 N N . LEU A 1 324 ? 0.483 -5.781 16.605 1.00 97.94 324 LEU A N 1
ATOM 2611 C CA . LEU A 1 324 ? 1.017 -6.859 15.784 1.00 97.94 324 LEU A CA 1
ATOM 2612 C C . LEU A 1 324 ? 2.541 -6.754 15.678 1.00 97.94 324 LEU A C 1
ATOM 2614 O O . LEU A 1 324 ? 3.143 -5.788 16.144 1.00 97.94 324 LEU A O 1
ATOM 2618 N N . LEU A 1 325 ? 3.164 -7.782 15.107 1.00 96.69 325 LEU A N 1
ATOM 2619 C CA . LEU A 1 325 ? 4.588 -7.770 14.786 1.00 96.69 325 LEU A CA 1
ATOM 2620 C C . LEU A 1 325 ? 4.821 -6.869 13.567 1.00 96.69 325 LEU A C 1
ATOM 2622 O O . LEU A 1 325 ? 4.268 -7.140 12.505 1.00 96.69 325 LEU A O 1
ATOM 2626 N N . SER A 1 326 ? 5.661 -5.843 13.701 1.00 90.50 326 SER A N 1
ATOM 2627 C CA . SER A 1 326 ? 6.220 -5.143 12.542 1.00 90.50 326 SER A CA 1
ATOM 2628 C C . SER A 1 326 ? 7.323 -5.987 11.904 1.00 90.50 326 SER A C 1
ATOM 2630 O O . SER A 1 326 ? 8.150 -6.561 12.616 1.00 90.50 326 SER A O 1
ATOM 2632 N N . TRP A 1 327 ? 7.375 -6.001 10.570 1.00 86.31 327 TRP A N 1
ATOM 2633 C CA . TRP A 1 327 ? 8.363 -6.739 9.778 1.00 86.31 327 TRP A CA 1
ATOM 2634 C C . TRP A 1 327 ? 9.811 -6.479 10.209 1.00 86.31 327 TRP A C 1
ATOM 2636 O O . TRP A 1 327 ? 10.595 -7.419 10.307 1.00 86.31 327 TRP A O 1
ATOM 2646 N N . LEU A 1 328 ? 10.157 -5.219 10.503 1.00 79.69 328 LEU A N 1
ATOM 2647 C CA . LEU A 1 328 ? 11.537 -4.802 10.795 1.00 79.69 328 LEU A CA 1
ATOM 2648 C C . LEU A 1 328 ? 11.701 -4.037 12.120 1.00 79.69 328 LEU A C 1
ATOM 2650 O O . LEU A 1 328 ? 12.820 -3.659 12.462 1.00 79.69 328 LEU A O 1
ATOM 2654 N N . ASN A 1 329 ? 10.622 -3.779 12.873 1.00 82.00 329 ASN A N 1
ATOM 2655 C CA . ASN A 1 329 ? 10.669 -2.896 14.055 1.00 82.00 329 ASN A CA 1
ATOM 2656 C C . ASN A 1 329 ? 10.129 -3.519 15.354 1.00 82.00 329 ASN A C 1
ATOM 2658 O O . ASN A 1 329 ? 9.912 -2.797 16.326 1.00 82.00 329 ASN A O 1
ATOM 2662 N N . GLY A 1 330 ? 9.903 -4.835 15.392 1.00 89.62 330 GLY A N 1
ATOM 2663 C CA . GLY A 1 330 ? 9.425 -5.513 16.601 1.00 89.62 330 GLY A CA 1
ATOM 2664 C C . GLY A 1 330 ? 7.989 -5.129 16.974 1.00 89.62 330 GLY A C 1
ATOM 2665 O O . GLY A 1 330 ? 7.120 -5.073 16.104 1.00 89.62 330 GLY A O 1
ATOM 2666 N N . TYR A 1 331 ? 7.734 -4.898 18.266 1.00 93.69 331 TYR A N 1
ATOM 2667 C CA . TYR A 1 331 ? 6.402 -4.648 18.835 1.00 93.69 331 TYR A CA 1
ATOM 2668 C C . TYR A 1 331 ? 6.255 -3.258 19.474 1.00 93.69 331 TYR A C 1
ATOM 2670 O O . TYR A 1 331 ? 5.129 -2.847 19.750 1.00 93.69 331 TYR A O 1
ATOM 2678 N N . GLN A 1 332 ? 7.354 -2.534 19.731 1.00 89.94 332 GLN A N 1
ATOM 2679 C CA . GLN A 1 332 ? 7.303 -1.206 20.365 1.00 89.94 332 GLN A CA 1
ATOM 2680 C C . GLN A 1 332 ? 6.545 -0.162 19.536 1.00 89.94 332 GLN A C 1
ATOM 2682 O O . GLN A 1 332 ? 5.853 0.679 20.106 1.00 89.94 332 GLN A O 1
ATOM 2687 N N . LYS A 1 333 ? 6.646 -0.212 18.200 1.00 93.88 333 LYS A N 1
ATOM 2688 C CA . LYS A 1 333 ? 5.851 0.644 17.308 1.00 93.88 333 LYS A CA 1
ATOM 2689 C C . LYS A 1 333 ? 4.462 0.031 17.129 1.00 93.88 333 LYS A C 1
ATOM 2691 O O . LYS A 1 333 ? 4.261 -0.841 16.285 1.00 93.88 333 LYS A O 1
ATOM 2696 N N . ARG A 1 334 ? 3.512 0.479 17.944 1.00 97.56 334 ARG A N 1
ATOM 2697 C CA . ARG A 1 334 ? 2.159 -0.078 18.045 1.00 97.56 334 ARG A CA 1
ATOM 2698 C C . ARG A 1 334 ? 1.175 0.669 17.154 1.00 97.56 334 ARG A C 1
ATOM 2700 O O . ARG A 1 334 ? 1.225 1.892 17.057 1.00 97.56 334 ARG A O 1
ATOM 2707 N N . TYR A 1 335 ? 0.261 -0.077 16.541 1.00 98.31 335 TYR A N 1
ATOM 2708 C CA . TYR A 1 335 ? -0.720 0.430 15.572 1.00 98.31 335 TYR A CA 1
ATOM 2709 C C . TYR A 1 335 ? -2.171 0.115 15.962 1.00 98.31 335 TYR A C 1
ATOM 2711 O O . TYR A 1 335 ? -3.093 0.672 15.379 1.00 98.31 335 TYR A O 1
ATOM 2719 N N . GLY A 1 336 ? -2.391 -0.798 16.913 1.00 98.56 336 GLY A N 1
ATOM 2720 C CA . GLY A 1 336 ? -3.708 -1.371 17.162 1.00 98.56 336 GLY A CA 1
ATOM 2721 C C . GLY A 1 336 ? -4.698 -0.398 17.795 1.00 98.56 336 GLY A C 1
ATOM 2722 O O . GLY A 1 336 ? -4.300 0.445 18.591 1.00 98.56 336 GLY A O 1
ATOM 2723 N N . PHE A 1 337 ? -5.995 -0.608 17.590 1.00 98.88 337 PHE A N 1
ATOM 2724 C CA . PHE A 1 337 ? -7.020 -0.140 18.536 1.00 98.88 337 PHE A CA 1
ATOM 2725 C C . PHE A 1 337 ? -7.008 -0.933 19.846 1.00 98.88 337 PHE A C 1
ATOM 2727 O O . PHE A 1 337 ? -7.417 -0.449 20.903 1.00 98.88 337 PHE A O 1
ATOM 2734 N N . VAL A 1 338 ? -6.543 -2.177 19.782 1.00 98.88 338 VAL A N 1
ATOM 2735 C CA . VAL A 1 338 ? -6.442 -3.079 20.923 1.00 98.88 338 VAL A CA 1
ATOM 2736 C C . VAL A 1 338 ? -4.971 -3.343 21.218 1.00 98.88 338 VAL A C 1
ATOM 2738 O O . VAL A 1 338 ? -4.261 -3.976 20.435 1.00 98.88 338 VAL A O 1
ATOM 2741 N N . TYR A 1 339 ? -4.522 -2.866 22.372 1.00 98.81 339 TYR A N 1
ATOM 2742 C CA . TYR A 1 339 ? -3.196 -3.136 22.895 1.00 98.81 339 TYR A CA 1
ATOM 2743 C C . TYR A 1 339 ? -3.025 -4.632 23.163 1.00 98.81 339 TYR A C 1
ATOM 2745 O O . TYR A 1 339 ? -3.925 -5.282 23.706 1.00 98.81 339 TYR A O 1
ATOM 2753 N N . VAL A 1 340 ? -1.864 -5.178 22.806 1.00 98.69 340 VAL A N 1
ATOM 2754 C CA . VAL A 1 340 ? -1.484 -6.553 23.158 1.00 98.69 340 VAL A CA 1
ATOM 2755 C C . VAL A 1 340 ? -0.345 -6.503 24.160 1.00 98.69 340 VAL A C 1
ATOM 2757 O O . VAL A 1 340 ? 0.735 -5.986 23.854 1.00 98.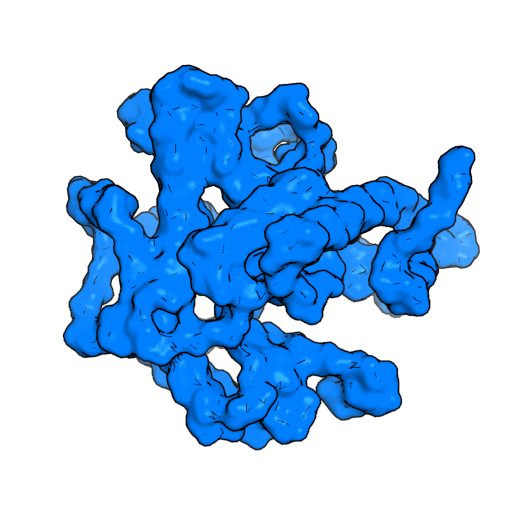69 340 VAL A O 1
ATOM 2760 N N . ASN A 1 341 ? -0.569 -7.074 25.346 1.00 98.06 341 ASN A N 1
ATOM 2761 C CA . ASN A 1 341 ? 0.460 -7.154 26.373 1.00 98.06 341 ASN A CA 1
ATOM 2762 C C . ASN A 1 3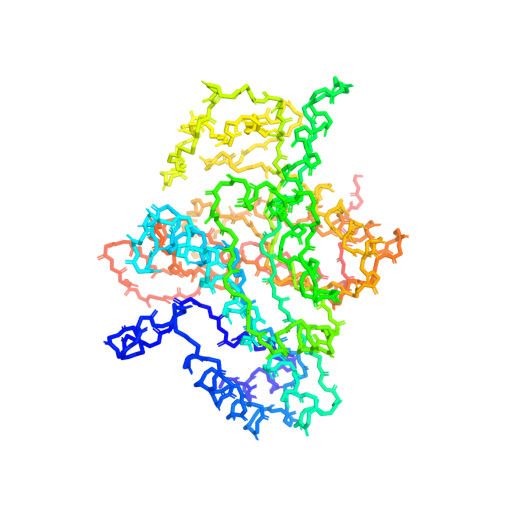41 ? 1.515 -8.196 25.996 1.00 98.06 341 ASN A C 1
ATOM 2764 O O . ASN A 1 341 ? 1.404 -9.372 26.323 1.00 98.06 341 ASN A O 1
ATOM 2768 N N . ARG A 1 342 ? 2.522 -7.716 25.271 1.00 97.50 342 ARG A N 1
ATOM 2769 C CA . ARG A 1 342 ? 3.775 -8.373 24.902 1.00 97.50 342 ARG A CA 1
ATOM 2770 C C . ARG A 1 342 ? 4.805 -7.311 24.537 1.00 97.50 342 ARG A C 1
ATOM 2772 O O . ARG A 1 342 ? 4.436 -6.160 24.299 1.00 97.50 342 ARG A O 1
ATOM 2779 N N . ASP A 1 343 ? 6.063 -7.706 24.442 1.00 95.12 343 ASP A N 1
ATOM 2780 C CA . ASP A 1 343 ? 7.145 -6.872 23.914 1.00 95.12 343 ASP A CA 1
ATOM 2781 C C . ASP A 1 343 ? 8.262 -7.752 23.325 1.00 95.12 343 ASP A C 1
ATOM 2783 O O . ASP A 1 343 ? 8.059 -8.938 23.049 1.00 95.12 343 ASP A O 1
ATOM 2787 N N . GLU A 1 344 ? 9.429 -7.163 23.079 1.00 94.00 344 GLU A N 1
ATOM 2788 C CA . GLU A 1 344 ? 10.602 -7.820 22.502 1.00 94.00 344 GLU A CA 1
ATOM 2789 C C . GLU A 1 344 ? 11.206 -8.863 23.446 1.00 94.00 344 GLU A C 1
ATOM 2791 O O . GLU A 1 344 ? 11.886 -9.774 22.979 1.00 94.00 344 GLU A O 1
ATOM 2796 N N . SER A 1 345 ? 10.951 -8.768 24.757 1.00 94.62 345 SER A N 1
ATOM 2797 C CA . SER A 1 345 ? 11.475 -9.726 25.736 1.00 94.62 345 SER A CA 1
ATOM 2798 C C . SER A 1 345 ? 10.689 -11.039 25.764 1.00 94.62 345 SER A C 1
ATOM 2800 O O . SER A 1 345 ? 11.208 -12.064 26.207 1.00 94.62 345 SER A O 1
ATOM 2802 N N . GLY A 1 346 ? 9.447 -11.035 25.273 1.00 91.94 346 GLY A N 1
ATOM 2803 C CA . GLY A 1 346 ? 8.620 -12.230 25.211 1.00 91.94 346 GLY A CA 1
ATOM 2804 C C . GLY A 1 346 ? 7.117 -11.957 25.109 1.00 91.94 346 GLY A C 1
ATOM 2805 O O . GLY A 1 346 ? 6.660 -10.815 25.028 1.00 91.94 346 GLY A O 1
ATOM 2806 N N . PRO A 1 347 ? 6.304 -13.027 25.119 1.00 93.69 347 PRO A N 1
ATOM 2807 C CA . PRO A 1 347 ? 4.863 -12.933 24.893 1.00 93.69 347 PRO A CA 1
ATOM 2808 C C . PRO A 1 347 ? 4.071 -12.340 26.069 1.00 93.69 347 PRO A C 1
ATOM 2810 O O . PRO A 1 347 ? 2.922 -11.962 25.864 1.00 93.69 347 PRO A O 1
ATOM 2813 N N . LYS A 1 348 ? 4.647 -12.263 27.280 1.00 95.69 348 LYS A N 1
ATOM 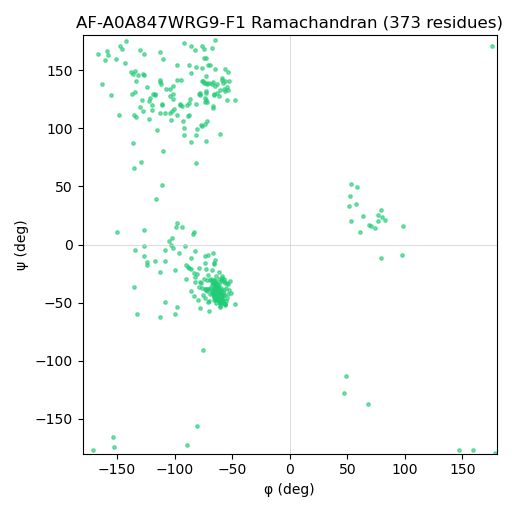2814 C CA . LYS A 1 348 ? 3.916 -11.988 28.535 1.00 95.69 348 LYS A CA 1
ATOM 2815 C C . LYS A 1 348 ? 2.654 -12.867 28.624 1.00 95.69 348 LYS A C 1
ATOM 2817 O O . LYS A 1 348 ? 2.769 -14.079 28.475 1.00 95.69 348 LYS A O 1
ATOM 2822 N N . ASP A 1 349 ? 1.477 -12.286 28.859 1.00 97.62 349 ASP A N 1
ATOM 2823 C CA . ASP A 1 349 ? 0.188 -12.995 28.909 1.00 97.62 349 ASP A CA 1
ATOM 2824 C C . ASP A 1 349 ? -0.645 -12.839 27.622 1.00 97.62 349 ASP A C 1
ATOM 2826 O O . ASP A 1 349 ? -1.723 -13.423 27.515 1.00 97.62 349 ASP A O 1
ATOM 2830 N N . LEU A 1 350 ? -0.170 -12.056 26.642 1.00 98.31 350 LEU A N 1
ATOM 2831 C CA . LEU A 1 350 ? -0.877 -11.724 25.402 1.00 98.31 350 LEU A CA 1
ATOM 2832 C C . LEU A 1 350 ? -2.293 -11.154 25.613 1.00 98.31 350 LEU A C 1
ATOM 2834 O O . LEU A 1 350 ? -3.107 -11.193 24.680 1.00 98.31 350 LEU A O 1
ATOM 2838 N N . ARG A 1 351 ? -2.633 -10.621 26.796 1.00 98.38 351 ARG A N 1
ATOM 2839 C CA . ARG A 1 351 ? -3.986 -10.099 27.029 1.00 98.38 351 ARG A CA 1
ATOM 2840 C C . ARG A 1 351 ? -4.268 -8.889 26.139 1.00 98.38 351 ARG A C 1
ATOM 2842 O O . ARG A 1 351 ? -3.357 -8.160 25.738 1.00 98.38 351 ARG A O 1
ATOM 2849 N N . ARG A 1 352 ? -5.547 -8.704 25.810 1.00 98.81 352 ARG A N 1
ATOM 2850 C CA . ARG A 1 352 ? -6.042 -7.633 24.938 1.00 98.81 352 ARG A CA 1
ATOM 2851 C C . ARG A 1 352 ? -6.651 -6.520 25.779 1.00 98.81 352 ARG A C 1
ATOM 2853 O O . ARG A 1 352 ? -7.564 -6.778 26.557 1.00 98.81 352 ARG A O 1
ATOM 2860 N N . VAL A 1 353 ? -6.174 -5.297 25.575 1.00 98.81 353 VAL A N 1
ATOM 2861 C CA . VAL A 1 353 ? -6.625 -4.100 26.291 1.00 98.81 353 VAL A CA 1
ATOM 2862 C C . VAL A 1 353 ? -7.121 -3.078 25.273 1.00 98.81 353 VAL A C 1
ATOM 2864 O O . VAL A 1 353 ? -6.406 -2.721 24.343 1.00 98.81 353 VAL A O 1
ATOM 2867 N N . LYS A 1 354 ? -8.371 -2.627 25.400 1.00 98.88 354 LYS A N 1
ATOM 2868 C CA . LYS A 1 354 ? -8.941 -1.618 24.491 1.00 98.88 354 LYS A CA 1
ATOM 2869 C C . LYS A 1 354 ? -8.305 -0.260 24.784 1.00 98.88 354 LYS A C 1
ATOM 2871 O O . LYS A 1 354 ? -8.417 0.215 25.911 1.00 98.88 354 LYS A O 1
ATOM 2876 N N . LYS A 1 355 ? -7.679 0.360 23.783 1.00 98.88 355 LYS A N 1
ATOM 2877 C CA . LYS A 1 355 ? -7.135 1.720 23.899 1.00 98.88 355 LYS A CA 1
ATOM 2878 C C . LYS A 1 355 ? -8.257 2.758 23.833 1.00 98.88 355 LYS A C 1
ATOM 2880 O O . LYS A 1 355 ? -9.398 2.422 23.503 1.00 98.88 355 LYS A O 1
ATOM 2885 N N . LYS A 1 356 ? -7.952 4.027 24.105 1.00 98.81 356 LYS A N 1
ATOM 2886 C CA . LYS A 1 356 ? -8.920 5.127 23.962 1.00 98.81 356 LYS A CA 1
ATOM 2887 C C . LYS A 1 356 ? -9.460 5.215 22.528 1.00 98.81 356 LYS A C 1
ATOM 2889 O O . LYS A 1 356 ? -10.671 5.337 22.331 1.00 98.81 356 LYS A O 1
ATOM 2894 N N . SER A 1 357 ? -8.585 5.041 21.540 1.00 98.81 357 SER A N 1
ATOM 2895 C CA . SER A 1 357 ? -8.923 5.021 20.111 1.00 98.81 357 SER A CA 1
ATOM 2896 C C . SER A 1 357 ? -9.939 3.940 19.712 1.00 98.81 357 SER A C 1
ATOM 2898 O O . SER A 1 357 ? -10.741 4.178 18.810 1.00 98.81 357 SER A O 1
ATOM 2900 N N . PHE A 1 358 ? -10.000 2.799 20.417 1.00 98.88 358 PHE A N 1
ATOM 2901 C CA . PHE A 1 358 ? -11.033 1.773 20.200 1.00 98.88 358 PHE A CA 1
ATOM 2902 C C . PHE A 1 358 ? -12.440 2.346 20.394 1.00 98.88 358 PHE A C 1
ATOM 2904 O O . PHE A 1 358 ? -13.335 2.129 19.578 1.00 98.88 358 PHE A O 1
ATOM 2911 N N . TYR A 1 359 ? -12.640 3.070 21.497 1.00 98.75 359 TYR A N 1
ATOM 2912 C CA . TYR A 1 359 ? -13.938 3.652 21.827 1.00 98.75 359 TYR A CA 1
ATOM 2913 C C . TYR A 1 359 ? -14.268 4.816 20.898 1.00 98.75 359 TYR A C 1
ATOM 2915 O O . TYR A 1 359 ? -15.404 4.927 20.454 1.00 98.75 359 TYR A O 1
ATOM 2923 N N . TRP A 1 360 ? -13.277 5.637 20.543 1.00 98.69 360 TRP A N 1
ATOM 2924 C CA . TRP A 1 360 ? -13.466 6.689 19.546 1.00 98.69 360 TRP A CA 1
ATOM 2925 C C . TRP A 1 360 ? -13.935 6.120 18.198 1.00 98.69 360 TRP A C 1
ATOM 2927 O O . TRP A 1 360 ? -14.954 6.565 17.675 1.00 98.69 360 TRP A O 1
ATOM 2937 N N . TYR A 1 361 ? -13.269 5.087 17.670 1.00 98.69 361 TYR A N 1
ATOM 2938 C CA . TYR A 1 361 ? -13.638 4.512 16.374 1.00 98.69 361 TYR A CA 1
ATOM 2939 C C . TYR A 1 361 ? -14.981 3.768 16.424 1.00 98.69 361 TYR A C 1
ATOM 2941 O O . TYR A 1 361 ? -15.733 3.781 15.452 1.00 98.69 361 TYR A O 1
ATOM 2949 N N . GLN A 1 362 ? -15.342 3.190 17.578 1.00 98.56 362 GLN A N 1
ATOM 2950 C CA . GLN A 1 362 ? -16.693 2.672 17.808 1.00 98.56 362 GLN A CA 1
ATOM 2951 C C . GLN A 1 362 ? -17.758 3.766 17.613 1.00 98.56 362 GLN A C 1
ATOM 2953 O O . GLN A 1 362 ? -18.786 3.500 16.989 1.00 98.56 362 GLN A O 1
ATOM 2958 N N . GLU A 1 363 ? -17.533 4.974 18.132 1.00 98.44 363 GLU A N 1
ATOM 2959 C CA . GLU A 1 363 ? -18.469 6.090 17.969 1.00 98.44 363 GLU A CA 1
ATOM 2960 C C . GLU A 1 363 ? -18.509 6.607 16.524 1.00 98.44 363 GLU A C 1
ATOM 2962 O O . GLU A 1 363 ? -19.595 6.869 16.011 1.00 98.44 363 GLU A O 1
ATOM 2967 N N . VAL A 1 364 ? -17.364 6.654 15.829 1.00 98.25 364 VAL A N 1
ATOM 2968 C CA . VAL A 1 364 ? -17.304 6.991 14.392 1.00 98.25 364 VAL A CA 1
ATOM 2969 C C . VAL A 1 364 ? -18.144 6.020 13.557 1.00 98.25 364 VAL A C 1
ATOM 2971 O O . VAL A 1 364 ? -18.937 6.450 12.721 1.00 98.25 364 VAL A O 1
ATOM 2974 N N . ILE A 1 365 ? -18.026 4.709 13.803 1.00 98.31 365 ILE A N 1
ATOM 2975 C CA . ILE A 1 365 ? -18.813 3.692 13.088 1.00 98.31 365 ILE A CA 1
ATOM 2976 C C . ILE A 1 365 ? -20.309 3.857 13.384 1.00 98.31 365 ILE A C 1
ATOM 2978 O O . ILE A 1 365 ? -21.115 3.851 12.455 1.00 98.31 365 ILE A O 1
ATOM 2982 N N . LYS A 1 366 ? -20.699 4.039 14.655 1.00 98.12 366 LYS A N 1
ATOM 2983 C CA . LYS A 1 366 ? -22.111 4.241 15.040 1.00 98.12 366 LYS A CA 1
ATOM 2984 C C . LYS A 1 366 ? -22.722 5.479 14.384 1.00 98.12 366 LYS A C 1
ATOM 2986 O O . LYS A 1 366 ? -23.892 5.449 14.012 1.00 98.12 366 LYS A O 1
ATOM 2991 N N . ALA A 1 367 ? -21.942 6.548 14.258 1.00 97.75 367 ALA A N 1
ATOM 2992 C CA . ALA A 1 367 ? -22.362 7.793 13.625 1.00 97.75 367 ALA A CA 1
ATOM 2993 C C . ALA A 1 367 ? -22.251 7.766 12.091 1.00 97.75 367 ALA A C 1
ATOM 2995 O O . ALA A 1 367 ? -22.692 8.712 11.441 1.00 97.75 367 ALA A O 1
ATOM 2996 N N . ASN A 1 368 ? -21.687 6.698 11.511 1.00 97.56 368 ASN A N 1
ATOM 2997 C CA . ASN A 1 368 ? -21.354 6.600 10.090 1.00 97.56 368 ASN A CA 1
ATOM 2998 C C . ASN A 1 368 ? -20.502 7.791 9.596 1.00 97.56 368 ASN A C 1
ATOM 3000 O O . ASN A 1 368 ? -20.746 8.360 8.531 1.00 97.56 368 ASN A O 1
ATOM 3004 N N . GLY A 1 369 ? -19.521 8.205 10.400 1.00 94.94 369 GLY A N 1
ATOM 3005 C CA . GLY A 1 369 ? -18.676 9.365 10.127 1.00 94.94 369 GLY A CA 1
ATOM 3006 C C . GLY A 1 369 ? -18.248 10.100 11.393 1.00 94.94 369 GLY A C 1
ATOM 3007 O O . GLY A 1 369 ? -18.537 9.677 12.511 1.00 94.94 369 GLY A O 1
ATOM 3008 N N . LEU A 1 370 ? -17.531 11.212 11.220 1.00 92.50 370 LEU A N 1
ATOM 3009 C CA . LEU A 1 370 ? -17.130 12.056 12.344 1.00 92.50 370 LEU A CA 1
ATOM 3010 C C . LEU A 1 370 ? -18.350 12.676 13.030 1.00 92.50 370 LEU A C 1
ATOM 3012 O O . LEU A 1 370 ? -19.265 13.184 12.381 1.00 92.50 370 LEU A O 1
ATOM 3016 N N . ILE A 1 371 ? -18.337 12.657 14.360 1.00 79.06 371 ILE A N 1
ATOM 3017 C CA . ILE A 1 371 ? -19.335 13.341 15.177 1.00 79.06 371 ILE A CA 1
ATOM 3018 C C . ILE A 1 371 ? -18.907 14.803 15.260 1.00 79.06 371 ILE A C 1
ATOM 3020 O O . ILE A 1 371 ? -17.823 15.090 15.766 1.00 79.06 371 ILE A O 1
ATOM 3024 N N . ASN A 1 372 ? -19.757 15.726 14.805 1.00 65.25 372 ASN A N 1
ATOM 3025 C CA . ASN A 1 372 ? -19.549 17.156 15.019 1.00 65.25 372 ASN A CA 1
ATOM 3026 C C . ASN A 1 372 ? -19.528 17.435 16.527 1.00 65.25 372 ASN A C 1
ATOM 3028 O O . ASN A 1 372 ? -20.573 17.600 17.155 1.00 65.25 372 ASN A O 1
ATOM 3032 N N . ARG A 1 373 ? -18.337 17.470 17.124 1.00 55.66 373 ARG A N 1
ATOM 3033 C CA . ARG A 1 373 ? -18.145 18.069 18.440 1.00 55.66 373 ARG A CA 1
ATOM 3034 C C . ARG A 1 373 ? -18.231 19.570 18.207 1.00 55.66 373 ARG A C 1
ATOM 3036 O O . ARG A 1 373 ? -17.327 20.139 17.600 1.00 55.66 373 ARG A O 1
ATOM 3043 N N . GLU A 1 374 ? -19.359 20.180 18.567 1.00 41.19 374 GLU A N 1
ATOM 3044 C CA . GLU A 1 374 ? -19.483 21.640 18.567 1.00 41.19 374 GLU A CA 1
ATOM 3045 C C . GLU A 1 374 ? -18.253 22.230 19.278 1.00 41.19 374 GLU A C 1
ATOM 3047 O O . GLU A 1 374 ? -17.903 21.794 20.378 1.00 41.19 374 GLU A O 1
ATOM 3052 N N . LYS A 1 375 ? -17.544 23.118 18.569 1.00 35.16 375 LYS A N 1
ATOM 3053 C CA . LYS A 1 375 ? -16.320 23.786 19.029 1.00 35.16 375 LYS A CA 1
ATOM 3054 C C . LYS A 1 375 ? -16.598 24.791 20.134 1.00 35.16 375 LYS A C 1
ATOM 3056 O O . LYS A 1 375 ? -17.621 25.503 20.017 1.00 35.16 375 LYS A O 1
#

Radius of gyration: 20.94 Å; Cα contacts (8 Å, |Δi|>4): 718; chains: 1; bounding box: 48×51×62 Å

Sequence (375 aa):
LIDELIKHNIEPLITIYHWDVPQALMDAYGAWESREIIEDFNTYCETLFKRYGDRVKYWVTLNEQNIFIGLGYRSGLHPPGVKDLKRMYQANHIANIANAKAIETFRKIVKDGKIGPSFAYSPAYPLDSKPENIIAAENAEEINAHWWMDVYAWGHYPKTMWNYLESEGLTPEIEPGDFELLKRAKPDFMGLNYYQTSTFEANPLDGVGEAEMNTTGKKGTSKASGHPGLFKYVKNPYAETTDWDWTIDPEGLRVALRRINNRYQLPVLITENGLGAFDTLEEGDVVNDDYRIDYLESHVAAIQNAISDGVDVLGYCTWSFTDLLSWLNGYQKRYGFVYVNRDESGPKDLRRVKKKSFYWYQEVIKANGLINREK

Foldseek 3Di:
DLVVCVVVPHADADELDDLCPDVVCCVPPNQLLDLVNLVVLLVSLLVCLQPCLVRHAHYAYAAALVVSLCCDAPVLVGPPRHNHLLSSQQSSLSVLSSQLSSLVSNCVRNVNHFYFHAHEDAQEDFLDDDPQSVQLNVLCCLVRPQQPVVLQQANDHDDVVQVVCVVVVRHHDDDPCSSVSSRVSHGQAYEYAYEAHWYKGHAAQPGFAADDFQLPLQPPPGDWHDDHRRITTDQRPPFDAGSSRGTLDLLSLLVVLCCCCVPRVHAYEHAEYFFFAQWDQDPPLETAPVVRVVSVQSNLVSVVVSVVVVGHYPYHQYPPQEQDQDPRHWRRRGTHQWYFPDGPVGRPPRDTGGYPVNVVVVVCVVVVHDDPPPD

Mean predicted aligned error: 3.23 Å

pLDDT: mean 96.57, std 6.28, range [35.16, 98.94]

Secondary structure (DSSP, 8-state):
-HHHHHHTTPPPEEEEESS---HHHHHHH-GGGSTHHHHHHHHHHHHHHHHHTTT--EEEEEESHHHHHIIIIIS-SSTT----HHHHHHHHHHHHHHHHHHHHHHHHH-TT-EEEEEEE---EEESSS-HHHHHHHHHHHIIIIIHHHHHHHTSS--HHHHHHHHHTT-PPPPPTTHHHHHHH---SSEEEE----EEEE---TTS--------S--TT-PPP-EETTTEEEE--TTSEE-TT--EE-HHHHHHHHHHHHHHH---EEEEEE---B----BTTTB---HHHHHHHHHHHHHHHHHHHTT--EEEEEES-SB---BTTTBTTSB--SEEES-BTTB-TT--EEE-HHHHHHHHHHHHTS------

Solvent-accessible surface area (backbone atoms only — not comparable to full-atom values): 19893 Å² total; per-residue (Å²): 106,69,70,59,35,51,75,70,74,39,84,56,70,48,69,74,37,78,89,71,76,60,66,69,44,40,74,73,56,48,32,56,69,28,72,67,43,34,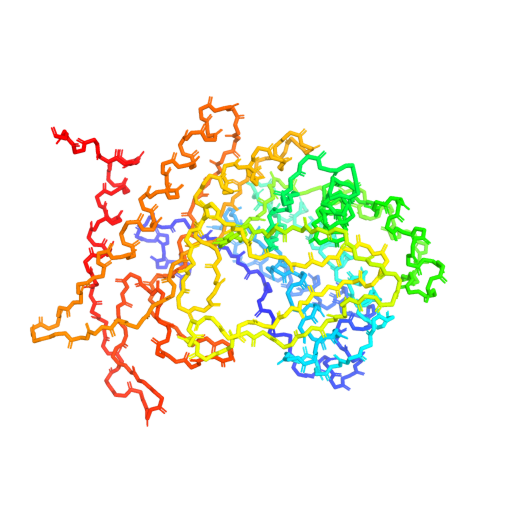57,55,51,31,52,53,46,51,52,49,44,76,75,41,36,92,79,37,49,39,37,33,45,43,52,28,53,71,51,52,39,40,29,8,16,48,72,29,79,36,74,85,47,33,72,37,62,48,58,26,36,35,23,48,49,39,48,49,51,26,48,20,50,35,49,52,52,40,61,76,71,32,76,88,44,42,43,21,48,23,40,64,50,54,52,52,33,43,73,52,89,50,68,59,14,43,52,6,14,52,49,44,32,40,64,71,42,37,52,55,53,34,29,51,66,57,20,44,70,49,66,71,56,49,53,54,29,50,77,70,70,30,57,50,88,81,60,95,61,50,57,64,44,27,46,68,24,63,52,63,29,44,29,32,31,42,68,29,45,41,28,17,31,62,21,51,74,88,43,48,44,80,53,70,77,51,74,78,53,59,59,84,60,62,55,72,29,25,43,47,57,45,19,24,55,47,85,57,91,89,51,54,57,48,47,53,58,46,35,56,38,38,62,43,52,25,50,44,50,47,50,48,28,72,73,67,71,39,35,30,32,34,65,29,34,62,55,70,39,79,79,59,83,45,86,88,68,37,31,90,42,61,72,47,41,56,54,50,52,48,35,53,51,22,49,55,51,30,42,73,74,68,36,55,67,78,49,80,37,63,38,31,66,47,40,58,81,42,96,86,54,47,43,63,57,31,33,30,30,23,43,49,46,53,50,89,92,42,58,78,82,57,49,79,35,66,26,50,40,36,60,52,51,52,51,27,60,76,63,73,39,86,75,86,71,84,129

Nearest PDB structures (foldseek):
  8b81-assembly1_A  TM=9.978E-01  e=7.598E-66  Geobacillus stearothermophilus
  5okb-assembly1_C  TM=9.969E-01  e=1.877E-65  Geobacillus stearothermophilus
  5ok7-assembly1_A  TM=9.967E-01  e=1.188E-62  Geobacillus stearothermophilus
  5okb-assembly2_D  TM=9.948E-01  e=1.106E-61  Geobacillus stearothermophilus
  7m1r-assembly2_C-2  TM=9.948E-01  e=1.204E-58  Bacillus licheniformis